Protein AF-A0A849WZE4-F1 (afdb_monomer)

Foldseek 3Di:
DWFFPCPVCVVQVEAADDPVRQLQQWWAFDPQFIAGSVGFGDAPVQDKWKWFAAPVRTIGTGHQDDPPGGGYARCSYVVRDDTLAIFIWGGHRRATAETERLRPRTPSAVNRLLSNLVSCVVSVHDCPRHWYAYNLGHTDDSVPPDPDDPVNSVVPPDPPDDDPLVPLVVDDLVNSLSVLLVLLSPPVNNLVSLLSCFQVDDDVNCVVPLVRCPDLVSLLVNLVSLQVQLVDPDHHDGPPPHCLVSLLSSLLVQQPDPDLVSLLSSLVRLLSPDQDAESCLVCLVSNPCLSDDLVSLLSSLVSLQPHNHDLVSNLVVLVVSLVSCVVDLVLLQDLSNVSSLVSLVSSLVVCVVPPPVSNVSSVVSNVSSLVSNVVSLVVYPDPSSVVSNVVVVVD

Sequence (395 aa):
MAQSFLFDDEEQRVYYLNKKERENSRLSFSKGRVYSADGKPVDTKGYKYSYVIDKNGQFYLFNYLIKGKGKINHSSFLAGGEVAGAGEMIIHDGILKLITNASGHYSPELPFLTQAIELLQKENVDLTTVTAQSHQGIPYKINKLPNWTREELKNLELFNIKVDLTNISQFSTLDQIKIIKSSIENDSLFEDAIKSWFEIGSPAIFRPYPNLLFSNDHLFKFLSSFYKIFSSSNPPKWNLEYDEDLLQLVFLRAFNSNNIDLVSTAVKYMVYLPSNKDSFSKYINDIPIEKLGISGLERVAYFVTVKPIDLSKKNKLFFRLINLIEKNKSFHSDPNSILIFDYANKHLRENYSASDKEATELNIILRRLFKIFKEAATSSENIVFKHRFNQLQEF

Nearest PDB structures (foldseek):
  2xwu-assembly1_B  TM=4.806E-01  e=2.803E-01  Homo sapiens
  3zjy-assembly1_B  TM=4.408E-01  e=7.650E-01  Homo sapiens
  3zjy-assembly3_G  TM=2.167E-01  e=3.918E-01  Homo sapiens
  6ukt-assembly1_A  TM=2.949E-01  e=2.781E+00  Rattus norvegicus
  4v7o-assembly2_B5  TM=2.462E-01  e=3.060E+00  Saccharomyces cerevisiae

Solvent-accessible surface area (backbone atoms only — not comparable to full-atom values): 22162 Å² total; per-residue (Å²): 114,43,58,49,66,66,81,59,44,72,82,60,52,55,37,62,54,51,73,69,59,48,54,60,28,23,54,45,66,52,98,32,27,37,21,37,58,86,70,43,60,32,64,46,86,84,38,79,26,41,32,42,21,37,85,87,69,50,43,32,52,46,60,64,66,53,91,95,62,50,44,42,57,73,46,19,68,56,72,45,46,64,25,49,23,44,12,31,35,26,28,55,77,9,37,53,42,37,41,31,12,51,25,78,66,30,78,55,46,67,70,34,38,52,48,47,50,53,51,40,52,76,50,48,40,54,56,91,75,33,42,35,30,46,56,80,60,54,76,45,59,71,95,66,61,73,93,63,50,81,67,58,60,76,61,70,87,67,83,84,72,86,71,77,58,90,61,44,84,80,48,54,74,73,53,39,47,40,52,44,52,58,24,59,77,30,82,91,38,29,60,57,34,55,50,42,45,43,62,70,32,68,65,85,66,49,83,84,35,66,79,73,61,75,44,75,66,54,44,43,48,49,49,54,43,51,39,61,47,64,72,40,100,77,47,71,71,68,59,67,92,69,47,55,68,58,51,51,52,52,47,50,51,29,45,72,43,92,45,55,67,43,29,43,48,41,45,68,42,56,64,71,53,77,77,72,64,53,83,61,55,82,49,60,80,65,56,56,62,90,70,45,56,62,72,37,51,30,40,50,36,44,36,56,50,79,42,64,52,60,64,69,60,47,48,54,43,52,52,52,51,49,57,51,49,73,73,36,67,76,49,48,74,40,62,62,48,55,52,36,50,53,29,54,50,50,46,42,68,78,38,61,86,49,59,73,65,63,38,47,54,44,51,52,50,50,56,52,49,52,50,51,50,50,58,25,43,76,72,47,87,52,61,68,43,38,54,57,50,54,63,55,72,79,106

Mean predicted aligned error: 17.66 Å

Structure (mmCIF, N/CA/C/O backbone):
data_AF-A0A849WZE4-F1
#
_entry.id   AF-A0A849WZE4-F1
#
loop_
_atom_site.group_PDB
_atom_site.id
_atom_site.type_symbol
_atom_site.label_atom_id
_atom_site.label_alt_id
_atom_site.label_comp_id
_atom_site.label_asym_id
_atom_site.label_entity_id
_atom_site.label_seq_id
_atom_site.pdbx_PDB_ins_code
_atom_site.Cartn_x
_atom_site.Cartn_y
_atom_site.Cartn_z
_atom_site.occupancy
_atom_site.B_iso_or_equiv
_atom_site.auth_seq_id
_atom_site.auth_comp_id
_atom_site.auth_asym_id
_atom_site.auth_atom_id
_atom_site.pdbx_PDB_model_num
ATOM 1 N N . MET A 1 1 ? -25.070 16.639 22.625 1.00 44.69 1 MET A N 1
ATOM 2 C CA . MET A 1 1 ? -26.023 15.531 22.441 1.00 44.69 1 MET A CA 1
ATOM 3 C C . MET A 1 1 ? -25.952 15.094 20.987 1.00 44.69 1 MET A C 1
ATOM 5 O O . MET A 1 1 ? -25.720 15.958 20.150 1.00 44.69 1 MET A O 1
ATOM 9 N N . ALA A 1 2 ? -26.087 13.802 20.692 1.00 44.56 2 ALA A N 1
ATOM 10 C CA . ALA A 1 2 ? -26.125 13.281 19.321 1.00 44.56 2 ALA A CA 1
ATOM 11 C C . ALA A 1 2 ? -27.580 13.157 18.836 1.00 44.56 2 ALA A C 1
ATOM 13 O O . ALA A 1 2 ? -28.436 12.735 19.615 1.00 44.56 2 ALA A O 1
ATOM 14 N N . GLN A 1 3 ? -27.847 13.491 17.568 1.00 42.22 3 GLN A N 1
ATOM 15 C CA . GLN A 1 3 ? -29.153 13.316 16.913 1.00 42.22 3 GLN A CA 1
ATOM 16 C C . GLN A 1 3 ? -29.169 12.049 16.043 1.00 42.22 3 GLN A C 1
ATOM 18 O O . GLN A 1 3 ? -28.129 11.633 15.531 1.00 42.22 3 GLN A O 1
ATOM 23 N N . SER A 1 4 ? -30.342 11.427 15.911 1.00 44.88 4 SER A N 1
ATOM 24 C CA . SER A 1 4 ? -30.578 10.230 15.093 1.00 44.88 4 SER A CA 1
ATOM 25 C C . SER A 1 4 ? -31.036 10.613 13.678 1.00 44.88 4 SER A C 1
ATOM 27 O O . SER A 1 4 ? -31.824 11.544 13.516 1.00 44.88 4 SER A O 1
ATOM 29 N N . PHE A 1 5 ? -30.587 9.882 12.651 1.00 50.59 5 PHE A N 1
ATOM 30 C CA . PHE A 1 5 ? -31.145 9.975 11.296 1.00 50.59 5 PHE A CA 1
ATOM 31 C C . PHE A 1 5 ? -32.431 9.131 11.193 1.00 50.59 5 PHE A C 1
ATOM 33 O O . PHE A 1 5 ? -32.381 7.946 10.883 1.00 50.59 5 PHE A O 1
ATOM 40 N N . LEU A 1 6 ? -33.585 9.749 11.464 1.00 44.75 6 LEU A N 1
ATOM 41 C CA . LEU A 1 6 ? -34.902 9.088 11.568 1.00 44.75 6 LEU A CA 1
ATOM 42 C C . LEU A 1 6 ? -35.397 8.382 10.288 1.00 44.75 6 LEU A C 1
ATOM 44 O O . LEU A 1 6 ? -36.273 7.527 10.375 1.00 44.75 6 LEU A O 1
ATOM 48 N N . PHE A 1 7 ? -34.863 8.723 9.110 1.00 42.00 7 PHE A N 1
ATOM 49 C CA . PHE A 1 7 ? -35.360 8.216 7.822 1.00 42.00 7 PHE A CA 1
ATOM 50 C C . PHE A 1 7 ? -35.157 6.698 7.618 1.00 42.00 7 PHE A C 1
ATOM 52 O O . PHE A 1 7 ? -35.963 6.084 6.929 1.00 42.00 7 PHE A O 1
ATOM 59 N N . ASP A 1 8 ? -34.155 6.077 8.255 1.00 46.12 8 ASP A N 1
ATOM 60 C CA . ASP A 1 8 ? -33.893 4.625 8.151 1.00 46.12 8 ASP A CA 1
ATOM 61 C C . ASP A 1 8 ? -34.703 3.777 9.159 1.00 46.12 8 ASP A C 1
ATOM 63 O O . ASP A 1 8 ? -34.858 2.565 8.978 1.00 46.12 8 ASP A O 1
ATOM 67 N N . ASP A 1 9 ? -35.230 4.381 10.233 1.00 50.25 9 ASP A N 1
ATOM 68 C CA . ASP A 1 9 ? -35.930 3.651 11.304 1.00 50.25 9 ASP A CA 1
ATOM 69 C C . ASP A 1 9 ? -37.290 3.088 10.832 1.00 50.25 9 ASP A C 1
ATOM 71 O O . ASP A 1 9 ? -37.702 2.005 11.269 1.00 50.25 9 ASP A O 1
ATOM 75 N N . GLU A 1 10 ? -37.972 3.787 9.911 1.00 50.22 10 GLU A N 1
ATOM 76 C CA . GLU A 1 10 ? -39.248 3.342 9.328 1.00 50.22 10 GLU A CA 1
ATOM 77 C C . GLU A 1 10 ? -39.075 2.109 8.422 1.00 50.22 10 GLU A C 1
ATOM 79 O O . GLU A 1 10 ? -39.862 1.162 8.521 1.00 50.22 10 GLU A O 1
ATOM 84 N N . GLU A 1 11 ? -38.015 2.049 7.603 1.00 51.94 11 GLU A N 1
ATOM 85 C CA . GLU A 1 11 ? -37.713 0.876 6.763 1.00 51.94 11 GLU A CA 1
ATOM 86 C C . GLU A 1 11 ? -37.310 -0.354 7.597 1.00 51.94 11 GLU A C 1
ATOM 88 O O . GLU A 1 11 ? -37.617 -1.494 7.232 1.00 51.94 11 GLU A O 1
ATOM 93 N N . GLN A 1 12 ? -36.659 -0.149 8.749 1.00 53.22 12 GLN A N 1
ATOM 94 C CA . GLN A 1 12 ? -36.137 -1.235 9.587 1.00 53.22 12 GLN A CA 1
ATOM 95 C C . GLN A 1 12 ? -37.134 -1.801 10.616 1.00 53.22 12 GLN A C 1
ATOM 97 O O . GLN A 1 12 ? -36.800 -2.776 11.300 1.00 53.22 12 GLN A O 1
ATOM 102 N N . ARG A 1 13 ? -38.357 -1.249 10.715 1.00 61.28 13 ARG A N 1
ATOM 103 C CA . ARG A 1 13 ? -39.383 -1.628 11.715 1.00 61.28 13 ARG A CA 1
ATOM 104 C C . ARG A 1 13 ? -38.829 -1.628 13.146 1.00 61.28 13 ARG A C 1
ATOM 106 O O . ARG A 1 13 ? -38.938 -2.624 13.871 1.00 61.28 13 ARG A O 1
ATOM 113 N N . VAL A 1 14 ? -38.201 -0.522 13.532 1.00 62.88 14 VAL A N 1
ATOM 114 C CA . VAL A 1 14 ? -37.591 -0.342 14.856 1.00 62.88 14 VAL A CA 1
ATOM 115 C C . VAL A 1 14 ? -38.660 -0.349 15.955 1.00 62.88 14 VAL A C 1
ATOM 117 O O . VAL A 1 14 ? -39.659 0.364 15.877 1.00 62.88 14 VAL A O 1
ATOM 120 N N . TYR A 1 15 ? -38.462 -1.164 16.996 1.00 69.25 15 TYR A N 1
ATOM 121 C CA . TYR A 1 15 ? -39.370 -1.213 18.146 1.00 69.25 15 TYR A CA 1
ATOM 122 C C . TYR A 1 15 ? -38.929 -0.229 19.230 1.00 69.25 15 TYR A C 1
ATOM 124 O O . TYR A 1 15 ? -37.899 -0.422 19.874 1.00 69.25 15 TYR A O 1
ATOM 132 N N . TYR A 1 16 ? -39.740 0.798 19.480 1.00 74.44 16 TYR A N 1
ATOM 133 C CA . TYR A 1 16 ? -39.485 1.761 20.549 1.00 74.44 16 TYR A CA 1
ATOM 134 C C . TYR A 1 16 ? -39.914 1.222 21.918 1.00 74.44 16 TYR A C 1
ATOM 136 O O . TYR A 1 16 ? -41.061 0.814 22.115 1.00 74.44 16 TYR A O 1
ATOM 144 N N . LEU A 1 17 ? -38.998 1.252 22.889 1.00 73.75 17 LEU A N 1
ATOM 145 C CA . LEU A 1 17 ? -39.259 0.740 24.235 1.00 73.75 17 LEU A CA 1
ATOM 146 C C . LEU A 1 17 ? -40.234 1.650 24.992 1.00 73.75 17 LEU A C 1
ATOM 148 O O . LEU A 1 17 ? -40.109 2.880 24.996 1.00 73.75 17 LEU A O 1
ATOM 152 N N . ASN A 1 18 ? -41.169 1.043 25.726 1.00 78.94 18 ASN A N 1
ATOM 153 C CA . ASN A 1 18 ? -41.986 1.788 26.682 1.00 78.94 18 ASN A CA 1
ATOM 154 C C . ASN A 1 18 ? -41.186 2.133 27.955 1.00 78.94 18 ASN A C 1
ATOM 156 O O . ASN A 1 18 ? -40.095 1.614 28.196 1.00 78.94 18 ASN A O 1
ATOM 160 N N . LYS A 1 19 ? -41.737 3.001 28.815 1.00 80.12 19 LYS A N 1
ATOM 161 C CA . LYS A 1 19 ? -41.061 3.442 30.049 1.00 80.12 19 LYS A CA 1
ATOM 162 C C . LYS A 1 19 ? -40.608 2.270 30.930 1.00 80.12 19 LYS A C 1
ATOM 164 O O . LYS A 1 19 ? -39.487 2.288 31.413 1.00 80.12 19 LYS A O 1
ATOM 169 N N . LYS A 1 20 ? -41.446 1.249 31.117 1.00 81.38 20 LYS A N 1
ATOM 170 C CA . LYS A 1 20 ? -41.118 0.089 31.959 1.00 81.38 20 LYS A CA 1
ATOM 171 C C . LYS A 1 20 ? -39.995 -0.752 31.350 1.00 81.38 20 LYS A C 1
ATOM 173 O O . LYS A 1 20 ? -39.111 -1.200 32.067 1.00 81.38 20 LYS A O 1
ATOM 178 N N . GLU A 1 21 ? -40.018 -0.944 30.034 1.00 81.94 21 GLU A N 1
ATOM 179 C CA . GLU A 1 21 ? -38.955 -1.648 29.308 1.00 81.94 21 GLU A CA 1
ATOM 180 C C . GLU A 1 21 ? -37.621 -0.904 29.419 1.00 81.94 21 GLU A C 1
ATOM 182 O O . GLU A 1 21 ? -36.599 -1.536 29.665 1.00 81.94 21 GLU A O 1
ATOM 187 N N . ARG A 1 22 ? -37.636 0.433 29.342 1.00 84.00 22 ARG A N 1
ATOM 188 C CA . ARG A 1 22 ? -36.439 1.252 29.568 1.00 84.00 22 ARG A CA 1
ATOM 189 C C . ARG A 1 22 ? -35.873 1.110 30.975 1.00 84.00 22 ARG A C 1
ATOM 191 O O . ARG A 1 22 ? -34.674 0.899 31.126 1.00 84.00 22 ARG A O 1
ATOM 198 N N . GLU A 1 23 ? -36.725 1.203 31.993 1.00 85.19 23 GLU A N 1
ATOM 199 C CA . GLU A 1 23 ? -36.290 1.055 33.388 1.00 85.19 23 GLU A CA 1
ATOM 200 C C . GLU A 1 23 ? -35.665 -0.323 33.644 1.00 85.19 23 GLU A C 1
ATOM 202 O O . GLU A 1 23 ? -34.673 -0.425 34.357 1.00 85.19 23 GLU A O 1
ATOM 207 N N . ASN A 1 24 ? -36.172 -1.381 33.003 1.00 86.44 24 ASN A N 1
ATOM 208 C CA . ASN A 1 24 ? -35.594 -2.724 33.123 1.00 86.44 24 ASN A CA 1
ATOM 209 C C . ASN A 1 24 ? -34.197 -2.848 32.487 1.00 86.44 24 ASN A C 1
ATOM 211 O O . ASN A 1 24 ? -33.416 -3.705 32.896 1.00 86.44 24 ASN A O 1
ATOM 215 N N . SER A 1 25 ? -33.879 -2.010 31.499 1.00 88.44 25 SER A N 1
ATOM 216 C CA . SER A 1 25 ? -32.561 -1.943 30.850 1.00 88.44 25 SER A CA 1
ATOM 217 C C . SER A 1 25 ? -31.578 -1.014 31.565 1.00 88.44 25 SER A C 1
ATOM 219 O O . SER A 1 25 ? -30.435 -0.881 31.124 1.00 88.44 25 SER A O 1
ATOM 221 N N . ARG A 1 26 ? -32.003 -0.341 32.640 1.00 92.69 26 ARG A N 1
ATOM 222 C CA . ARG A 1 26 ? -31.194 0.638 33.365 1.00 92.69 26 ARG A CA 1
ATOM 223 C C . ARG A 1 26 ? -30.000 -0.028 34.048 1.00 92.69 26 ARG A C 1
ATOM 225 O O . ARG A 1 26 ? -30.136 -1.075 34.682 1.00 92.69 26 ARG A O 1
ATOM 232 N N . LEU A 1 27 ? -28.843 0.620 33.948 1.00 95.56 27 LEU A N 1
ATOM 233 C CA . LEU A 1 27 ? -27.645 0.245 34.689 1.00 95.56 27 LEU A CA 1
ATOM 234 C C . LEU A 1 27 ? -27.513 1.054 35.982 1.00 95.56 27 LEU A C 1
ATOM 236 O O . LEU A 1 27 ? -27.864 2.231 36.043 1.00 95.56 27 LEU A O 1
ATOM 240 N N . SER A 1 28 ? -26.967 0.426 37.014 1.00 95.62 28 SER A N 1
ATOM 241 C CA . SER A 1 28 ? -26.520 1.093 38.236 1.00 95.62 28 SER A CA 1
ATOM 242 C C . SER A 1 28 ? -25.058 0.757 38.511 1.00 95.62 28 SER A C 1
ATOM 244 O O . SER A 1 28 ? -24.549 -0.270 38.057 1.00 95.62 28 SER A O 1
ATOM 246 N N . PHE A 1 29 ? -24.372 1.639 39.232 1.00 95.38 29 PHE A N 1
ATOM 247 C CA . PHE A 1 29 ? -22.937 1.538 39.471 1.00 95.38 29 PHE A CA 1
ATOM 248 C C . PHE A 1 29 ? -22.660 1.527 40.972 1.00 95.38 29 PHE A C 1
ATOM 250 O O . PHE A 1 29 ? -23.226 2.313 41.730 1.00 95.38 29 PHE A O 1
ATOM 257 N N . SER A 1 30 ? -21.829 0.591 41.430 1.00 91.31 30 SER A N 1
ATOM 258 C CA . SER A 1 30 ? -21.456 0.498 42.843 1.00 91.31 30 SER A CA 1
ATOM 259 C C . SER A 1 30 ? -20.148 -0.263 43.020 1.00 91.31 30 SER A C 1
ATOM 261 O O . SER A 1 30 ? -19.940 -1.302 42.395 1.00 91.31 30 SER A O 1
ATOM 263 N N . LYS A 1 31 ? -19.267 0.220 43.905 1.00 88.88 31 LYS A N 1
ATOM 264 C CA . LYS A 1 31 ? -17.993 -0.444 44.248 1.00 88.88 31 LYS A CA 1
ATOM 265 C C . LYS A 1 31 ? -17.162 -0.838 43.009 1.00 88.88 31 LYS A C 1
ATOM 267 O O . LYS A 1 31 ? -16.675 -1.963 42.932 1.00 88.88 31 LYS A O 1
ATOM 272 N N . GLY A 1 32 ? -17.059 0.044 42.012 1.00 90.44 32 GLY A N 1
ATOM 273 C CA . GLY A 1 32 ? -16.304 -0.241 40.787 1.00 90.44 32 GLY A CA 1
ATOM 274 C C . GLY A 1 32 ? -17.021 -1.098 39.741 1.00 90.44 32 GLY A C 1
ATOM 275 O O . GLY A 1 32 ? -16.439 -1.352 38.691 1.00 90.44 32 GLY A O 1
ATOM 276 N N . ARG A 1 33 ? -18.256 -1.552 39.995 1.00 94.94 33 ARG A N 1
ATOM 277 C CA . ARG A 1 33 ? -18.963 -2.551 39.176 1.00 94.94 33 ARG A CA 1
ATOM 278 C C . ARG A 1 33 ? -20.290 -2.050 38.614 1.00 94.94 33 ARG A C 1
ATOM 280 O O . ARG A 1 33 ? -20.914 -1.146 39.167 1.00 94.94 33 ARG A O 1
ATOM 287 N N . VAL A 1 34 ? -20.719 -2.699 37.534 1.00 96.38 34 VAL A N 1
ATOM 288 C CA . VAL A 1 34 ? -21.956 -2.450 36.787 1.00 96.38 34 VAL A CA 1
ATOM 289 C C . VAL A 1 34 ? -23.025 -3.482 37.158 1.00 96.38 34 VAL A C 1
ATOM 291 O O . VAL A 1 34 ? -22.791 -4.690 37.062 1.00 96.38 34 VAL A O 1
ATOM 294 N N . TYR A 1 35 ? -24.213 -3.010 37.527 1.00 96.25 35 TYR A N 1
ATOM 295 C CA . TYR A 1 35 ? -25.359 -3.831 37.917 1.00 96.25 35 TYR A CA 1
ATOM 296 C C . TYR A 1 35 ? -26.584 -3.523 37.054 1.00 96.25 35 TYR A C 1
ATOM 298 O O . TYR A 1 35 ? -26.799 -2.379 36.651 1.00 96.25 35 TYR A O 1
ATOM 306 N N . SER A 1 36 ? -27.400 -4.538 36.782 1.00 93.62 36 SER A N 1
ATOM 307 C CA . SER A 1 36 ? -28.705 -4.393 36.133 1.00 93.62 36 SER A CA 1
ATOM 308 C C . SER A 1 36 ? -29.746 -3.796 37.085 1.00 93.62 36 SER A C 1
ATOM 310 O O . SER A 1 36 ? -29.523 -3.683 38.292 1.00 93.62 36 SER A O 1
ATOM 312 N N . ALA A 1 37 ? -30.915 -3.441 36.549 1.00 90.69 37 ALA A N 1
ATOM 313 C CA . ALA A 1 37 ? -32.030 -2.885 37.316 1.00 90.69 37 ALA A CA 1
ATOM 314 C C . ALA A 1 37 ? -32.529 -3.796 38.461 1.00 90.69 37 ALA A C 1
ATOM 316 O O . ALA A 1 37 ? -33.084 -3.301 39.438 1.00 90.69 37 ALA A O 1
ATOM 317 N N . ASP A 1 38 ? -32.314 -5.114 38.371 1.00 90.75 38 ASP A N 1
ATOM 318 C CA . ASP A 1 38 ? -32.634 -6.089 39.426 1.00 90.75 38 ASP A CA 1
ATOM 319 C C . ASP A 1 38 ? -31.498 -6.290 40.451 1.00 90.75 38 ASP A C 1
ATOM 321 O O . ASP A 1 38 ? -31.584 -7.175 41.302 1.00 90.75 38 ASP A O 1
ATOM 325 N N . GLY A 1 39 ? -30.434 -5.483 40.382 1.00 92.62 39 GLY A N 1
ATOM 326 C CA . GLY A 1 39 ? -29.325 -5.485 41.337 1.00 92.62 39 GLY A CA 1
ATOM 327 C C . GLY A 1 39 ? -28.298 -6.600 41.132 1.00 92.62 39 GLY A C 1
ATOM 328 O O . GLY A 1 39 ? -27.437 -6.796 41.990 1.00 92.62 39 GLY A O 1
ATOM 329 N N . LYS A 1 40 ? -28.359 -7.341 40.020 1.00 94.44 40 LYS A N 1
ATOM 330 C CA . LYS A 1 40 ? -27.372 -8.381 39.700 1.00 94.44 40 LYS A CA 1
ATOM 331 C C . LYS A 1 40 ? -26.172 -7.810 38.939 1.00 94.44 40 LYS A C 1
ATOM 333 O O . LYS A 1 40 ? -26.345 -6.870 38.163 1.00 94.44 40 LYS A O 1
ATOM 338 N N . PRO A 1 41 ? -24.961 -8.367 39.120 1.00 95.44 41 PRO A N 1
ATOM 339 C CA . PRO A 1 41 ? -23.826 -8.038 38.266 1.00 95.44 41 PRO A CA 1
ATOM 340 C C . PRO A 1 41 ? -24.160 -8.319 36.801 1.00 95.44 41 PRO A C 1
ATOM 342 O O . PRO A 1 41 ? -24.698 -9.378 36.468 1.00 95.44 41 PRO A O 1
ATOM 345 N N . VAL A 1 42 ? -23.852 -7.369 35.922 1.00 95.00 42 VAL A N 1
ATOM 346 C CA . VAL A 1 42 ? -24.129 -7.530 34.491 1.00 95.00 42 VAL A CA 1
ATOM 347 C C . VAL A 1 42 ? -23.127 -8.490 33.864 1.00 95.00 42 VAL A C 1
ATOM 349 O O . VAL A 1 42 ? -21.920 -8.340 34.042 1.00 95.00 42 VAL A O 1
ATOM 352 N N . ASP A 1 43 ? -23.621 -9.426 33.059 1.00 91.50 43 ASP A N 1
ATOM 353 C CA . ASP A 1 43 ? -22.786 -10.289 32.232 1.00 91.50 43 ASP A CA 1
ATOM 354 C C . ASP A 1 43 ? -23.321 -10.340 30.796 1.00 91.50 43 ASP A C 1
ATOM 356 O O . ASP A 1 43 ? -24.447 -10.764 30.528 1.00 91.50 43 ASP A O 1
ATOM 360 N N . THR A 1 44 ? -22.488 -9.883 29.866 1.00 87.12 44 THR A N 1
ATOM 361 C CA . THR A 1 44 ? -22.772 -9.839 28.423 1.00 87.12 44 THR A CA 1
ATOM 362 C C . THR A 1 44 ? -22.361 -11.121 27.691 1.00 87.12 44 THR A C 1
ATOM 364 O O . THR A 1 44 ? -22.581 -11.249 26.486 1.00 87.12 44 THR A O 1
ATOM 367 N N . LYS A 1 45 ? -21.788 -12.097 28.407 1.00 80.50 45 LYS A N 1
ATOM 368 C CA . LYS A 1 45 ? -21.298 -13.390 27.907 1.00 80.50 45 LYS A CA 1
ATOM 369 C C . LYS A 1 45 ? -20.267 -13.251 26.784 1.00 80.50 45 LYS A C 1
ATOM 371 O O . LYS A 1 45 ? -20.253 -14.051 25.854 1.00 80.50 45 LYS A O 1
ATOM 376 N N . GLY A 1 46 ? -19.450 -12.199 26.845 1.00 72.69 46 GLY A N 1
ATOM 377 C CA . GLY A 1 46 ? -18.445 -11.871 25.832 1.00 72.69 46 GLY A CA 1
ATOM 378 C C . GLY A 1 46 ? -18.993 -11.236 24.552 1.00 72.69 46 GLY A C 1
ATOM 379 O O . GLY A 1 46 ? -18.210 -10.890 23.670 1.00 72.69 46 GLY A O 1
ATOM 380 N N . TYR A 1 47 ? -20.310 -11.049 24.433 1.00 77.12 47 TYR A N 1
ATOM 381 C CA . TYR A 1 47 ? -20.910 -10.379 23.283 1.00 77.12 47 TYR A CA 1
ATOM 382 C C . TYR A 1 47 ? -20.982 -8.872 23.503 1.00 77.12 47 TYR A C 1
ATOM 384 O O . TYR A 1 47 ? -21.136 -8.388 24.622 1.00 77.12 47 TYR A O 1
ATOM 392 N N . LYS A 1 48 ? -20.938 -8.117 22.408 1.00 80.06 48 LYS A N 1
ATOM 393 C CA . LYS A 1 48 ? -21.150 -6.674 22.446 1.00 80.06 48 LYS A CA 1
ATOM 394 C C . LYS A 1 48 ? -22.628 -6.362 22.633 1.00 80.06 48 LYS A C 1
ATOM 396 O O . LYS A 1 48 ? -23.457 -6.751 21.812 1.00 80.06 48 LYS A O 1
ATOM 401 N N . TYR A 1 49 ? -22.940 -5.679 23.726 1.00 88.25 49 TYR A N 1
ATOM 402 C CA . TYR A 1 49 ? -24.277 -5.167 23.999 1.00 88.25 49 TYR A CA 1
ATOM 403 C C . TYR A 1 49 ? -24.277 -3.672 23.719 1.00 88.25 49 TYR A C 1
ATOM 405 O O . TYR A 1 49 ? -23.317 -2.972 24.044 1.00 88.25 49 TYR A O 1
ATOM 413 N N . SER A 1 50 ? -25.344 -3.182 23.110 1.00 87.62 50 SER A N 1
ATOM 414 C CA . SER A 1 50 ? -25.505 -1.766 22.831 1.00 87.62 50 SER A CA 1
ATOM 415 C C . SER A 1 50 ? -25.840 -1.024 24.119 1.00 87.62 50 SER A C 1
ATOM 417 O O . SER A 1 50 ? -26.625 -1.508 24.939 1.00 87.62 50 SER A O 1
ATOM 419 N N . TYR A 1 51 ? -25.262 0.163 24.286 1.00 90.62 51 TYR A N 1
ATOM 420 C CA . TYR A 1 51 ? -25.631 1.075 25.357 1.00 90.62 51 TYR A CA 1
ATOM 421 C C . TYR A 1 51 ? -26.071 2.428 24.814 1.00 90.62 51 TYR A C 1
ATOM 423 O O . TYR A 1 51 ? -25.627 2.875 23.752 1.00 90.62 51 TYR A O 1
ATOM 431 N N . VAL A 1 52 ? -26.925 3.091 25.586 1.00 89.31 52 VAL A N 1
ATOM 432 C CA . VAL A 1 52 ? -27.334 4.482 25.382 1.00 89.31 52 VAL A CA 1
ATOM 433 C C . VAL A 1 52 ? -27.245 5.218 26.714 1.00 89.31 52 VAL A C 1
ATOM 435 O O . VAL A 1 52 ? -27.538 4.647 27.765 1.00 89.31 52 VAL A O 1
ATOM 438 N N . ILE A 1 53 ? -26.840 6.483 26.657 1.00 87.88 53 ILE A N 1
ATOM 439 C CA . ILE A 1 53 ? -26.793 7.406 27.787 1.00 87.88 53 ILE A CA 1
ATOM 440 C C . ILE A 1 53 ? -27.821 8.506 27.539 1.00 87.88 53 ILE A C 1
ATOM 442 O O . ILE A 1 53 ? -27.760 9.197 26.517 1.00 87.88 53 ILE A O 1
ATOM 446 N N . ASP A 1 54 ? -28.765 8.686 28.458 1.00 84.56 54 ASP A N 1
ATOM 447 C CA . ASP A 1 54 ? -29.722 9.789 28.356 1.00 84.56 54 ASP A CA 1
ATOM 448 C C . ASP A 1 54 ? -29.122 11.141 28.785 1.00 84.56 54 ASP A C 1
ATOM 450 O O . ASP A 1 54 ? -27.988 11.241 29.255 1.00 84.56 54 ASP A O 1
ATOM 454 N N . LYS A 1 55 ? -29.906 12.214 28.636 1.00 82.00 55 LYS A N 1
ATOM 455 C CA . LYS A 1 55 ? -29.503 13.584 28.994 1.00 82.00 55 LYS A CA 1
ATOM 456 C C . LYS A 1 55 ? -29.110 13.781 30.465 1.00 82.00 55 LYS A C 1
ATOM 458 O O . LYS A 1 55 ? -28.463 14.774 30.779 1.00 82.00 55 LYS A O 1
ATOM 463 N N . ASN A 1 56 ? -29.515 12.875 31.355 1.00 82.88 56 ASN A N 1
ATOM 464 C CA . ASN A 1 56 ? -29.192 12.927 32.778 1.00 82.88 56 ASN A CA 1
ATOM 465 C C . ASN A 1 56 ? -27.935 12.102 33.112 1.00 82.88 56 ASN A C 1
ATOM 467 O O . ASN A 1 56 ? -27.565 12.015 34.280 1.00 82.88 56 ASN A O 1
ATOM 471 N N . GLY A 1 57 ? -27.281 11.500 32.111 1.00 84.69 57 GLY A N 1
ATOM 472 C CA . GLY A 1 57 ? -26.116 10.637 32.299 1.00 84.69 57 GLY A CA 1
ATOM 473 C C . GLY A 1 57 ? -26.473 9.193 32.657 1.00 84.69 57 GLY A C 1
ATOM 474 O O . GLY A 1 57 ? -25.585 8.420 33.008 1.00 84.69 57 GLY A O 1
ATOM 475 N N . GLN A 1 58 ? -27.749 8.807 32.577 1.00 91.06 58 GLN A N 1
ATOM 476 C CA . GLN A 1 58 ? -28.165 7.455 32.918 1.00 91.06 58 GLN A CA 1
ATOM 477 C C . GLN A 1 58 ? -27.854 6.485 31.778 1.00 91.06 58 GLN A C 1
ATOM 479 O O . GLN A 1 58 ? -28.292 6.692 30.647 1.00 91.06 58 GLN A O 1
ATOM 484 N N . PHE A 1 59 ? -27.152 5.396 32.100 1.00 93.31 59 PHE A N 1
ATOM 485 C CA . PHE A 1 59 ? -26.849 4.315 31.166 1.00 93.31 59 PHE A CA 1
ATOM 486 C C . PHE A 1 59 ? -27.974 3.286 31.092 1.00 93.31 59 PHE A C 1
ATOM 488 O O . PHE A 1 59 ? -28.546 2.886 32.113 1.00 93.31 59 PHE A O 1
ATOM 495 N N . TYR A 1 60 ? -28.196 2.790 29.882 1.00 91.56 60 TYR A N 1
ATOM 496 C CA . TYR A 1 60 ? -29.087 1.679 29.587 1.00 91.56 60 TYR A CA 1
ATOM 497 C C . TYR A 1 60 ? -28.389 0.693 28.661 1.00 91.56 60 TYR A C 1
ATOM 499 O O . TYR A 1 60 ? -27.670 1.116 27.758 1.00 91.56 60 TYR A O 1
ATOM 507 N N . LEU A 1 61 ? -28.605 -0.604 28.880 1.00 91.00 61 LEU A N 1
ATOM 508 C CA . LEU A 1 61 ? -27.950 -1.687 28.148 1.00 91.00 61 LEU A 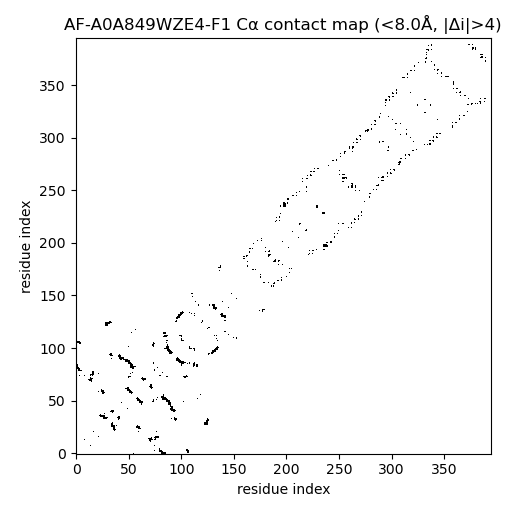CA 1
ATOM 509 C C . LEU A 1 61 ? -28.980 -2.620 27.511 1.00 91.00 61 LEU A C 1
ATOM 511 O O . LEU A 1 61 ? -29.984 -2.979 28.132 1.00 91.00 61 LEU A O 1
ATOM 515 N N . PHE A 1 62 ? -28.717 -3.048 26.280 1.00 84.38 62 PHE A N 1
ATOM 516 C CA . PHE A 1 62 ? -29.581 -3.970 25.552 1.00 84.38 62 PHE A CA 1
ATOM 517 C C . PHE A 1 62 ? -28.795 -4.791 24.527 1.00 84.38 62 PHE A C 1
ATOM 519 O O . PHE A 1 62 ? -27.691 -4.440 24.117 1.00 84.38 62 PHE A O 1
ATOM 526 N N . ASN A 1 63 ? -29.374 -5.914 24.115 1.00 78.06 63 ASN A N 1
ATOM 527 C CA . ASN A 1 63 ? -28.890 -6.689 22.982 1.00 78.06 63 ASN A CA 1
ATOM 528 C C . ASN A 1 63 ? -29.772 -6.425 21.751 1.00 78.06 63 ASN A C 1
ATOM 530 O O . ASN A 1 63 ? -30.898 -5.945 21.860 1.00 78.06 63 ASN A O 1
ATOM 534 N N . TYR A 1 64 ? -29.271 -6.785 20.572 1.00 58.41 64 TYR A N 1
ATOM 535 C CA . TYR A 1 64 ? -29.939 -6.540 19.290 1.00 58.41 64 TYR A CA 1
ATOM 536 C C . TYR A 1 64 ? -31.276 -7.298 19.090 1.00 58.41 64 TYR A C 1
ATOM 538 O O . TYR A 1 64 ? -31.912 -7.141 18.048 1.00 58.41 64 TYR A O 1
ATOM 546 N N . LEU A 1 65 ? -31.718 -8.135 20.043 1.00 51.12 65 LEU A N 1
ATOM 547 C CA . LEU A 1 65 ? -32.872 -9.026 19.881 1.00 51.12 65 LEU A CA 1
ATOM 548 C C . LEU A 1 65 ? -33.717 -9.146 21.160 1.00 51.12 65 LEU A C 1
ATOM 550 O O . LEU A 1 65 ? -33.370 -9.896 22.074 1.00 51.12 65 LEU A O 1
ATOM 554 N N . ILE A 1 66 ? -34.916 -8.555 21.155 1.00 51.97 66 ILE A N 1
ATOM 555 C CA . ILE A 1 66 ? -36.018 -9.043 21.996 1.00 51.97 66 ILE A CA 1
ATOM 556 C C . ILE A 1 66 ? -36.824 -10.046 21.169 1.00 51.97 66 ILE A C 1
ATOM 558 O O . ILE A 1 66 ? -37.431 -9.696 20.153 1.00 51.97 66 ILE A O 1
ATOM 562 N N . LYS A 1 67 ? -36.838 -11.314 21.602 1.00 47.66 67 LYS A N 1
ATOM 563 C CA . LYS A 1 67 ? -37.642 -12.368 20.961 1.00 47.66 67 LYS A CA 1
ATOM 564 C C . LYS A 1 67 ? -39.095 -11.897 20.803 1.00 47.66 67 LYS A C 1
ATOM 566 O O . LYS A 1 67 ? -39.764 -11.616 21.792 1.00 47.66 67 LYS A O 1
ATOM 571 N N . GLY A 1 68 ? -39.567 -11.844 19.556 1.00 48.38 68 GLY A N 1
ATOM 572 C CA . GLY A 1 68 ? -40.966 -11.572 19.212 1.00 48.38 68 GLY A CA 1
ATOM 573 C C . GLY A 1 68 ? -41.369 -10.102 19.037 1.00 48.38 68 GLY A C 1
ATOM 574 O O . GLY A 1 68 ? -42.556 -9.865 18.845 1.00 48.38 68 GLY A O 1
ATOM 575 N N . LYS A 1 69 ? -40.445 -9.123 19.093 1.00 52.75 69 LYS A N 1
ATOM 576 C CA . LYS A 1 69 ? -40.803 -7.684 19.044 1.00 52.75 69 LYS A CA 1
ATOM 577 C C . LYS A 1 69 ? -40.126 -6.833 17.957 1.00 52.75 69 LYS A C 1
ATOM 579 O O . LYS A 1 69 ? -40.452 -5.661 17.852 1.00 52.75 69 LYS A O 1
ATOM 584 N N . GLY A 1 70 ? -39.254 -7.404 17.123 1.00 56.34 70 GLY A N 1
ATOM 585 C CA . GLY A 1 70 ? -38.534 -6.674 16.064 1.00 56.34 70 GLY A CA 1
ATOM 586 C C . GLY A 1 70 ? -37.064 -6.404 16.406 1.00 56.34 70 GLY A C 1
ATOM 587 O O . GLY A 1 70 ? -36.543 -6.958 17.377 1.00 56.34 70 GLY A O 1
ATOM 588 N N . LYS A 1 71 ? -36.380 -5.599 15.580 1.00 55.94 71 LYS A N 1
ATOM 589 C CA . LYS A 1 71 ? -34.985 -5.192 15.815 1.00 55.94 71 LYS A CA 1
ATOM 590 C C . LYS A 1 71 ? -34.943 -4.020 16.795 1.00 55.94 71 LYS A C 1
ATOM 592 O O . LYS A 1 71 ? -35.754 -3.101 16.693 1.00 55.94 71 LYS A O 1
ATOM 597 N N . ILE A 1 72 ? -33.983 -4.062 17.717 1.00 58.69 72 ILE A N 1
ATOM 598 C CA . ILE A 1 72 ? -33.690 -2.963 18.640 1.00 58.69 72 ILE A CA 1
ATOM 599 C C . ILE A 1 72 ? -32.298 -2.435 18.318 1.00 58.69 72 ILE A C 1
ATOM 601 O O . IL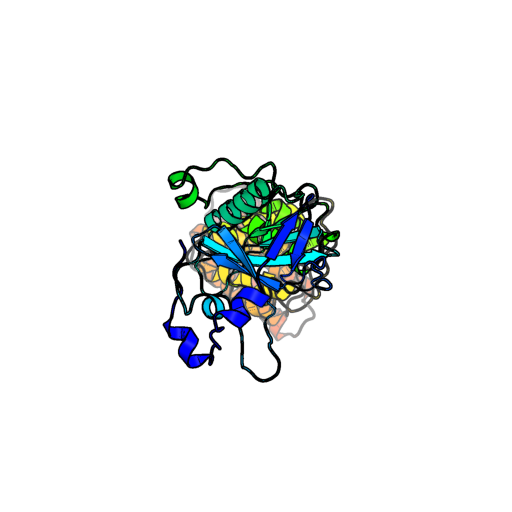E A 1 72 ? -31.333 -3.194 18.238 1.00 58.69 72 ILE A O 1
ATOM 605 N N . ASN A 1 73 ? -32.225 -1.130 18.115 1.00 63.28 73 ASN A N 1
ATOM 606 C CA . ASN A 1 73 ? -31.029 -0.350 17.824 1.00 63.28 73 ASN A CA 1
ATOM 607 C C . ASN A 1 73 ? -30.965 0.857 18.784 1.00 63.28 73 ASN A C 1
ATOM 609 O O . ASN A 1 73 ? -31.835 1.048 19.633 1.00 63.28 73 ASN A O 1
ATOM 613 N N . HIS A 1 74 ? -29.929 1.689 18.676 1.00 58.84 74 HIS A N 1
ATOM 614 C CA . HIS A 1 74 ? -29.729 2.832 19.576 1.00 58.84 74 HIS A CA 1
ATOM 615 C C . HIS A 1 74 ? -30.898 3.835 19.586 1.00 58.84 74 HIS A C 1
ATOM 617 O O . HIS A 1 74 ? -31.187 4.403 20.640 1.00 58.84 74 HIS A O 1
ATOM 623 N N . SER A 1 75 ? -31.620 4.014 18.473 1.00 57.28 75 SER A N 1
ATOM 624 C CA . SER A 1 75 ? -32.783 4.917 18.383 1.00 57.28 75 SER A CA 1
ATOM 625 C C . SER A 1 75 ? -34.036 4.370 19.082 1.00 57.28 75 SER A C 1
ATOM 627 O O . SER A 1 75 ? -34.879 5.154 19.532 1.00 57.28 75 SER A O 1
ATOM 629 N N . SER A 1 76 ? -34.119 3.048 19.296 1.00 60.91 76 SER A N 1
ATOM 630 C CA . SER A 1 76 ? -35.222 2.369 20.002 1.00 60.91 76 SER A CA 1
ATOM 631 C C . SER A 1 76 ? -35.453 2.888 21.426 1.00 60.91 76 SER A C 1
ATOM 633 O O . SER A 1 76 ? -36.560 2.796 21.964 1.00 60.91 76 SER A O 1
ATOM 635 N N . PHE A 1 77 ? -34.410 3.422 22.066 1.00 62.44 77 PHE A N 1
ATOM 636 C CA . PHE A 1 77 ? -34.455 3.770 23.480 1.00 62.44 77 PHE A CA 1
ATOM 637 C C . PHE A 1 77 ? -35.113 5.132 23.729 1.00 62.44 77 PHE A C 1
ATOM 639 O O . PHE A 1 77 ? -36.035 5.239 24.537 1.00 62.44 77 PHE A O 1
ATOM 646 N N . LEU A 1 78 ? -34.706 6.174 23.002 1.00 59.94 78 LEU A N 1
ATOM 647 C CA . LEU A 1 78 ? -35.235 7.532 23.184 1.00 59.94 78 LEU A CA 1
ATOM 648 C C . LEU A 1 78 ? -36.250 7.952 22.116 1.00 59.94 78 LEU A C 1
ATOM 650 O O . LEU A 1 78 ? -36.526 9.141 21.995 1.00 59.94 78 LEU A O 1
ATOM 654 N N . ALA A 1 79 ? -36.811 7.003 21.357 1.00 57.72 79 ALA A N 1
ATOM 655 C CA . ALA A 1 79 ? -37.704 7.297 20.232 1.00 57.72 79 ALA A CA 1
ATOM 656 C C . ALA A 1 79 ? -37.062 8.252 19.205 1.00 57.72 79 ALA A C 1
ATOM 658 O O . ALA A 1 79 ? -37.670 9.232 18.788 1.00 57.72 79 ALA A O 1
ATOM 659 N N . GLY A 1 80 ? -35.782 8.013 18.889 1.00 55.50 80 GLY A N 1
ATOM 660 C CA . GLY A 1 80 ? -34.970 8.896 18.040 1.00 55.50 80 GLY A CA 1
ATOM 661 C C . GLY A 1 80 ? -34.525 10.210 18.700 1.00 55.50 80 GLY A C 1
ATOM 662 O O . GLY A 1 80 ? -33.888 11.042 18.056 1.00 55.50 80 GLY A O 1
ATOM 663 N N . GLY A 1 81 ? -34.824 10.403 19.987 1.00 60.19 81 GLY A N 1
ATOM 664 C CA . GLY A 1 81 ? -34.406 11.568 20.758 1.00 60.19 81 GLY A CA 1
ATOM 665 C C . GLY A 1 81 ? -32.892 11.680 20.957 1.00 60.19 81 GLY A C 1
ATOM 666 O O . GLY A 1 81 ? -32.120 10.741 20.749 1.00 60.19 81 GLY A O 1
ATOM 667 N N . GLU A 1 82 ? -32.475 12.864 21.393 1.00 65.44 82 GLU A N 1
ATOM 668 C CA . GLU A 1 82 ? -31.081 13.198 21.661 1.00 65.44 82 GLU A CA 1
ATOM 669 C C . GLU A 1 82 ? -30.471 12.356 22.795 1.00 65.44 82 GLU A C 1
ATOM 671 O O . GLU A 1 82 ? -31.022 12.287 23.897 1.00 65.44 82 GLU A O 1
ATOM 676 N N . VAL A 1 83 ? -29.286 11.782 22.554 1.00 76.75 83 VAL A N 1
ATOM 677 C CA . VAL A 1 83 ? -28.514 11.007 23.547 1.00 76.75 83 VAL A CA 1
ATOM 678 C C . VAL A 1 83 ? -27.256 11.760 23.988 1.00 76.75 83 VAL A C 1
ATOM 680 O O . VAL A 1 83 ? -26.662 12.522 23.218 1.00 76.75 83 VAL A O 1
ATOM 683 N N . ALA A 1 84 ? -26.827 11.539 25.231 1.00 77.69 84 ALA A N 1
ATOM 684 C CA . ALA A 1 84 ? -25.543 12.022 25.744 1.00 77.69 84 ALA A CA 1
ATOM 685 C C . ALA A 1 84 ? -24.366 11.154 25.267 1.00 77.69 84 ALA A C 1
ATOM 687 O O . ALA A 1 84 ? -23.229 11.610 25.239 1.00 77.69 84 ALA A O 1
ATOM 688 N N . GLY A 1 85 ? -24.642 9.920 24.853 1.00 82.88 85 GLY A N 1
ATOM 689 C CA . GLY A 1 85 ? -23.677 9.010 24.254 1.00 82.88 85 GLY A CA 1
ATOM 690 C C . GLY A 1 85 ? -24.344 7.694 23.878 1.00 82.88 85 GLY A C 1
ATOM 691 O O . GLY A 1 85 ? -25.387 7.336 24.426 1.00 82.88 85 GLY A O 1
ATOM 692 N N . ALA A 1 86 ? -23.756 6.980 22.929 1.00 84.69 86 ALA A N 1
ATOM 693 C CA . ALA A 1 86 ? -24.233 5.682 22.479 1.00 84.69 86 ALA A CA 1
ATOM 694 C C . ALA A 1 86 ? -23.050 4.854 21.975 1.00 84.69 86 ALA A C 1
ATOM 696 O O . ALA A 1 86 ? -22.046 5.408 21.523 1.00 84.69 86 ALA A O 1
ATOM 697 N N . GLY A 1 87 ? -23.171 3.532 22.041 1.00 88.81 87 GLY A N 1
ATOM 698 C CA . GLY A 1 87 ? -22.112 2.647 21.578 1.00 88.81 87 GLY A CA 1
ATOM 699 C C . GLY A 1 87 ? -22.317 1.198 21.981 1.00 88.81 87 GLY A C 1
ATOM 700 O O . GLY A 1 87 ? -23.455 0.742 22.109 1.00 88.81 87 GLY A O 1
ATOM 701 N N . GLU A 1 88 ? -21.216 0.479 22.191 1.00 89.69 88 GLU A N 1
ATOM 702 C CA . GLU A 1 88 ? -21.222 -0.930 22.600 1.00 89.69 88 GLU A CA 1
ATOM 703 C C . GLU A 1 88 ? -20.320 -1.165 23.813 1.00 89.69 88 GLU A C 1
ATOM 705 O O . GLU A 1 88 ? -19.259 -0.547 23.922 1.00 89.69 88 GLU A O 1
ATOM 710 N N . MET A 1 89 ? -20.711 -2.089 24.693 1.00 92.06 89 MET A N 1
ATOM 711 C CA . MET A 1 89 ? -19.938 -2.508 25.863 1.00 92.06 89 MET A CA 1
ATOM 712 C C . MET A 1 89 ? -19.857 -4.034 25.983 1.00 92.06 89 MET A C 1
ATOM 714 O O . MET A 1 89 ? -20.778 -4.753 25.591 1.00 92.06 89 MET A O 1
ATOM 718 N N . ILE A 1 90 ? -18.755 -4.515 26.565 1.00 87.31 90 ILE A N 1
ATOM 719 C CA . ILE A 1 90 ? -18.601 -5.895 27.052 1.00 87.31 90 ILE A CA 1
ATOM 720 C C . ILE A 1 90 ? -18.356 -5.824 28.553 1.00 87.31 90 ILE A C 1
ATOM 722 O O . ILE A 1 90 ? -17.441 -5.135 29.005 1.00 87.31 90 ILE A O 1
ATOM 726 N N . ILE A 1 91 ? -19.172 -6.544 29.314 1.00 91.62 91 ILE A N 1
ATOM 727 C CA . ILE A 1 91 ? -19.128 -6.606 30.777 1.00 91.62 91 ILE A CA 1
ATOM 728 C C . ILE A 1 91 ? -19.133 -8.077 31.195 1.00 91.62 91 ILE A C 1
ATOM 730 O O . ILE A 1 91 ? -19.949 -8.846 30.679 1.00 91.62 91 ILE A O 1
ATOM 734 N N . HIS A 1 92 ? -18.242 -8.454 32.113 1.00 89.81 92 HIS A N 1
ATOM 735 C CA . HIS A 1 92 ? -18.159 -9.791 32.711 1.00 89.81 92 HIS A CA 1
ATOM 736 C C . HIS A 1 92 ? -18.289 -9.677 34.228 1.00 89.81 92 HIS A C 1
ATOM 738 O O . HIS A 1 92 ? -17.463 -9.008 34.847 1.00 89.81 92 HIS A O 1
ATOM 744 N N . ASP A 1 93 ? -19.297 -10.320 34.821 1.00 91.50 93 ASP A N 1
ATOM 745 C CA . ASP A 1 93 ? -19.560 -10.277 36.271 1.00 91.50 93 ASP A CA 1
ATOM 746 C C . ASP A 1 93 ? -19.493 -8.851 36.875 1.00 91.50 93 ASP A C 1
ATOM 748 O O . ASP A 1 93 ? -18.795 -8.552 37.851 1.00 91.50 93 ASP A O 1
ATOM 752 N N . GLY A 1 94 ? -20.163 -7.910 36.206 1.00 93.06 94 GLY A N 1
ATOM 753 C CA . GLY A 1 94 ? -20.193 -6.490 36.556 1.00 93.06 94 GLY A CA 1
ATOM 754 C C . GLY A 1 94 ? -18.890 -5.726 36.298 1.00 93.06 94 GLY A C 1
ATOM 755 O O . GLY A 1 94 ? -18.844 -4.522 36.531 1.00 93.06 94 GLY A O 1
ATOM 756 N N . ILE A 1 95 ? -17.835 -6.375 35.804 1.00 91.38 95 ILE A N 1
ATOM 757 C CA . ILE A 1 95 ? -16.566 -5.733 35.451 1.00 91.38 95 ILE A CA 1
ATOM 758 C C . ILE A 1 95 ? -16.619 -5.314 33.986 1.00 91.38 95 ILE A C 1
ATOM 760 O O . ILE A 1 95 ? -16.724 -6.157 33.091 1.00 91.38 95 ILE A O 1
ATOM 764 N N . LEU A 1 96 ? -16.517 -4.010 33.733 1.00 92.69 96 LEU A N 1
ATOM 765 C CA . LEU A 1 96 ? -16.408 -3.482 32.379 1.00 92.69 96 LEU A CA 1
ATOM 766 C C . LEU A 1 96 ? -15.099 -3.970 31.735 1.00 92.69 96 LEU A C 1
ATOM 768 O O . LEU A 1 96 ? -14.054 -3.998 32.381 1.00 92.69 96 LEU A O 1
ATOM 772 N N . LYS A 1 97 ? -15.152 -4.387 30.468 1.00 84.88 97 LYS A N 1
ATOM 773 C CA . LYS A 1 97 ? -13.988 -4.875 29.705 1.00 84.88 97 LYS A CA 1
ATOM 774 C C . LYS A 1 97 ? -13.741 -4.074 28.436 1.00 84.88 97 LYS A C 1
ATOM 776 O O . LYS A 1 97 ? -12.595 -3.753 28.132 1.00 84.88 97 LYS A O 1
ATOM 781 N N . LEU A 1 98 ? -14.809 -3.724 27.727 1.00 84.12 98 LEU A N 1
ATOM 782 C CA . LEU A 1 98 ? -14.761 -2.929 26.504 1.00 84.12 98 LEU A CA 1
ATOM 783 C C . LEU A 1 98 ? -15.833 -1.848 26.560 1.00 84.12 98 LEU A C 1
ATOM 785 O O . LEU A 1 98 ? -16.963 -2.142 26.947 1.00 84.12 98 LEU A O 1
ATOM 789 N N . ILE A 1 99 ? -15.493 -0.646 26.107 1.00 89.25 99 ILE A N 1
ATOM 790 C CA . ILE A 1 99 ? -16.455 0.396 25.749 1.00 89.25 99 ILE A CA 1
ATOM 791 C C . ILE A 1 99 ? -16.079 1.010 24.401 1.00 89.25 99 ILE A C 1
ATOM 793 O O . ILE A 1 99 ? -14.904 1.244 24.117 1.00 89.25 99 ILE A O 1
ATOM 797 N N . THR A 1 100 ? -17.076 1.250 23.555 1.00 82.81 100 THR A N 1
ATOM 798 C CA . THR A 1 100 ? -16.891 1.827 22.220 1.00 82.81 100 THR A CA 1
ATOM 799 C C . THR A 1 100 ? -17.930 2.899 21.930 1.00 82.81 100 THR A C 1
ATOM 801 O O . THR A 1 100 ? -18.970 2.901 22.574 1.00 82.81 100 THR A O 1
ATOM 804 N N . ASN A 1 101 ? -17.709 3.750 20.926 1.00 79.62 101 ASN A N 1
ATOM 805 C CA . ASN A 1 101 ? -18.753 4.616 20.356 1.00 79.62 101 ASN A CA 1
ATOM 806 C C . ASN A 1 101 ? -19.350 4.057 19.052 1.00 79.62 101 ASN A C 1
ATOM 808 O O . ASN A 1 101 ? -19.768 4.819 18.186 1.00 79.62 101 ASN A O 1
ATOM 812 N N . ALA A 1 102 ? -19.377 2.732 18.872 1.00 75.81 102 ALA A N 1
ATOM 813 C CA . ALA A 1 102 ? -20.039 2.107 17.728 1.00 75.81 102 ALA A CA 1
ATOM 814 C C . ALA A 1 102 ? -21.574 2.185 17.882 1.00 75.81 102 ALA A C 1
ATOM 816 O O . ALA A 1 102 ? -22.221 1.257 18.359 1.00 75.81 102 ALA A O 1
ATOM 817 N N . SER A 1 103 ? -22.157 3.332 17.532 1.00 69.31 103 SER A N 1
ATOM 818 C CA . SER A 1 103 ? -23.563 3.680 17.795 1.00 69.31 103 SER A CA 1
ATOM 819 C C . SER A 1 103 ? -24.505 3.573 16.593 1.00 69.31 103 SER A C 1
ATOM 821 O O . SER A 1 103 ? -25.645 4.035 16.662 1.00 69.31 103 SER A O 1
ATOM 823 N N . GLY A 1 104 ? -24.037 3.017 15.472 1.00 66.50 104 GLY A N 1
ATOM 824 C CA . GLY A 1 104 ? -24.820 2.959 14.236 1.00 66.50 104 GLY A CA 1
ATOM 825 C C . GLY A 1 104 ? -25.233 4.357 13.753 1.00 66.50 104 GLY A C 1
ATOM 826 O O . GLY A 1 104 ? -24.377 5.156 13.390 1.00 66.50 104 GLY A O 1
ATOM 827 N N . HIS A 1 105 ? -26.541 4.645 13.766 1.00 59.03 105 HIS A N 1
ATOM 828 C CA . HIS A 1 105 ? -27.162 5.860 13.209 1.00 59.03 105 HIS A CA 1
ATOM 829 C C . HIS A 1 105 ? -26.962 7.150 14.031 1.00 59.03 105 HIS A C 1
ATOM 831 O O . HIS A 1 105 ? -27.363 8.220 13.578 1.00 59.03 105 HIS A O 1
ATOM 837 N N . TYR A 1 106 ? -26.370 7.089 15.226 1.00 58.41 106 TYR A N 1
ATOM 838 C CA . TYR A 1 106 ? -25.894 8.294 15.918 1.00 58.41 106 TYR A CA 1
ATOM 839 C C . TYR A 1 106 ? -24.456 8.571 15.486 1.00 58.41 106 TYR A C 1
ATOM 841 O O . TYR A 1 106 ? -23.651 7.643 15.557 1.00 58.41 106 TYR A O 1
ATOM 849 N N . SER A 1 107 ? -24.142 9.814 15.075 1.00 54.72 107 SER A N 1
ATOM 850 C CA . SER A 1 107 ? -22.792 10.227 14.634 1.00 54.72 107 SER A CA 1
ATOM 851 C C . SER A 1 107 ? -21.735 9.744 15.642 1.00 54.72 107 SER A C 1
ATOM 853 O O . SER A 1 107 ? -21.691 10.264 16.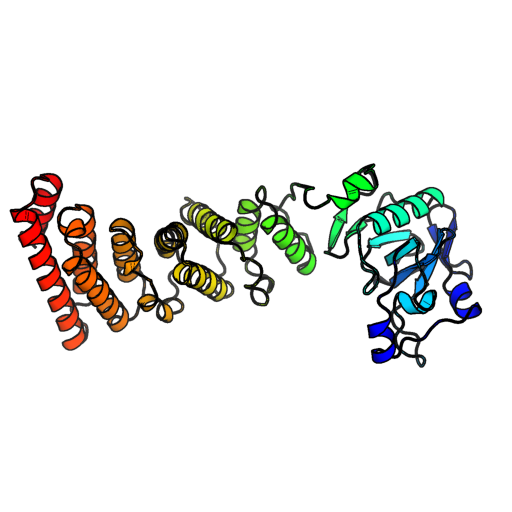764 1.00 54.72 107 SER A O 1
ATOM 855 N N . PRO A 1 108 ? -20.927 8.718 15.308 1.00 58.50 108 PRO A N 1
ATOM 856 C CA . PRO A 1 108 ? -20.086 8.010 16.267 1.00 58.50 108 PRO A CA 1
ATOM 857 C C . PRO A 1 108 ? -18.771 8.764 16.502 1.00 58.50 108 PRO A C 1
ATOM 859 O O . PRO A 1 108 ? -17.668 8.264 16.264 1.00 58.50 108 PRO A O 1
ATOM 862 N N . GLU A 1 109 ? -18.876 10.009 16.951 1.00 61.38 109 GLU A N 1
ATOM 863 C CA . GLU A 1 109 ? -17.729 10.879 17.175 1.00 61.38 109 GLU A CA 1
ATOM 864 C C . GLU A 1 109 ? -17.053 10.544 18.512 1.00 61.38 109 GLU A C 1
ATOM 866 O O . GLU A 1 109 ? -17.694 10.138 19.488 1.00 61.38 109 GLU A O 1
ATOM 871 N N . LEU A 1 110 ? -15.729 10.700 18.566 1.00 64.94 110 LEU A N 1
ATOM 872 C CA . LEU A 1 110 ? -14.930 10.458 19.773 1.00 64.94 110 LEU A CA 1
ATOM 873 C C . LEU A 1 110 ? -15.389 11.239 21.022 1.00 64.94 110 LEU A C 1
ATOM 875 O O . LEU A 1 110 ? -15.342 10.646 22.100 1.00 64.94 110 LEU A O 1
ATOM 879 N N . PRO A 1 111 ? -15.898 12.488 20.933 1.00 67.19 111 PRO A N 1
ATOM 880 C CA . PRO A 1 111 ? -16.468 13.201 22.076 1.00 67.19 111 PRO A CA 1
ATOM 881 C C . PRO A 1 111 ? -17.501 12.398 22.874 1.00 67.19 111 PRO A C 1
ATOM 883 O O . PRO A 1 111 ? -17.519 12.481 24.099 1.00 67.19 111 PRO A O 1
ATOM 886 N N . PHE A 1 112 ? -18.331 11.584 22.215 1.00 74.50 112 PHE A N 1
ATOM 887 C CA . PHE A 1 112 ? -19.339 10.773 22.903 1.00 74.50 112 PHE A CA 1
ATOM 888 C C . PHE A 1 112 ? -18.729 9.578 23.644 1.00 74.50 112 PHE A C 1
ATOM 890 O O . PHE A 1 112 ? -19.250 9.177 24.686 1.00 74.50 112 PHE A O 1
ATOM 897 N N . LEU A 1 113 ? -17.608 9.035 23.149 1.00 81.12 113 LEU A N 1
ATOM 898 C CA . LEU A 1 113 ? -16.838 8.017 23.869 1.00 81.12 113 LEU A CA 1
ATOM 899 C C . LEU A 1 113 ? -16.195 8.616 25.120 1.00 81.12 113 LEU A C 1
ATOM 901 O O . LEU A 1 113 ? -16.306 8.041 26.200 1.00 81.12 113 LEU A O 1
ATOM 905 N N . THR A 1 114 ? -15.566 9.785 24.981 1.00 77.12 114 THR A N 1
ATOM 906 C CA . THR A 1 114 ? -14.952 10.505 26.103 1.00 77.12 114 THR A CA 1
ATOM 907 C C . THR A 1 114 ? -15.993 10.832 27.169 1.00 77.12 114 THR A C 1
ATOM 909 O O . THR A 1 114 ? -15.804 10.477 28.328 1.00 77.12 114 THR A O 1
ATOM 912 N N . GLN A 1 115 ? -17.141 11.389 26.774 1.00 79.81 115 GLN A N 1
ATOM 913 C CA . GLN A 1 115 ? -18.237 11.701 27.691 1.00 79.81 115 GLN A CA 1
ATOM 914 C C . GLN A 1 115 ? -18.769 10.454 28.419 1.00 79.81 115 GLN A C 1
ATOM 916 O O . GLN A 1 115 ? -19.051 10.507 29.616 1.00 79.81 115 GLN A O 1
ATOM 921 N N . ALA A 1 116 ? -18.893 9.316 27.727 1.00 86.75 116 ALA A N 1
ATOM 922 C CA . ALA A 1 116 ? -19.298 8.063 28.360 1.00 86.75 116 ALA A CA 1
ATOM 923 C C . ALA A 1 116 ? -18.289 7.612 29.428 1.00 86.75 116 ALA A C 1
ATOM 925 O O . ALA A 1 116 ? -18.677 7.199 30.520 1.00 86.75 116 ALA A O 1
ATOM 926 N N . ILE A 1 117 ? -16.995 7.726 29.133 1.00 86.06 117 ILE A N 1
ATOM 927 C CA . ILE A 1 117 ? -15.919 7.352 30.053 1.00 86.06 117 ILE A CA 1
ATOM 928 C C . ILE A 1 117 ? -15.883 8.282 31.272 1.00 86.06 117 ILE A C 1
ATOM 930 O O . ILE A 1 117 ? -15.779 7.791 32.393 1.00 86.06 117 ILE A O 1
ATOM 934 N N . GLU A 1 118 ? -16.046 9.593 31.086 1.00 81.38 118 GLU A N 1
ATOM 935 C CA . GLU A 1 118 ? -16.127 10.572 32.182 1.00 81.38 118 GLU A CA 1
ATOM 936 C C . GLU A 1 118 ? -17.303 10.289 33.125 1.00 81.38 118 GLU A C 1
ATOM 938 O O . GLU A 1 118 ? -17.164 10.361 34.348 1.00 81.38 118 GLU A O 1
ATOM 943 N N . LEU A 1 119 ? -18.464 9.922 32.576 1.00 85.62 119 LEU A N 1
ATOM 944 C CA . LEU A 1 119 ? -19.619 9.541 33.387 1.00 85.62 119 LEU A CA 1
ATOM 945 C C . LEU A 1 119 ? -19.345 8.259 34.184 1.00 85.62 119 LEU A C 1
ATOM 947 O O . LEU A 1 119 ? -19.647 8.213 35.371 1.00 85.62 119 LEU A O 1
ATOM 951 N N . LEU A 1 120 ? -18.705 7.252 33.583 1.00 90.25 120 LEU A N 1
ATOM 952 C CA . LEU A 1 120 ? -18.306 6.033 34.299 1.00 90.25 120 LEU A CA 1
ATOM 953 C C . LEU A 1 120 ? -17.278 6.318 35.406 1.00 90.25 120 LEU A C 1
ATOM 955 O O . LEU A 1 120 ? -17.360 5.729 36.483 1.00 90.25 120 LEU A O 1
ATOM 959 N N . GLN A 1 121 ? -16.340 7.243 35.175 1.00 84.81 121 GLN A N 1
ATOM 960 C CA . GLN A 1 121 ? -15.395 7.703 36.198 1.00 84.81 121 GLN A CA 1
ATOM 961 C C . GLN A 1 121 ? -16.116 8.399 37.353 1.00 84.81 121 GLN A C 1
ATOM 963 O O . GLN A 1 121 ? -15.835 8.109 38.514 1.00 84.81 121 GLN A O 1
ATOM 968 N N . LYS A 1 122 ? -17.075 9.280 37.047 1.00 85.12 122 LYS A N 1
ATOM 969 C CA . LYS A 1 122 ? -17.897 9.972 38.049 1.00 85.12 122 LYS A CA 1
ATOM 970 C C . LYS A 1 122 ? -18.712 8.995 38.900 1.00 85.12 122 LYS A C 1
ATOM 972 O O . LYS A 1 122 ? -18.867 9.205 40.100 1.00 85.12 122 LYS A O 1
ATOM 977 N N . GLU A 1 123 ? -19.174 7.909 38.291 1.00 90.12 123 GLU A N 1
ATOM 978 C CA . GLU A 1 123 ? -19.873 6.803 38.953 1.00 90.12 123 GLU A CA 1
ATOM 979 C C . GLU A 1 123 ? -18.921 5.809 39.660 1.00 90.12 123 GLU A C 1
ATOM 981 O O . GLU A 1 123 ? -19.353 4.777 40.174 1.00 90.12 123 GLU A O 1
ATOM 986 N N . ASN A 1 124 ? -17.620 6.122 39.737 1.00 88.81 124 ASN A N 1
ATOM 987 C CA . ASN A 1 124 ? -16.572 5.314 40.370 1.00 88.81 124 ASN A CA 1
ATOM 988 C C . ASN A 1 124 ? -16.475 3.879 39.827 1.00 88.81 124 ASN A C 1
ATOM 990 O O . ASN A 1 124 ? -16.206 2.948 40.589 1.00 88.81 124 ASN A O 1
ATOM 994 N N . VAL A 1 125 ? -16.708 3.680 38.528 1.00 90.62 125 VAL A N 1
ATOM 995 C CA . VAL A 1 125 ? -16.475 2.392 37.857 1.00 90.62 125 VAL A CA 1
ATOM 996 C C . VAL A 1 125 ? -14.971 2.132 37.756 1.00 90.62 125 VAL A C 1
ATOM 998 O O . VAL A 1 125 ? -14.194 3.043 37.471 1.00 90.62 125 VAL A O 1
ATOM 1001 N N . ASP A 1 126 ? -14.543 0.886 37.973 1.00 85.88 126 ASP A N 1
ATOM 1002 C CA . ASP A 1 126 ? -13.141 0.509 37.795 1.00 85.88 126 ASP A CA 1
ATOM 1003 C C . ASP A 1 126 ? -12.806 0.423 36.300 1.00 85.88 126 ASP A C 1
ATOM 1005 O O . ASP A 1 126 ? -13.277 -0.460 35.580 1.00 85.88 126 ASP A O 1
ATOM 1009 N N . LEU A 1 127 ? -11.982 1.363 35.836 1.00 84.31 127 LEU A N 1
ATOM 1010 C CA . LEU A 1 127 ? -11.550 1.466 34.444 1.00 84.31 127 LEU A CA 1
ATOM 1011 C C . LEU A 1 127 ? -10.108 0.991 34.212 1.00 84.31 127 LEU A C 1
ATOM 1013 O O . LEU A 1 127 ? -9.594 1.120 33.102 1.00 84.31 127 LEU A O 1
ATOM 1017 N N . THR A 1 128 ? -9.441 0.434 35.227 1.00 75.88 128 THR A N 1
ATOM 1018 C CA . THR A 1 128 ? -8.010 0.073 35.167 1.00 75.88 128 THR A CA 1
ATOM 1019 C C . THR A 1 128 ? -7.679 -0.942 34.075 1.00 75.88 128 THR A C 1
ATOM 1021 O O . THR A 1 128 ? -6.611 -0.875 33.468 1.00 75.88 128 THR A O 1
ATOM 1024 N N . THR A 1 129 ? -8.602 -1.867 33.804 1.00 73.62 129 THR A N 1
ATOM 1025 C CA . THR A 1 129 ? -8.441 -2.952 32.820 1.00 73.62 129 THR A CA 1
ATOM 1026 C C . THR A 1 129 ? -9.359 -2.806 31.606 1.00 73.62 129 THR A C 1
ATOM 1028 O O . THR A 1 129 ? -9.468 -3.726 30.796 1.00 73.62 129 THR A O 1
ATOM 1031 N N . VAL A 1 130 ? -10.030 -1.659 31.470 1.00 78.62 130 VAL A N 1
ATOM 1032 C CA . VAL A 1 130 ? -11.003 -1.422 30.401 1.00 78.62 130 VAL A CA 1
ATOM 1033 C C . VAL A 1 130 ? -10.295 -0.962 29.132 1.00 78.62 130 VAL A C 1
ATOM 1035 O O . VAL A 1 130 ? -9.481 -0.039 29.145 1.00 78.62 130 VAL A O 1
ATOM 1038 N N . THR A 1 131 ? -10.656 -1.578 28.009 1.00 76.62 131 THR A N 1
ATOM 1039 C CA . THR A 1 131 ? -10.277 -1.101 26.677 1.00 76.62 131 THR A CA 1
ATOM 1040 C C . THR A 1 131 ? -11.338 -0.127 26.169 1.00 76.62 131 THR A C 1
ATOM 1042 O O . THR A 1 131 ? -12.515 -0.477 26.096 1.00 76.62 131 THR A O 1
ATOM 1045 N N . ALA A 1 132 ? -10.934 1.088 25.800 1.00 73.62 132 ALA A N 1
ATOM 1046 C CA . ALA A 1 132 ? -11.776 2.012 25.042 1.00 73.62 132 ALA A CA 1
ATOM 1047 C C . ALA A 1 132 ? -11.452 1.877 23.549 1.00 73.62 132 ALA A C 1
ATOM 1049 O O . ALA A 1 132 ? -10.281 1.759 23.197 1.00 73.62 132 ALA A O 1
ATOM 1050 N N . GLN A 1 133 ? -12.454 1.885 22.670 1.00 69.75 133 GLN A N 1
ATOM 1051 C CA . GLN A 1 133 ? -12.255 1.689 21.230 1.00 69.75 133 GLN A CA 1
ATOM 1052 C C . GLN A 1 133 ? -13.141 2.638 20.406 1.00 69.75 133 GLN A C 1
ATOM 1054 O O . GLN A 1 133 ? -14.328 2.765 20.692 1.00 69.75 133 GLN A O 1
ATOM 1059 N N . SER A 1 134 ? -12.612 3.284 19.362 1.00 68.69 134 SER A N 1
ATOM 1060 C CA . SER A 1 134 ? -13.465 4.045 18.430 1.00 68.69 134 SER A CA 1
ATOM 1061 C C . SER A 1 134 ? -14.381 3.121 17.619 1.00 68.69 134 SER A C 1
ATOM 1063 O O . SER A 1 134 ? -14.148 1.915 17.520 1.00 68.69 134 SER A O 1
ATOM 1065 N N . HIS A 1 135 ? -15.378 3.688 16.942 1.00 63.66 135 HIS A N 1
ATOM 1066 C CA . HIS A 1 135 ? -16.239 2.980 15.995 1.00 63.66 135 HIS A CA 1
ATOM 1067 C C . HIS A 1 135 ? -15.443 2.369 14.829 1.00 63.66 135 HIS A C 1
ATOM 1069 O O . HIS A 1 135 ? -15.833 1.341 14.282 1.00 63.66 135 HIS A O 1
ATOM 1075 N N . GLN A 1 136 ? -14.288 2.955 14.496 1.00 54.12 136 GLN A N 1
ATOM 1076 C CA . GLN A 1 136 ? -13.334 2.434 13.507 1.00 54.12 136 GLN A CA 1
ATOM 1077 C C . GLN A 1 136 ? -12.474 1.293 14.063 1.00 54.12 136 GLN A C 1
ATOM 1079 O O . GLN A 1 136 ? -11.772 0.601 13.328 1.00 54.12 136 GLN A O 1
ATOM 1084 N N . GLY A 1 137 ? -12.554 1.054 15.369 1.00 50.97 137 GLY A N 1
ATOM 1085 C CA . GLY A 1 137 ? -11.872 -0.029 16.041 1.00 50.97 137 GLY A CA 1
ATOM 1086 C C . GLY A 1 137 ? -10.485 0.320 16.585 1.00 50.97 137 GLY A C 1
ATOM 1087 O O . GLY A 1 137 ? -9.746 -0.595 16.939 1.00 50.97 137 GLY A O 1
ATOM 1088 N N . ILE A 1 138 ? -10.140 1.605 16.677 1.00 51.97 138 ILE A N 1
ATOM 1089 C CA . ILE A 1 138 ? -8.849 2.076 17.196 1.00 51.97 138 ILE A CA 1
ATOM 1090 C C . ILE A 1 138 ? -8.889 2.047 18.733 1.00 51.97 138 ILE A C 1
ATOM 1092 O O . ILE A 1 138 ? -9.794 2.659 19.302 1.00 51.97 138 ILE A O 1
ATOM 1096 N N . PRO A 1 139 ? -7.967 1.346 19.421 1.00 53.34 139 PRO A N 1
ATOM 1097 C CA . PRO A 1 139 ? -7.941 1.294 20.880 1.00 53.34 139 PRO A CA 1
ATOM 1098 C C . PRO A 1 139 ? -7.331 2.563 21.504 1.00 53.34 139 PRO A C 1
ATOM 1100 O O . PRO A 1 139 ? -6.353 3.111 20.999 1.00 53.34 139 PRO A O 1
ATOM 1103 N N . TYR A 1 140 ? -7.850 2.977 22.661 1.00 56.06 140 TYR A N 1
ATOM 1104 C CA . TYR A 1 140 ? -7.358 4.096 23.469 1.00 56.06 140 TYR A CA 1
ATOM 1105 C C . TYR A 1 140 ? -7.060 3.646 24.899 1.00 56.06 140 TYR A C 1
ATOM 1107 O O . TYR A 1 140 ? -7.810 2.873 25.501 1.00 56.06 140 TYR A O 1
ATOM 1115 N N . LYS A 1 141 ? -5.980 4.184 25.478 1.00 56.41 141 LYS A N 1
ATOM 1116 C CA . LYS A 1 141 ? -5.726 4.067 26.918 1.00 56.41 141 LYS A CA 1
ATOM 1117 C C . LYS A 1 141 ? -6.554 5.116 27.656 1.00 56.41 141 LYS A C 1
ATOM 1119 O O . LYS A 1 141 ? -6.364 6.307 27.428 1.00 56.41 141 LYS A O 1
ATOM 1124 N N . ILE A 1 142 ? -7.414 4.677 28.573 1.00 61.97 142 ILE A N 1
ATOM 1125 C CA . ILE A 1 142 ? -8.342 5.545 29.321 1.00 61.97 142 ILE A CA 1
ATOM 1126 C C . ILE A 1 142 ? -7.614 6.652 30.101 1.00 61.97 142 ILE A C 1
ATOM 1128 O O . ILE A 1 142 ? -8.087 7.779 30.159 1.00 61.97 142 ILE A O 1
ATOM 1132 N N . ASN A 1 143 ? -6.423 6.371 30.635 1.00 54.31 143 ASN A N 1
ATOM 1133 C CA . ASN A 1 143 ? -5.599 7.346 31.363 1.00 54.31 143 ASN A CA 1
ATOM 1134 C C . ASN A 1 143 ? -4.807 8.320 30.469 1.00 54.31 143 ASN A C 1
ATOM 1136 O O . ASN A 1 143 ? -4.095 9.178 30.983 1.00 54.31 143 ASN A O 1
ATOM 1140 N N . LYS A 1 144 ? -4.885 8.165 29.145 1.00 46.06 144 LYS A N 1
ATOM 1141 C CA . LYS A 1 144 ? -4.282 9.059 28.149 1.00 46.06 144 LYS A CA 1
ATOM 1142 C C . LYS A 1 144 ? -5.325 9.634 27.191 1.00 46.06 144 LYS A C 1
ATOM 1144 O O . LYS A 1 144 ? -4.943 10.130 26.134 1.00 46.06 144 LYS A O 1
ATOM 1149 N N . LEU A 1 145 ? -6.616 9.559 27.530 1.00 49.72 145 LEU A N 1
ATOM 1150 C CA . LEU A 1 145 ? -7.627 10.337 26.820 1.00 49.72 145 LEU A CA 1
ATOM 1151 C C . LEU A 1 145 ? -7.244 11.805 26.996 1.00 49.72 145 LEU A C 1
ATOM 1153 O O . LEU A 1 145 ? -7.120 12.250 28.138 1.00 49.72 145 LEU A O 1
ATOM 1157 N N . PRO A 1 146 ? -6.932 12.537 25.923 1.00 39.88 146 PRO A N 1
ATOM 1158 C CA . PRO A 1 146 ? -6.432 13.883 26.117 1.00 39.88 146 PRO A CA 1
ATOM 1159 C C . PRO A 1 146 ? -7.561 14.776 26.627 1.00 39.88 146 PRO A C 1
ATOM 1161 O O . PRO A 1 146 ? -8.721 14.590 26.256 1.00 39.88 146 PRO A O 1
ATOM 1164 N N . ASN A 1 147 ? -7.211 15.766 27.450 1.00 42.84 147 ASN A N 1
ATOM 1165 C CA . ASN A 1 147 ? -8.117 16.837 27.865 1.00 42.84 147 ASN A CA 1
ATOM 1166 C C . ASN A 1 147 ? -8.363 17.786 26.683 1.00 42.84 147 ASN A C 1
ATOM 1168 O O . ASN A 1 147 ? -7.942 18.939 26.703 1.00 42.84 147 ASN A O 1
ATOM 1172 N N . TRP A 1 148 ? -8.971 17.272 25.620 1.00 42.25 148 TRP A N 1
ATOM 1173 C CA . TRP A 1 148 ? -9.261 18.032 24.420 1.00 42.25 148 TRP A CA 1
ATOM 1174 C C . TRP A 1 148 ? -10.412 18.998 24.685 1.00 42.25 148 TRP A C 1
ATOM 1176 O O . TRP A 1 148 ? -11.494 18.613 25.133 1.00 42.25 148 TRP A O 1
ATOM 1186 N N . THR A 1 149 ? -10.204 20.265 24.359 1.00 42.50 149 THR A N 1
ATOM 1187 C CA . THR A 1 149 ? -11.290 21.233 24.238 1.00 42.50 149 THR A CA 1
ATOM 1188 C C . THR A 1 149 ? -12.251 20.795 23.125 1.00 42.50 149 THR A C 1
ATOM 1190 O O . THR A 1 149 ? -11.868 20.120 22.167 1.00 42.50 149 THR A O 1
ATOM 1193 N N . ARG A 1 150 ? -13.527 21.201 23.203 1.00 39.78 150 ARG A N 1
ATOM 1194 C CA . ARG A 1 150 ? -14.526 20.900 22.151 1.00 39.78 150 ARG A CA 1
ATOM 1195 C C . ARG A 1 150 ? -14.101 21.362 20.752 1.00 39.78 150 ARG A C 1
ATOM 1197 O O . ARG A 1 150 ? -14.614 20.846 19.764 1.00 39.78 150 ARG A O 1
ATOM 1204 N N . GLU A 1 151 ? -13.195 22.328 20.679 1.00 38.50 151 GLU A N 1
ATOM 1205 C CA . GLU A 1 151 ? -12.646 22.876 19.443 1.00 38.50 151 GLU A CA 1
ATOM 1206 C C . GLU A 1 151 ? -11.491 22.019 18.898 1.00 38.50 151 GLU A C 1
ATOM 1208 O O . GLU A 1 151 ? -11.476 21.707 17.712 1.00 38.50 151 GLU A O 1
ATOM 1213 N N . GLU A 1 152 ? -10.606 21.510 19.762 1.00 38.66 152 GLU A N 1
ATOM 1214 C CA . GLU A 1 152 ? -9.571 20.528 19.390 1.00 38.66 152 GLU A CA 1
ATOM 1215 C C . GLU A 1 152 ? -10.175 19.194 18.925 1.00 38.66 152 GLU A C 1
ATOM 1217 O O . GLU A 1 152 ? -9.641 18.549 18.024 1.00 38.66 152 GLU A O 1
ATOM 1222 N N . LEU A 1 153 ? -11.334 18.817 19.475 1.00 42.00 153 LEU A N 1
ATOM 1223 C CA . LEU A 1 153 ? -12.086 17.623 19.077 1.00 42.00 153 LEU A CA 1
ATOM 1224 C C . LEU A 1 153 ? -12.649 17.695 17.647 1.00 42.00 153 LEU A C 1
ATOM 1226 O O . LEU A 1 153 ? -12.779 16.659 16.997 1.00 42.00 153 LEU A O 1
ATOM 1230 N N . LYS A 1 154 ? -12.959 18.896 17.137 1.00 37.22 154 LYS A N 1
ATOM 1231 C CA . LYS A 1 154 ? -13.416 19.089 15.747 1.00 37.22 154 LYS A CA 1
ATOM 1232 C C . LYS A 1 154 ? -12.301 18.893 14.716 1.00 37.22 154 LYS A C 1
ATOM 1234 O O . LYS A 1 154 ? -12.605 18.682 13.548 1.00 37.22 154 LYS A O 1
ATOM 1239 N N . ASN A 1 155 ? -11.039 18.919 15.149 1.00 34.78 155 ASN A N 1
ATOM 1240 C CA . ASN A 1 155 ? -9.853 18.883 14.289 1.00 34.78 155 ASN A CA 1
ATOM 1241 C C . ASN A 1 155 ? -9.090 17.537 14.363 1.00 34.78 155 ASN A C 1
ATOM 1243 O O . ASN A 1 155 ? -7.906 17.473 14.036 1.00 34.78 155 ASN A O 1
ATOM 1247 N N . LEU A 1 156 ? -9.738 16.453 14.816 1.00 34.59 156 LEU A N 1
ATOM 1248 C CA . LEU A 1 156 ? -9.121 15.157 15.159 1.00 34.59 156 LEU A CA 1
ATOM 1249 C C . LEU A 1 156 ? -8.692 14.254 13.976 1.00 34.59 156 LEU A C 1
ATOM 1251 O O . LEU A 1 156 ? -8.767 13.031 14.067 1.00 34.59 156 LEU A O 1
ATOM 1255 N N . GLU A 1 157 ? -8.140 14.819 12.906 1.00 36.09 157 GLU A N 1
ATOM 1256 C CA . GLU A 1 157 ? -7.448 14.047 11.856 1.00 36.09 157 GLU A CA 1
ATOM 1257 C C . GLU A 1 157 ? -5.961 13.763 12.185 1.00 36.09 157 GLU A C 1
ATOM 1259 O O . GLU A 1 157 ? -5.254 13.152 11.392 1.00 36.09 157 GLU A O 1
ATOM 1264 N N . LEU A 1 158 ? -5.449 14.177 13.357 1.00 34.31 158 LEU A N 1
ATOM 1265 C CA . LEU A 1 158 ? -3.998 14.368 13.566 1.00 34.31 158 LEU A CA 1
ATOM 1266 C C . LEU A 1 158 ? -3.313 13.558 14.690 1.00 34.31 158 LEU A C 1
ATOM 1268 O O . LEU A 1 158 ? -2.146 13.821 14.995 1.00 34.31 158 LEU A O 1
ATOM 1272 N N . PHE A 1 159 ? -3.942 12.551 15.309 1.00 32.28 159 PHE A N 1
ATOM 1273 C CA . PHE A 1 159 ? -3.268 11.780 16.375 1.00 32.28 159 PHE A CA 1
ATOM 1274 C C . PHE A 1 159 ? -2.410 10.626 15.849 1.00 32.28 159 PHE A C 1
ATOM 1276 O O . PHE A 1 159 ? -2.789 9.459 15.817 1.00 32.28 159 PHE A O 1
ATOM 1283 N N . ASN A 1 160 ? -1.190 11.016 15.498 1.00 35.66 160 ASN A N 1
ATOM 1284 C CA . ASN A 1 160 ? -0.049 10.223 15.073 1.00 35.66 160 ASN A CA 1
ATOM 1285 C C . ASN A 1 160 ? 0.468 9.255 16.180 1.00 35.66 160 ASN A C 1
ATOM 1287 O O . ASN A 1 160 ? 1.561 9.430 16.721 1.00 35.66 160 ASN A O 1
ATOM 1291 N N . ILE A 1 161 ? -0.327 8.253 16.585 1.00 35.38 161 ILE A N 1
ATOM 1292 C CA . ILE A 1 161 ? 0.082 7.206 17.544 1.00 35.38 161 ILE A CA 1
ATOM 1293 C C . ILE A 1 161 ? 0.984 6.202 16.821 1.00 35.38 161 ILE A C 1
ATOM 1295 O O . ILE A 1 161 ? 0.499 5.472 15.965 1.00 35.38 161 ILE A O 1
ATOM 1299 N N . LYS A 1 162 ? 2.268 6.107 17.200 1.00 35.06 162 LYS A N 1
ATOM 1300 C CA . LYS A 1 162 ? 3.152 5.029 16.725 1.00 35.06 162 LYS A CA 1
ATOM 1301 C C . LYS A 1 162 ? 2.663 3.676 17.243 1.00 35.06 162 LYS A C 1
ATOM 1303 O O . LYS A 1 162 ? 2.835 3.369 18.423 1.00 35.06 162 LYS A O 1
ATOM 1308 N N . VAL A 1 163 ? 2.052 2.885 16.368 1.00 41.69 163 VAL A N 1
ATOM 1309 C CA . VAL A 1 163 ? 1.713 1.489 16.650 1.00 41.69 163 VAL A CA 1
ATOM 1310 C C . VAL A 1 163 ? 2.973 0.647 16.460 1.00 41.69 163 VAL A C 1
ATOM 1312 O O . VAL A 1 163 ? 3.641 0.763 15.437 1.00 41.69 163 VAL A O 1
ATOM 1315 N N . ASP A 1 164 ? 3.323 -0.177 17.449 1.00 43.62 164 ASP A N 1
ATOM 1316 C CA . ASP A 1 164 ? 4.379 -1.178 17.288 1.00 43.62 164 ASP A CA 1
ATOM 1317 C C . ASP A 1 164 ? 3.845 -2.328 16.424 1.00 43.62 164 ASP A C 1
ATOM 1319 O O . ASP A 1 164 ? 3.101 -3.196 16.888 1.00 43.62 164 ASP A O 1
ATOM 1323 N N . LEU A 1 165 ? 4.193 -2.286 15.139 1.00 49.31 165 LEU A N 1
ATOM 1324 C CA . LEU A 1 165 ? 3.727 -3.230 14.126 1.00 49.31 165 LEU A CA 1
ATOM 1325 C C . LEU A 1 165 ? 4.513 -4.553 14.136 1.00 49.31 165 LEU A C 1
ATOM 1327 O O . LEU A 1 165 ? 4.106 -5.509 13.479 1.00 49.31 165 LEU A O 1
ATOM 1331 N N . THR A 1 166 ? 5.590 -4.656 14.924 1.00 47.72 166 THR A N 1
ATOM 1332 C CA . THR A 1 166 ? 6.442 -5.861 14.981 1.00 47.72 166 THR A CA 1
ATOM 1333 C C . THR A 1 166 ? 5.787 -7.038 15.711 1.00 47.72 166 THR A C 1
ATOM 1335 O O . THR A 1 166 ? 6.111 -8.190 15.443 1.00 47.72 166 THR A O 1
ATOM 1338 N N . ASN A 1 167 ? 4.808 -6.769 16.581 1.00 50.50 167 ASN A N 1
ATOM 1339 C CA . ASN A 1 167 ? 4.079 -7.785 17.351 1.00 50.50 167 ASN A CA 1
ATOM 1340 C C . ASN A 1 167 ? 2.623 -7.944 16.902 1.00 50.50 167 ASN A C 1
ATOM 1342 O O . ASN A 1 167 ? 1.791 -8.469 17.638 1.00 50.50 167 ASN A O 1
ATOM 1346 N N . ILE A 1 168 ? 2.269 -7.464 15.709 1.00 50.88 168 ILE A N 1
ATOM 1347 C CA . ILE A 1 168 ? 0.870 -7.392 15.278 1.00 50.88 168 ILE A CA 1
ATOM 1348 C C . ILE A 1 168 ? 0.196 -8.777 15.150 1.00 50.88 168 ILE A C 1
ATOM 1350 O O . ILE A 1 168 ? -1.020 -8.892 15.294 1.00 50.88 168 ILE A O 1
ATOM 1354 N N . SER A 1 169 ? 0.979 -9.847 14.980 1.00 51.78 169 SER A N 1
ATOM 1355 C CA . SER A 1 169 ? 0.503 -11.238 14.953 1.00 51.78 169 SER A CA 1
ATOM 1356 C C . SER A 1 169 ? -0.195 -11.683 16.246 1.00 51.78 169 SER A C 1
ATOM 1358 O O . SER A 1 169 ? -0.975 -12.633 16.215 1.00 51.78 169 SER A O 1
ATOM 1360 N N . GLN A 1 170 ? 0.030 -10.986 17.366 1.00 50.81 170 GLN A N 1
ATOM 1361 C CA . GLN A 1 170 ? -0.636 -11.254 18.644 1.00 50.81 170 GLN A CA 1
ATOM 1362 C C . GLN A 1 170 ? -2.113 -10.816 18.674 1.00 50.81 170 GLN A C 1
ATOM 1364 O O . GLN A 1 170 ? -2.853 -11.209 19.575 1.00 50.81 170 GLN A O 1
ATOM 1369 N N . PHE A 1 171 ? -2.546 -9.971 17.732 1.00 48.16 171 PHE A N 1
ATOM 1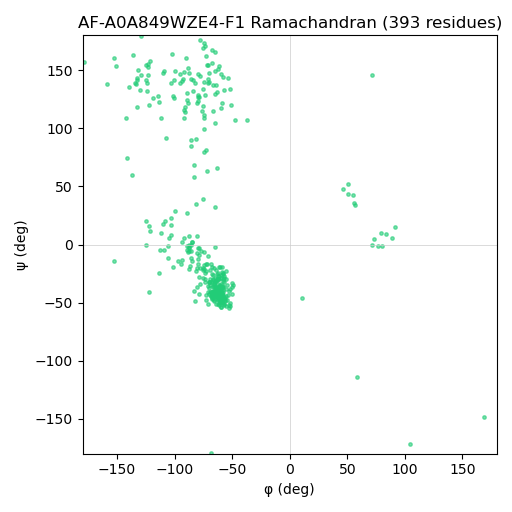370 C CA . PHE A 1 171 ? -3.915 -9.454 17.675 1.00 48.16 171 PHE A CA 1
ATOM 1371 C C . PHE A 1 171 ? -4.829 -10.355 16.840 1.00 48.16 171 PHE A C 1
ATOM 1373 O O . PHE A 1 171 ? -4.369 -11.124 15.997 1.00 48.16 171 PHE A O 1
ATOM 1380 N N . SER A 1 172 ? -6.146 -10.235 17.034 1.00 52.44 172 SER A N 1
ATOM 1381 C CA . SER A 1 172 ? -7.120 -10.924 16.180 1.00 52.44 172 SER A CA 1
ATOM 1382 C C . SER A 1 172 ? -7.002 -10.444 14.730 1.00 52.44 172 SER A C 1
ATOM 1384 O O . SER A 1 172 ? -6.678 -9.283 14.492 1.00 52.44 172 SER A O 1
ATOM 1386 N N . THR A 1 173 ? -7.327 -11.283 13.744 1.00 50.09 173 THR A N 1
ATOM 1387 C CA . THR A 1 173 ? -7.254 -10.908 12.317 1.00 50.09 173 THR A CA 1
ATOM 1388 C C . THR A 1 173 ? -8.002 -9.604 12.003 1.00 50.09 173 THR A C 1
ATOM 1390 O O . THR A 1 173 ? -7.518 -8.785 11.229 1.00 50.09 173 THR A O 1
ATOM 1393 N N . LEU A 1 174 ? -9.156 -9.369 12.640 1.00 50.56 174 LEU A N 1
ATOM 1394 C CA . LEU A 1 174 ? -9.939 -8.136 12.482 1.00 50.56 174 LEU A CA 1
ATOM 1395 C C . LEU A 1 174 ? -9.262 -6.900 13.085 1.00 50.56 174 LEU A C 1
ATOM 1397 O O . LEU A 1 174 ? -9.437 -5.798 12.568 1.00 50.56 174 LEU A O 1
ATOM 1401 N N . ASP A 1 175 ? -8.496 -7.057 14.158 1.00 52.06 175 ASP A N 1
ATOM 1402 C CA . ASP A 1 175 ? -7.754 -5.952 14.766 1.00 52.06 175 ASP A CA 1
ATOM 1403 C C . ASP A 1 175 ? -6.457 -5.675 14.001 1.00 52.06 175 ASP A C 1
ATOM 1405 O O . ASP A 1 175 ? -6.133 -4.512 13.767 1.00 52.06 175 ASP A O 1
ATOM 1409 N N . GLN A 1 176 ? -5.786 -6.718 13.497 1.00 52.97 176 GLN A N 1
ATOM 1410 C CA . GLN A 1 176 ? -4.666 -6.577 12.558 1.00 52.97 176 GLN A CA 1
ATOM 1411 C C . GLN A 1 176 ? -5.088 -5.758 11.327 1.00 52.97 176 GLN A C 1
ATOM 1413 O O . GLN A 1 176 ? -4.399 -4.815 10.943 1.00 52.97 176 GLN A O 1
ATOM 1418 N N . ILE A 1 177 ? -6.274 -6.052 10.772 1.00 51.59 177 ILE A N 1
ATOM 1419 C CA . ILE A 1 177 ? -6.901 -5.305 9.670 1.00 51.59 177 ILE A CA 1
ATOM 1420 C C . ILE A 1 177 ? -6.980 -3.807 9.952 1.00 51.59 177 ILE A C 1
ATOM 1422 O O . ILE A 1 177 ? -6.558 -2.981 9.139 1.00 51.59 177 ILE A O 1
ATOM 1426 N N . LYS A 1 178 ? -7.548 -3.455 11.102 1.00 56.12 178 LYS A N 1
ATOM 1427 C CA . LYS A 1 178 ? -7.805 -2.063 11.477 1.00 56.12 178 LYS A CA 1
ATOM 1428 C C . LYS A 1 178 ? -6.510 -1.311 11.747 1.00 56.12 178 LYS A C 1
ATOM 1430 O O . LYS A 1 178 ? -6.366 -0.172 11.309 1.00 56.12 178 LYS A O 1
ATOM 1435 N N . ILE A 1 179 ? -5.561 -1.968 12.411 1.00 56.28 179 ILE A N 1
ATOM 1436 C CA . ILE A 1 179 ? -4.242 -1.413 12.706 1.00 56.28 179 ILE A CA 1
ATOM 1437 C C . ILE A 1 179 ? -3.498 -1.093 11.406 1.00 56.28 179 ILE A C 1
ATOM 1439 O O . ILE A 1 179 ? -3.084 0.052 11.223 1.00 56.28 179 ILE A O 1
ATOM 1443 N N . ILE A 1 180 ? -3.399 -2.057 10.482 1.00 56.56 180 ILE A N 1
ATOM 1444 C CA . ILE A 1 180 ? -2.717 -1.867 9.192 1.00 56.56 180 ILE A CA 1
ATOM 1445 C C . ILE A 1 180 ? -3.379 -0.738 8.397 1.00 56.56 180 ILE A C 1
ATOM 1447 O O . ILE A 1 180 ? -2.681 0.145 7.905 1.00 56.56 180 ILE A O 1
ATOM 1451 N N . LYS A 1 181 ? -4.717 -0.710 8.327 1.00 58.12 181 LYS A N 1
ATOM 1452 C CA . LYS A 1 181 ? -5.456 0.364 7.649 1.00 58.12 181 LYS A CA 1
ATOM 1453 C C . LYS A 1 181 ? -5.128 1.746 8.230 1.00 58.12 181 LYS A C 1
ATOM 1455 O O . LYS A 1 181 ? -4.726 2.632 7.485 1.00 58.12 181 LYS A O 1
ATOM 1460 N N . SER A 1 182 ? -5.230 1.904 9.550 1.00 58.56 182 SER A N 1
ATOM 1461 C CA . SER A 1 182 ? -4.931 3.182 10.216 1.00 58.56 182 SER A CA 1
ATOM 1462 C C . SER A 1 182 ? -3.466 3.610 10.063 1.00 58.56 182 SER A C 1
ATOM 1464 O O . SER A 1 182 ? -3.158 4.796 10.026 1.00 58.56 182 SER A O 1
ATOM 1466 N N . SER A 1 183 ? -2.553 2.642 9.945 1.00 58.53 183 SER A N 1
ATOM 1467 C CA . SER A 1 183 ? -1.126 2.900 9.747 1.00 58.53 183 SER A CA 1
ATOM 1468 C C . SER A 1 183 ? -0.792 3.266 8.301 1.00 58.53 183 SER A C 1
ATOM 1470 O O . SER A 1 183 ? 0.150 4.012 8.077 1.00 58.53 183 SER A O 1
ATOM 1472 N N . ILE A 1 184 ? -1.567 2.798 7.319 1.00 60.06 184 ILE A N 1
ATOM 1473 C CA . ILE A 1 184 ? -1.457 3.227 5.915 1.00 60.06 184 ILE A CA 1
ATOM 1474 C C . ILE A 1 184 ? -1.962 4.658 5.730 1.00 60.06 184 ILE A C 1
ATOM 1476 O O . ILE A 1 184 ? -1.391 5.411 4.950 1.00 60.06 184 ILE A O 1
ATOM 1480 N N . GLU A 1 185 ? -3.004 5.045 6.462 1.00 60.34 185 GLU A N 1
ATOM 1481 C CA . GLU A 1 185 ? -3.516 6.423 6.488 1.00 60.34 185 GLU A CA 1
ATOM 1482 C C . GLU A 1 185 ? -2.553 7.384 7.217 1.00 60.34 185 GLU A C 1
ATOM 1484 O O . GLU A 1 185 ? -2.704 8.602 7.149 1.00 60.34 185 GLU A O 1
ATOM 1489 N N . ASN A 1 186 ? -1.531 6.841 7.887 1.00 62.38 186 ASN A N 1
ATOM 1490 C CA . ASN A 1 186 ? -0.520 7.583 8.619 1.00 62.38 186 ASN A CA 1
ATOM 1491 C C . ASN A 1 186 ? 0.857 7.484 7.947 1.00 62.38 186 ASN A C 1
ATOM 1493 O O . ASN A 1 186 ? 1.570 6.486 8.052 1.00 62.38 186 ASN A O 1
ATOM 1497 N N . ASP A 1 187 ? 1.291 8.591 7.354 1.00 62.31 187 ASP A N 1
ATOM 1498 C CA . ASP A 1 187 ? 2.569 8.704 6.648 1.00 62.31 187 ASP A CA 1
ATOM 1499 C C . ASP A 1 187 ? 3.797 8.209 7.424 1.00 62.31 187 ASP A C 1
ATOM 1501 O O . ASP A 1 187 ? 4.735 7.687 6.820 1.00 62.31 187 ASP A O 1
ATOM 1505 N N . SER A 1 188 ? 3.812 8.352 8.752 1.00 62.72 188 SER A N 1
ATOM 1506 C CA . SER A 1 188 ? 4.967 7.976 9.576 1.00 62.72 188 SER A CA 1
ATOM 1507 C C . SER A 1 188 ? 5.075 6.475 9.858 1.00 62.72 188 SER A C 1
ATOM 1509 O O . SER A 1 188 ? 6.142 6.010 10.259 1.00 62.72 188 SER A O 1
ATOM 1511 N N . LEU A 1 189 ? 3.989 5.726 9.646 1.00 60.69 189 LEU A N 1
ATOM 1512 C CA . LEU A 1 189 ? 3.885 4.287 9.911 1.00 60.69 189 LEU A CA 1
ATOM 1513 C C . LEU A 1 189 ? 3.735 3.452 8.642 1.00 60.69 189 LEU A C 1
ATOM 1515 O O . LEU A 1 189 ? 3.753 2.223 8.701 1.00 60.69 189 LEU A O 1
ATOM 1519 N N . PHE A 1 190 ? 3.619 4.113 7.495 1.00 68.94 190 PHE A N 1
ATOM 1520 C CA . PHE A 1 190 ? 3.324 3.483 6.223 1.00 68.94 190 PHE A CA 1
ATOM 1521 C C . PHE A 1 190 ? 4.332 2.382 5.851 1.00 68.94 190 PHE A C 1
ATOM 1523 O O . PHE A 1 190 ? 3.933 1.276 5.502 1.00 68.94 190 PHE A O 1
ATOM 1530 N N . GLU A 1 191 ? 5.642 2.632 5.963 1.00 67.88 191 GLU A N 1
ATOM 1531 C CA . GLU A 1 191 ? 6.661 1.638 5.580 1.00 67.88 191 GLU A CA 1
ATOM 1532 C C . GLU A 1 191 ? 6.612 0.381 6.462 1.00 67.88 191 GLU A C 1
ATOM 1534 O O . GLU A 1 191 ? 6.723 -0.736 5.954 1.00 67.88 191 GLU A O 1
ATOM 1539 N N . ASP A 1 192 ? 6.417 0.559 7.767 1.00 67.19 192 ASP A N 1
ATOM 1540 C CA . ASP A 1 192 ? 6.315 -0.547 8.717 1.00 67.19 192 ASP A CA 1
ATOM 1541 C C . ASP A 1 192 ? 5.009 -1.327 8.503 1.00 67.19 192 ASP A C 1
ATOM 1543 O O . ASP A 1 192 ? 5.012 -2.555 8.555 1.00 67.19 192 ASP A O 1
ATOM 1547 N N . ALA A 1 193 ? 3.920 -0.646 8.127 1.00 67.50 193 ALA A N 1
ATOM 1548 C CA . ALA A 1 193 ? 2.660 -1.289 7.754 1.00 67.50 193 ALA A CA 1
ATOM 1549 C C . ALA A 1 193 ? 2.808 -2.166 6.502 1.00 67.50 193 ALA A C 1
ATOM 1551 O O . ALA A 1 193 ? 2.295 -3.286 6.467 1.00 67.50 193 ALA A O 1
ATOM 1552 N N . ILE A 1 194 ? 3.551 -1.691 5.495 1.00 70.88 194 ILE A N 1
ATOM 1553 C CA . ILE A 1 194 ? 3.858 -2.471 4.290 1.00 70.88 194 ILE A CA 1
ATOM 1554 C C . ILE A 1 194 ? 4.758 -3.674 4.617 1.00 70.88 194 ILE A C 1
ATOM 1556 O O . ILE A 1 194 ? 4.523 -4.756 4.084 1.00 70.88 194 ILE A O 1
ATOM 1560 N N . LYS A 1 195 ? 5.754 -3.537 5.504 1.00 68.88 195 LYS A N 1
ATOM 1561 C CA . LYS A 1 195 ? 6.599 -4.671 5.936 1.00 68.88 195 LYS A CA 1
ATOM 1562 C C . LYS A 1 195 ? 5.792 -5.752 6.643 1.00 68.88 195 LYS A C 1
ATOM 1564 O O . LYS A 1 195 ? 5.847 -6.908 6.232 1.00 68.88 195 LYS A O 1
ATOM 1569 N N . SER A 1 196 ? 5.003 -5.368 7.646 1.00 67.06 196 SER A N 1
ATOM 1570 C CA . SER A 1 196 ? 4.147 -6.303 8.377 1.00 67.06 196 SER A CA 1
ATOM 1571 C C . SER A 1 196 ? 3.161 -7.009 7.446 1.00 67.06 196 SER A C 1
ATOM 1573 O O . SER A 1 196 ? 2.928 -8.204 7.601 1.00 67.06 196 SER A O 1
ATOM 1575 N N . TRP A 1 197 ? 2.632 -6.314 6.431 1.00 68.88 197 TRP A N 1
ATOM 1576 C CA . TRP A 1 197 ? 1.787 -6.938 5.409 1.00 68.88 197 TRP A CA 1
ATOM 1577 C C . TRP A 1 197 ? 2.490 -8.100 4.684 1.00 68.88 197 TRP A C 1
ATOM 1579 O O . TRP A 1 197 ? 1.903 -9.175 4.561 1.00 68.88 197 TRP A O 1
ATOM 1589 N N . PHE A 1 198 ? 3.750 -7.932 4.269 1.00 65.31 198 PHE A N 1
ATOM 1590 C CA . PHE A 1 198 ? 4.504 -8.994 3.590 1.00 65.31 198 PHE A CA 1
ATOM 1591 C C . PHE A 1 198 ? 4.896 -10.162 4.502 1.00 65.31 198 PHE A C 1
ATOM 1593 O O . PHE A 1 198 ? 4.967 -11.294 4.027 1.00 65.31 198 PHE A O 1
ATOM 1600 N N . GLU A 1 199 ? 5.146 -9.907 5.786 1.00 61.28 199 GLU A N 1
ATOM 1601 C CA . GLU A 1 199 ? 5.574 -10.931 6.752 1.00 61.28 199 GLU A CA 1
ATOM 1602 C C . GLU A 1 199 ? 4.427 -11.819 7.242 1.00 61.28 199 GLU A C 1
ATOM 1604 O O . GLU A 1 199 ? 4.623 -13.007 7.499 1.00 61.28 199 GLU A O 1
ATOM 1609 N N . ILE A 1 200 ? 3.226 -11.257 7.368 1.00 57.50 200 ILE A N 1
ATOM 1610 C CA . ILE A 1 200 ? 2.050 -11.968 7.887 1.00 57.50 200 ILE A CA 1
ATOM 1611 C C . ILE A 1 200 ? 1.320 -12.708 6.754 1.00 57.50 200 ILE A C 1
ATOM 1613 O O . ILE A 1 200 ? 0.611 -13.683 7.011 1.00 57.50 200 ILE A O 1
ATOM 1617 N N . GLY A 1 201 ? 1.543 -12.281 5.501 1.00 55.47 201 GLY A N 1
ATOM 1618 C CA . GLY A 1 201 ? 0.785 -12.696 4.320 1.00 55.47 201 GLY A CA 1
ATOM 1619 C C . GLY A 1 201 ? -0.618 -12.098 4.347 1.00 55.47 201 GLY A C 1
ATOM 1620 O O . GLY A 1 201 ? -1.179 -11.938 5.427 1.00 55.47 201 GLY A O 1
ATOM 1621 N N . SER A 1 202 ? -1.183 -11.752 3.181 1.00 50.75 202 SER A N 1
ATOM 1622 C CA . SER A 1 202 ? -2.543 -11.200 3.058 1.00 50.75 202 SER A CA 1
ATOM 1623 C C . SER A 1 202 ? -3.519 -11.841 4.051 1.00 50.75 202 SER A C 1
ATOM 1625 O O . SER A 1 202 ? -3.980 -12.966 3.831 1.00 50.75 202 SER A O 1
ATOM 1627 N N . PRO A 1 203 ? -3.958 -11.143 5.110 1.00 45.31 203 PRO A N 1
ATOM 1628 C CA . PRO A 1 203 ? -5.302 -11.389 5.571 1.00 45.31 203 PRO A CA 1
ATOM 1629 C C . PRO A 1 203 ? -6.192 -10.856 4.433 1.00 45.31 203 PRO A C 1
ATOM 1631 O O . PRO A 1 203 ? -5.770 -10.024 3.631 1.00 45.31 203 PRO A O 1
ATOM 1634 N N . ALA A 1 204 ? -7.421 -11.326 4.295 1.00 44.59 204 ALA A N 1
ATOM 1635 C CA . ALA A 1 204 ? -8.343 -10.948 3.219 1.00 44.59 204 ALA A CA 1
ATOM 1636 C C . ALA A 1 204 ? -8.793 -9.453 3.233 1.00 44.59 204 ALA A C 1
ATOM 1638 O O . ALA A 1 204 ? -9.920 -9.138 2.868 1.00 44.59 204 ALA A O 1
ATOM 1639 N N . ILE A 1 205 ? -7.928 -8.534 3.678 1.00 43.38 205 ILE A N 1
ATOM 1640 C CA . ILE A 1 205 ? -8.147 -7.125 4.002 1.00 43.38 205 ILE A CA 1
ATOM 1641 C C . ILE A 1 205 ? -8.203 -6.243 2.768 1.00 43.38 205 ILE A C 1
ATOM 1643 O O . ILE A 1 205 ? -9.041 -5.359 2.711 1.00 43.38 205 ILE A O 1
ATOM 1647 N N . PHE A 1 206 ? -7.315 -6.444 1.792 1.00 46.22 206 PHE A N 1
ATOM 1648 C CA . PHE A 1 206 ? -7.223 -5.549 0.630 1.00 46.22 206 PHE A CA 1
ATOM 1649 C C . PHE A 1 206 ? -7.895 -6.102 -0.621 1.00 46.22 206 PHE A C 1
ATOM 1651 O O . PHE A 1 206 ? -8.272 -5.325 -1.494 1.00 46.22 206 PHE A O 1
ATOM 1658 N N . ARG A 1 207 ? -8.138 -7.418 -0.687 1.00 49.28 207 ARG A N 1
ATOM 1659 C CA . ARG A 1 207 ? -8.927 -8.031 -1.770 1.00 49.28 207 ARG A CA 1
ATOM 1660 C C . ARG A 1 207 ? -10.310 -7.387 -1.973 1.00 49.28 207 ARG A C 1
ATOM 1662 O O . ARG A 1 207 ? -10.672 -7.189 -3.128 1.00 49.28 207 ARG A O 1
ATOM 1669 N N . PRO A 1 208 ? -11.071 -7.014 -0.923 1.00 37.41 208 PRO A N 1
ATOM 1670 C CA . PRO A 1 208 ? -12.356 -6.339 -1.087 1.00 37.41 208 PRO A CA 1
ATOM 1671 C C . PRO A 1 208 ? -12.234 -4.814 -1.237 1.00 37.41 208 PRO A C 1
ATOM 1673 O O . PRO A 1 208 ? -13.216 -4.164 -1.584 1.00 37.41 208 PRO A O 1
ATOM 1676 N N . TYR A 1 209 ? -11.058 -4.227 -0.980 1.00 44.25 209 TYR A N 1
ATOM 1677 C CA . TYR A 1 209 ? -10.880 -2.774 -0.939 1.00 44.25 209 TYR A CA 1
ATOM 1678 C C . TYR A 1 209 ? -9.599 -2.317 -1.651 1.00 44.25 209 TYR A C 1
ATOM 1680 O O . TYR A 1 209 ? -8.768 -1.647 -1.028 1.00 44.25 209 TYR A O 1
ATOM 1688 N N . PRO A 1 210 ? -9.440 -2.591 -2.964 1.00 48.19 210 PRO A N 1
ATOM 1689 C CA . PRO A 1 210 ? -8.381 -1.958 -3.749 1.00 48.19 210 PRO A CA 1
ATOM 1690 C C . PRO A 1 210 ? -8.437 -0.444 -3.515 1.00 48.19 210 PRO A C 1
ATOM 1692 O O . PRO A 1 210 ? -7.402 0.147 -3.213 1.00 48.19 210 PRO A O 1
ATOM 1695 N N . ASN A 1 211 ? -9.671 0.096 -3.509 1.00 45.97 211 ASN A N 1
ATOM 1696 C CA . ASN A 1 211 ? -10.291 1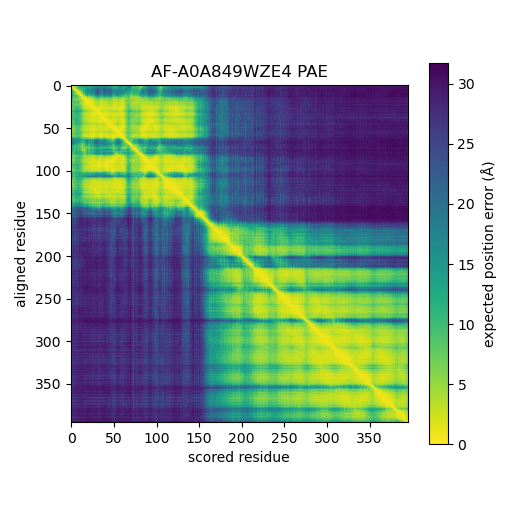.158 -2.684 1.00 45.97 211 ASN A CA 1
ATOM 1697 C C . ASN A 1 211 ? -9.417 2.036 -1.756 1.00 45.97 211 ASN A C 1
ATOM 1699 O O . ASN A 1 211 ? -9.606 3.247 -1.668 1.00 45.97 211 ASN A O 1
ATOM 1703 N N . LEU A 1 212 ? -8.514 1.422 -0.995 1.00 48.12 212 LEU A N 1
ATOM 1704 C CA . LEU A 1 212 ? -7.781 2.064 0.101 1.00 48.12 212 LEU A CA 1
ATOM 1705 C C . LEU A 1 212 ? -6.376 2.565 -0.277 1.00 48.12 212 LEU A C 1
ATOM 1707 O O . LEU A 1 212 ? -5.823 3.406 0.417 1.00 48.12 212 LEU A O 1
ATOM 1711 N N . LEU A 1 213 ? -5.815 2.146 -1.413 1.00 55.84 213 LEU A N 1
ATOM 1712 C CA . LEU A 1 213 ? -4.536 2.639 -1.968 1.00 55.84 213 LEU A CA 1
ATOM 1713 C C . LEU A 1 213 ? -4.667 3.973 -2.758 1.00 55.84 213 LEU A C 1
ATOM 1715 O O . LEU A 1 213 ? -4.046 4.153 -3.806 1.00 55.84 213 LEU A O 1
ATOM 1719 N N . PHE A 1 214 ? -5.557 4.883 -2.339 1.00 54.09 214 PHE A N 1
ATOM 1720 C CA . PHE A 1 214 ? -6.312 5.753 -3.261 1.00 54.09 214 PHE A CA 1
ATOM 1721 C C . PHE A 1 214 ? -5.878 7.222 -3.427 1.00 54.09 214 PHE A C 1
ATOM 1723 O O . PHE A 1 214 ? -6.654 8.014 -3.959 1.00 54.09 214 PHE A O 1
ATOM 1730 N N . SER A 1 215 ? -4.625 7.580 -3.142 1.00 68.56 215 SER A N 1
ATOM 1731 C CA . SER A 1 215 ? -4.016 8.790 -3.727 1.00 68.56 215 SER A CA 1
ATOM 1732 C C . SER A 1 215 ? -2.733 8.444 -4.483 1.00 68.56 215 SER A C 1
ATOM 1734 O O . SER A 1 215 ? -2.093 7.429 -4.202 1.00 68.56 215 SER A O 1
ATOM 1736 N N . ASN A 1 216 ? -2.353 9.276 -5.460 1.00 70.12 216 ASN A N 1
ATOM 1737 C CA . ASN A 1 216 ? -1.087 9.092 -6.178 1.00 70.12 216 ASN A CA 1
ATOM 1738 C C . ASN A 1 216 ? 0.110 9.087 -5.208 1.00 70.12 216 ASN A C 1
ATOM 1740 O O . ASN A 1 216 ? 1.050 8.331 -5.431 1.00 70.12 216 ASN A O 1
ATOM 1744 N N . ASP A 1 217 ? 0.035 9.846 -4.110 1.00 75.06 217 ASP A N 1
ATOM 1745 C CA . ASP A 1 217 ? 1.085 9.908 -3.087 1.00 75.06 217 ASP A CA 1
ATOM 1746 C C . ASP A 1 217 ? 1.226 8.592 -2.318 1.00 75.06 217 ASP A C 1
ATOM 1748 O O . ASP A 1 217 ? 2.336 8.087 -2.158 1.00 75.06 217 ASP A O 1
ATOM 1752 N N . HIS A 1 218 ? 0.114 7.990 -1.886 1.00 73.88 218 HIS A N 1
ATOM 1753 C CA . HIS A 1 218 ? 0.147 6.689 -1.211 1.00 73.88 218 HIS A CA 1
ATOM 1754 C C . HIS A 1 218 ? 0.593 5.575 -2.157 1.00 73.88 218 HIS A C 1
ATOM 1756 O O . HIS A 1 218 ? 1.332 4.682 -1.750 1.00 73.88 218 HIS A O 1
ATOM 1762 N N . LEU A 1 219 ? 0.208 5.642 -3.435 1.00 76.38 219 LEU A N 1
ATOM 1763 C CA . LEU A 1 219 ? 0.663 4.687 -4.442 1.00 76.38 219 LEU A CA 1
ATOM 1764 C C . LEU A 1 219 ? 2.172 4.818 -4.703 1.00 76.38 219 LEU A C 1
ATOM 1766 O O . LEU A 1 219 ? 2.877 3.815 -4.798 1.00 76.38 219 LEU A O 1
ATOM 1770 N N . PHE A 1 220 ? 2.686 6.046 -4.764 1.00 79.25 220 PHE A N 1
ATOM 1771 C CA . PHE A 1 220 ? 4.116 6.310 -4.901 1.00 79.25 220 PHE A CA 1
ATOM 1772 C C . PHE A 1 220 ? 4.908 5.827 -3.676 1.00 79.25 220 PHE A C 1
ATOM 1774 O O . PHE A 1 220 ? 5.945 5.171 -3.823 1.00 79.25 220 PHE A O 1
ATOM 1781 N N . LYS A 1 221 ? 4.402 6.095 -2.464 1.00 78.31 221 LYS A N 1
ATOM 1782 C CA . LYS A 1 221 ? 4.971 5.596 -1.202 1.00 78.31 221 LYS A CA 1
ATOM 1783 C C . LYS A 1 221 ? 4.970 4.073 -1.160 1.00 78.31 221 LYS A C 1
ATOM 1785 O O . LYS A 1 221 ? 6.011 3.489 -0.877 1.00 78.31 221 LYS A O 1
ATOM 1790 N N . PHE A 1 222 ? 3.859 3.432 -1.531 1.00 79.31 222 PHE A N 1
ATOM 1791 C CA . PHE A 1 222 ? 3.749 1.974 -1.627 1.00 79.31 222 PHE A CA 1
ATOM 1792 C C . PHE A 1 222 ? 4.854 1.392 -2.501 1.00 79.31 222 PHE A C 1
ATOM 1794 O O . PHE A 1 222 ? 5.616 0.535 -2.063 1.00 79.31 222 PHE A O 1
ATOM 1801 N N . LEU A 1 223 ? 4.965 1.899 -3.728 1.00 80.62 223 LEU A N 1
ATOM 1802 C CA . LEU A 1 223 ? 5.948 1.450 -4.705 1.00 80.62 223 LEU A CA 1
ATOM 1803 C C . LEU A 1 223 ? 7.386 1.650 -4.192 1.00 80.62 223 LEU A C 1
ATOM 1805 O O . LEU A 1 223 ? 8.226 0.759 -4.325 1.00 80.62 223 LEU A O 1
ATOM 1809 N N . SER A 1 224 ? 7.657 2.782 -3.542 1.00 82.06 224 SER A N 1
ATOM 1810 C CA . SER A 1 224 ? 8.970 3.093 -2.962 1.00 82.06 224 SER A CA 1
ATOM 1811 C C . SER A 1 224 ? 9.332 2.180 -1.784 1.00 82.06 224 SER A C 1
ATOM 1813 O O . SER A 1 224 ? 10.453 1.669 -1.719 1.00 82.06 224 SER A O 1
ATOM 1815 N N . SER A 1 225 ? 8.387 1.932 -0.873 1.00 78.31 225 SER A N 1
ATOM 1816 C CA . SER A 1 225 ? 8.559 1.003 0.248 1.00 78.31 225 SER A CA 1
ATOM 1817 C C . SER A 1 225 ? 8.736 -0.432 -0.245 1.00 78.31 225 SER A C 1
ATOM 1819 O O . SER A 1 225 ? 9.647 -1.116 0.216 1.00 78.31 225 SER A O 1
ATOM 1821 N N . PHE A 1 226 ? 7.945 -0.861 -1.234 1.00 78.25 226 PHE A N 1
ATOM 1822 C CA . PHE A 1 226 ? 8.071 -2.169 -1.879 1.00 78.25 226 PHE A CA 1
ATOM 1823 C C . PHE A 1 226 ? 9.497 -2.407 -2.374 1.00 78.25 226 PHE A C 1
ATOM 1825 O O . PHE A 1 226 ? 10.128 -3.398 -2.012 1.00 78.25 226 PHE A O 1
ATOM 1832 N N . TYR A 1 227 ? 10.044 -1.461 -3.137 1.00 78.50 227 TYR A N 1
ATOM 1833 C CA . TYR A 1 227 ? 11.422 -1.547 -3.605 1.00 78.50 227 TYR A CA 1
ATOM 1834 C C . TYR A 1 227 ? 12.412 -1.718 -2.462 1.00 78.50 227 TYR A C 1
ATOM 1836 O O . TYR A 1 227 ? 13.197 -2.656 -2.481 1.00 78.50 227 TYR A O 1
ATOM 1844 N N . LYS A 1 228 ? 12.356 -0.837 -1.459 1.00 78.38 228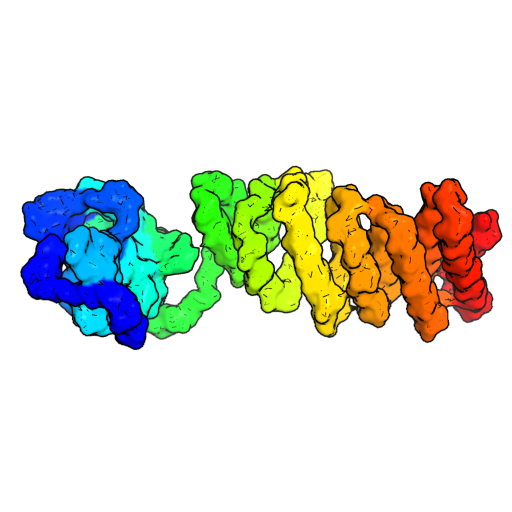 LYS A N 1
ATOM 1845 C CA . LYS A 1 228 ? 13.300 -0.844 -0.337 1.00 78.38 228 LYS A CA 1
ATOM 1846 C C . LYS A 1 228 ? 13.288 -2.178 0.416 1.00 78.38 228 LYS A C 1
ATOM 1848 O O . LYS A 1 228 ? 14.339 -2.643 0.850 1.00 78.38 228 LYS A O 1
ATOM 1853 N N . ILE A 1 229 ? 12.113 -2.790 0.546 1.00 74.38 229 ILE A N 1
ATOM 1854 C CA . ILE A 1 229 ? 11.925 -4.082 1.210 1.00 74.38 229 ILE A CA 1
ATOM 1855 C C . ILE A 1 229 ? 12.512 -5.216 0.359 1.00 74.38 229 ILE A C 1
ATOM 1857 O O . ILE A 1 229 ? 13.333 -5.991 0.850 1.00 74.38 229 ILE A O 1
ATOM 1861 N N . PHE A 1 230 ? 12.153 -5.294 -0.925 1.00 74.00 230 PHE A N 1
ATOM 1862 C CA . PHE A 1 230 ? 12.529 -6.418 -1.792 1.00 74.00 230 PHE A CA 1
ATOM 1863 C C . PHE A 1 230 ? 13.905 -6.293 -2.450 1.00 74.00 230 PHE A C 1
ATOM 1865 O O . PHE A 1 230 ? 14.441 -7.286 -2.935 1.00 74.00 230 PHE A O 1
ATOM 1872 N N . SER A 1 231 ? 14.509 -5.105 -2.442 1.00 75.25 231 SER A N 1
ATOM 1873 C CA . SER A 1 231 ? 15.909 -4.904 -2.822 1.00 75.25 231 SER A CA 1
ATOM 1874 C C . SER A 1 231 ? 16.878 -5.095 -1.649 1.00 75.25 231 SER A C 1
ATOM 1876 O O . SER A 1 231 ? 18.077 -4.884 -1.823 1.00 75.25 231 SER A O 1
ATOM 1878 N N . SER A 1 232 ? 16.384 -5.400 -0.444 1.00 77.38 232 SER A N 1
ATOM 1879 C CA . SER A 1 232 ? 17.226 -5.610 0.738 1.00 77.38 232 SER A CA 1
ATOM 1880 C C . SER A 1 232 ? 17.986 -6.942 0.668 1.00 77.38 232 SER A C 1
ATOM 1882 O O . SER A 1 232 ? 17.632 -7.839 -0.095 1.00 77.38 232 SER A O 1
ATOM 1884 N N . SER A 1 233 ? 19.046 -7.086 1.470 1.00 72.56 233 SER A N 1
ATOM 1885 C CA . SER A 1 233 ? 19.864 -8.309 1.515 1.00 72.56 233 SER A CA 1
ATOM 1886 C C . SER A 1 233 ? 19.130 -9.527 2.088 1.00 72.56 233 SER A C 1
ATOM 1888 O O . SER A 1 233 ? 19.566 -10.652 1.860 1.00 72.56 233 SER A O 1
ATOM 1890 N N . ASN A 1 234 ? 18.037 -9.313 2.824 1.00 71.69 234 ASN A N 1
ATOM 1891 C CA . ASN A 1 234 ? 17.230 -10.368 3.428 1.00 71.69 234 ASN A CA 1
ATOM 1892 C C . ASN A 1 234 ? 15.737 -10.007 3.331 1.00 71.69 234 ASN A C 1
ATOM 1894 O O . ASN A 1 234 ? 15.149 -9.565 4.322 1.00 71.69 234 ASN A O 1
ATOM 1898 N N . PRO A 1 235 ? 15.132 -10.118 2.135 1.00 67.44 235 PRO A N 1
ATOM 1899 C CA . PRO A 1 235 ? 13.731 -9.777 1.944 1.00 67.44 235 PRO A CA 1
ATOM 1900 C C . PRO A 1 235 ? 12.823 -10.727 2.748 1.00 67.44 235 PRO A C 1
ATOM 1902 O O . PRO A 1 235 ? 13.172 -11.897 2.938 1.00 67.44 235 PRO A O 1
ATOM 1905 N N . PRO A 1 236 ? 11.652 -10.254 3.216 1.00 64.75 236 PRO A N 1
ATOM 1906 C CA . PRO A 1 236 ? 10.722 -11.081 3.977 1.00 64.75 236 PRO A CA 1
ATOM 1907 C C . PRO A 1 236 ? 10.259 -12.296 3.159 1.00 64.75 236 PRO A C 1
ATOM 1909 O O . PRO A 1 236 ? 10.120 -12.231 1.933 1.00 64.75 236 PRO A O 1
ATOM 1912 N N . LYS A 1 237 ? 10.008 -13.424 3.842 1.00 59.53 237 LYS A N 1
ATOM 1913 C CA . LYS A 1 237 ? 9.439 -14.621 3.206 1.00 59.53 237 LYS A CA 1
ATOM 1914 C C . LYS A 1 237 ? 8.018 -14.314 2.763 1.00 59.53 237 LYS A C 1
ATOM 1916 O O . LYS A 1 237 ? 7.142 -14.099 3.590 1.00 59.53 237 LYS A O 1
ATOM 1921 N N . TRP A 1 238 ? 7.802 -14.335 1.457 1.00 62.09 238 TRP A N 1
ATOM 1922 C CA . TRP A 1 238 ? 6.539 -13.926 0.872 1.00 62.09 238 TRP A CA 1
ATOM 1923 C C . TRP A 1 238 ? 5.663 -15.126 0.505 1.00 62.09 238 TRP A C 1
ATOM 1925 O O . TRP A 1 238 ? 6.089 -16.018 -0.231 1.00 62.09 238 TRP A O 1
ATOM 1935 N N . ASN A 1 239 ? 4.425 -15.137 1.006 1.00 54.88 239 ASN A N 1
ATOM 1936 C CA . ASN A 1 239 ? 3.418 -16.126 0.637 1.00 54.88 239 ASN A CA 1
ATOM 1937 C C . ASN A 1 239 ? 2.668 -15.686 -0.638 1.00 54.88 239 ASN A C 1
ATOM 1939 O O . ASN A 1 239 ? 1.674 -14.963 -0.585 1.00 54.88 239 ASN A O 1
ATOM 1943 N N . LEU A 1 240 ? 3.201 -16.093 -1.793 1.00 52.88 240 LEU A N 1
ATOM 1944 C CA . LEU A 1 240 ? 2.826 -15.614 -3.133 1.00 52.88 240 LEU A CA 1
ATOM 1945 C C . LEU A 1 240 ? 1.379 -15.877 -3.551 1.00 52.88 240 LEU A C 1
ATOM 1947 O O . LEU A 1 240 ? 0.840 -15.158 -4.386 1.00 52.88 240 LEU A O 1
ATOM 1951 N N . GLU A 1 241 ? 0.736 -16.887 -2.979 1.00 51.12 241 GLU A N 1
ATOM 1952 C CA . GLU A 1 241 ? -0.552 -17.372 -3.474 1.00 51.12 241 GLU A CA 1
ATOM 1953 C C . GLU A 1 241 ? -1.699 -16.364 -3.251 1.00 51.12 241 GLU A C 1
ATOM 1955 O O . GLU A 1 241 ? -2.740 -16.460 -3.902 1.00 51.12 241 GLU A O 1
ATOM 1960 N N . TYR A 1 242 ? -1.515 -15.364 -2.368 1.00 51.34 242 TYR A N 1
ATOM 1961 C CA . TYR A 1 242 ? -2.608 -14.484 -1.944 1.00 51.34 242 TYR A CA 1
ATOM 1962 C C . TYR A 1 242 ? -2.523 -13.004 -2.357 1.00 51.34 242 TYR A C 1
ATOM 1964 O O . TYR A 1 242 ? -3.581 -12.377 -2.482 1.00 51.34 242 TYR A O 1
ATOM 1972 N N . ASP A 1 243 ? -1.326 -12.467 -2.621 1.00 59.94 243 ASP A N 1
ATOM 1973 C CA . ASP A 1 243 ? -1.080 -11.018 -2.785 1.00 59.94 243 ASP A CA 1
ATOM 1974 C C . ASP A 1 243 ? -0.770 -10.562 -4.226 1.00 59.94 243 ASP A C 1
ATOM 1976 O O . ASP A 1 243 ? -0.668 -9.362 -4.500 1.00 59.94 243 ASP A O 1
ATOM 1980 N N . GLU A 1 244 ? -0.645 -11.490 -5.176 1.00 64.50 244 GLU A N 1
ATOM 1981 C CA . GLU A 1 244 ? -0.290 -11.160 -6.563 1.00 64.50 244 GLU A CA 1
ATOM 1982 C C . GLU A 1 244 ? -1.331 -10.313 -7.293 1.00 64.50 244 GLU A C 1
ATOM 1984 O O . GLU A 1 244 ? -0.962 -9.410 -8.049 1.00 64.50 244 GLU A O 1
ATOM 1989 N N . ASP A 1 245 ? -2.620 -10.575 -7.075 1.00 61.94 245 ASP A N 1
ATOM 1990 C CA . ASP A 1 245 ? -3.706 -9.818 -7.707 1.00 61.94 245 ASP A CA 1
ATOM 1991 C C . ASP A 1 245 ? -3.718 -8.358 -7.245 1.00 61.94 245 ASP A C 1
ATOM 1993 O O . ASP A 1 245 ? -3.960 -7.446 -8.036 1.00 61.94 245 ASP A O 1
ATOM 1997 N N . LEU A 1 246 ? -3.387 -8.112 -5.974 1.00 67.62 246 LEU A N 1
ATOM 1998 C CA . LEU A 1 246 ? -3.313 -6.760 -5.432 1.00 67.62 246 LEU A CA 1
ATOM 1999 C C . LEU A 1 246 ? -2.142 -5.983 -6.035 1.00 67.62 246 LEU A C 1
ATOM 2001 O O . LEU A 1 246 ? -2.311 -4.832 -6.439 1.00 67.62 246 LEU A O 1
ATOM 2005 N N . LEU A 1 247 ? -0.965 -6.607 -6.143 1.00 72.44 247 LEU A N 1
ATOM 2006 C CA . LEU A 1 247 ? 0.181 -5.969 -6.788 1.00 72.44 247 LEU A CA 1
ATOM 2007 C C . LEU A 1 247 ? -0.111 -5.662 -8.254 1.00 72.44 247 LEU A C 1
ATOM 2009 O O . LEU A 1 247 ? 0.165 -4.555 -8.707 1.00 72.44 247 LEU A O 1
ATOM 2013 N N . GLN A 1 248 ? -0.736 -6.581 -8.989 1.00 71.12 248 GLN A N 1
ATOM 2014 C CA . GLN A 1 248 ? -1.170 -6.304 -10.360 1.00 71.12 248 GLN A CA 1
ATOM 2015 C C . GLN A 1 248 ? -2.056 -5.057 -10.431 1.00 71.12 248 GLN A C 1
ATOM 2017 O O . GLN A 1 248 ? -1.789 -4.173 -11.242 1.00 71.12 248 GLN A O 1
ATOM 2022 N N . LEU A 1 249 ? -3.060 -4.944 -9.555 1.00 70.38 249 LEU A N 1
ATOM 2023 C CA . LEU A 1 249 ? -3.928 -3.766 -9.493 1.00 70.38 249 LEU A CA 1
ATOM 2024 C C . LEU A 1 249 ? -3.147 -2.481 -9.176 1.00 70.38 249 LEU A C 1
ATOM 2026 O O . LEU A 1 249 ? -3.411 -1.446 -9.788 1.00 70.38 249 LEU A O 1
ATOM 2030 N N . VAL A 1 250 ? -2.159 -2.545 -8.279 1.00 76.25 250 VAL A N 1
ATOM 2031 C CA . VAL A 1 250 ? -1.260 -1.424 -7.951 1.00 76.25 250 VAL A CA 1
ATOM 2032 C C . VAL A 1 250 ? -0.481 -0.948 -9.177 1.00 76.25 250 VAL A C 1
ATOM 2034 O O . VAL A 1 250 ? -0.532 0.238 -9.513 1.00 76.25 250 VAL A O 1
ATOM 2037 N N . PHE A 1 251 ? 0.215 -1.854 -9.869 1.00 79.19 251 PHE A N 1
ATOM 2038 C CA . PHE A 1 251 ? 1.016 -1.501 -11.044 1.00 79.19 251 PHE A CA 1
ATOM 2039 C C . PHE A 1 251 ? 0.127 -1.027 -12.202 1.00 79.19 251 PHE A C 1
ATOM 2041 O O . PHE A 1 251 ? 0.435 -0.015 -12.829 1.00 79.19 251 PHE A O 1
ATOM 2048 N N . LEU A 1 252 ? -1.019 -1.677 -12.437 1.00 76.06 252 LEU A N 1
ATOM 2049 C CA . LEU A 1 252 ? -1.995 -1.253 -13.446 1.00 76.06 252 LEU A CA 1
ATOM 2050 C C . LEU A 1 252 ? -2.547 0.141 -13.176 1.00 76.06 252 LEU A C 1
ATOM 2052 O O . LEU A 1 252 ? -2.643 0.959 -14.089 1.00 76.06 252 LEU A O 1
ATOM 2056 N N . ARG A 1 253 ? -2.891 0.442 -11.922 1.00 79.00 253 ARG A N 1
ATOM 2057 C CA . ARG A 1 253 ? -3.326 1.785 -11.541 1.00 79.00 253 ARG A CA 1
ATOM 2058 C C . ARG A 1 253 ? -2.227 2.808 -11.799 1.00 79.00 253 ARG A C 1
ATOM 2060 O O . ARG A 1 253 ? -2.518 3.878 -12.327 1.00 79.00 253 ARG A O 1
ATOM 2067 N N . ALA A 1 254 ? -0.982 2.487 -11.447 1.00 82.56 254 ALA A N 1
ATOM 2068 C CA . ALA A 1 254 ? 0.144 3.377 -11.691 1.00 82.56 254 ALA A CA 1
ATOM 2069 C C . ALA A 1 254 ? 0.326 3.652 -13.192 1.00 82.56 254 ALA A C 1
ATOM 2071 O O . ALA A 1 254 ? 0.442 4.811 -13.585 1.00 82.56 254 ALA A O 1
ATOM 2072 N N . PHE A 1 255 ? 0.258 2.619 -14.035 1.00 83.75 255 PHE A N 1
ATOM 2073 C CA . PHE A 1 255 ? 0.345 2.725 -15.497 1.00 83.75 255 PHE A CA 1
ATOM 2074 C C . PHE A 1 255 ? -0.793 3.547 -16.117 1.00 83.75 255 PHE A C 1
ATOM 2076 O O . PHE A 1 255 ? -0.563 4.389 -16.992 1.00 83.75 255 PHE A O 1
ATOM 2083 N N . ASN A 1 256 ? -2.012 3.363 -15.614 1.00 79.81 256 ASN A N 1
ATOM 2084 C CA . ASN A 1 256 ? -3.185 4.112 -16.056 1.00 79.81 256 ASN A CA 1
ATOM 2085 C C . ASN A 1 256 ? -3.246 5.538 -15.489 1.00 79.81 256 ASN A C 1
ATOM 2087 O O . ASN A 1 256 ? -4.105 6.320 -15.892 1.00 79.81 256 ASN A O 1
ATOM 2091 N N . SER A 1 257 ? -2.337 5.913 -14.586 1.00 80.69 257 SER A N 1
ATOM 2092 C CA . SER A 1 257 ? -2.276 7.275 -14.063 1.00 80.69 257 SER A CA 1
ATOM 2093 C C . SER A 1 257 ? -1.739 8.268 -15.105 1.00 80.69 257 SER A C 1
ATOM 2095 O O . SER A 1 257 ? -0.967 7.926 -16.008 1.00 80.69 257 SER A O 1
ATOM 2097 N N . ASN A 1 258 ? -2.120 9.538 -14.957 1.00 81.88 258 ASN A N 1
ATOM 2098 C CA . ASN A 1 258 ? -1.536 10.650 -15.719 1.00 81.88 258 ASN A CA 1
ATOM 2099 C C . ASN A 1 258 ? -0.244 11.194 -15.080 1.00 81.88 258 ASN A C 1
ATOM 2101 O O . ASN A 1 258 ? 0.326 12.158 -15.581 1.00 81.88 258 ASN A O 1
ATOM 2105 N N . ASN A 1 259 ? 0.222 10.597 -13.979 1.00 83.75 259 ASN A N 1
ATOM 2106 C CA . ASN A 1 259 ? 1.427 11.020 -13.276 1.00 83.75 259 ASN A CA 1
ATOM 2107 C C . ASN A 1 259 ? 2.643 10.245 -13.820 1.00 83.75 259 ASN A C 1
ATOM 2109 O O . ASN A 1 259 ? 2.787 9.046 -13.582 1.00 83.75 259 ASN A O 1
ATOM 2113 N N . ILE A 1 260 ? 3.517 10.933 -14.559 1.00 84.69 260 ILE A N 1
ATOM 2114 C CA . ILE A 1 260 ? 4.696 10.328 -15.200 1.00 84.69 260 ILE A CA 1
ATOM 2115 C C . ILE A 1 260 ? 5.676 9.768 -14.161 1.00 84.69 260 ILE A C 1
ATOM 2117 O O . ILE A 1 260 ? 6.213 8.679 -14.367 1.00 84.69 260 ILE A O 1
ATOM 2121 N N . ASP A 1 261 ? 5.873 10.448 -13.031 1.00 84.31 261 ASP A N 1
ATOM 2122 C CA . ASP A 1 261 ? 6.770 9.977 -11.971 1.00 84.31 261 ASP A CA 1
ATOM 2123 C C . ASP A 1 261 ? 6.268 8.674 -11.362 1.00 84.31 261 ASP A C 1
ATOM 2125 O O . ASP A 1 261 ? 7.044 7.752 -11.116 1.00 84.31 261 ASP A O 1
ATOM 2129 N N . LEU A 1 262 ? 4.953 8.559 -11.190 1.00 82.75 262 LEU A N 1
ATOM 2130 C CA . LEU A 1 262 ? 4.308 7.355 -10.687 1.00 82.75 262 LEU A CA 1
ATOM 2131 C C . LEU A 1 262 ? 4.444 6.185 -11.671 1.00 82.75 262 LEU A C 1
ATOM 2133 O O . LEU A 1 262 ? 4.796 5.077 -11.265 1.00 82.75 262 LEU A O 1
ATOM 2137 N N . VAL A 1 263 ? 4.227 6.437 -12.965 1.00 84.75 263 VAL A N 1
ATOM 2138 C CA . VAL A 1 263 ? 4.436 5.451 -14.038 1.00 84.75 263 VAL A CA 1
ATOM 2139 C C . VAL A 1 263 ? 5.900 4.994 -14.068 1.00 84.75 263 VAL A C 1
ATOM 2141 O O . VAL A 1 263 ? 6.180 3.795 -14.060 1.00 84.75 263 VAL A O 1
ATOM 2144 N N . SER A 1 264 ? 6.839 5.941 -14.048 1.00 84.88 264 SER A N 1
ATOM 2145 C CA . SER A 1 264 ? 8.283 5.683 -14.028 1.00 84.88 264 SER A CA 1
ATOM 2146 C C . SER A 1 264 ? 8.695 4.859 -12.804 1.00 84.88 264 SER A C 1
ATOM 2148 O O . SER A 1 264 ? 9.428 3.877 -12.915 1.00 84.88 264 SER A O 1
ATOM 2150 N N . THR A 1 265 ? 8.151 5.198 -11.637 1.00 86.19 265 THR A N 1
ATOM 2151 C CA . THR A 1 265 ? 8.391 4.503 -10.365 1.00 86.19 265 THR A CA 1
ATOM 2152 C C . THR A 1 265 ? 7.852 3.076 -10.395 1.00 86.19 265 THR A C 1
ATOM 2154 O O . THR A 1 265 ? 8.555 2.140 -10.019 1.00 86.19 265 THR A O 1
ATOM 2157 N N . ALA A 1 266 ? 6.649 2.866 -10.929 1.00 85.25 266 ALA A N 1
ATOM 2158 C CA . ALA A 1 266 ? 6.105 1.528 -11.127 1.00 85.25 266 ALA A CA 1
ATOM 2159 C C . ALA A 1 266 ? 7.001 0.692 -12.055 1.00 85.25 266 ALA A C 1
ATOM 2161 O O . ALA A 1 266 ? 7.371 -0.436 -11.736 1.00 85.25 266 ALA A O 1
ATOM 2162 N N . VAL A 1 267 ? 7.457 1.262 -13.169 1.00 85.44 267 VAL A N 1
ATOM 2163 C CA . VAL A 1 267 ? 8.397 0.570 -14.061 1.00 85.44 267 VAL A CA 1
ATOM 2164 C C . VAL A 1 267 ? 9.720 0.252 -13.373 1.00 85.44 267 VAL A C 1
ATOM 2166 O O . VAL A 1 267 ? 10.267 -0.837 -13.546 1.00 85.44 267 VAL A O 1
ATOM 2169 N N . LYS A 1 268 ? 10.214 1.169 -12.539 1.00 83.31 268 LYS A N 1
ATOM 2170 C CA . LYS A 1 268 ? 11.450 0.986 -11.782 1.00 83.31 268 LYS A CA 1
ATOM 2171 C C . LYS A 1 268 ? 11.430 -0.276 -10.930 1.00 83.31 268 LYS A C 1
ATOM 2173 O O . LYS A 1 268 ? 12.458 -0.945 -10.810 1.00 83.31 268 LYS A O 1
ATOM 2178 N N . TYR A 1 269 ? 10.275 -0.576 -10.347 1.00 82.94 269 TYR A N 1
ATOM 2179 C CA . TYR A 1 269 ? 10.145 -1.575 -9.298 1.00 82.94 269 TYR A CA 1
ATOM 2180 C C . TYR A 1 269 ? 9.497 -2.880 -9.748 1.00 82.94 269 TYR A C 1
ATOM 2182 O O . TYR A 1 269 ? 9.636 -3.881 -9.047 1.00 82.94 269 TYR A O 1
ATOM 2190 N N . MET A 1 270 ? 8.899 -2.924 -10.945 1.00 78.94 270 MET A N 1
ATOM 2191 C CA . MET A 1 270 ? 8.313 -4.160 -11.478 1.00 78.94 270 MET A CA 1
ATOM 2192 C C . MET A 1 270 ? 9.330 -5.311 -11.590 1.00 78.94 270 MET A C 1
ATOM 2194 O O . MET A 1 270 ? 8.963 -6.476 -11.520 1.00 78.94 270 MET A O 1
ATOM 2198 N N . VAL A 1 271 ? 10.628 -5.017 -11.720 1.00 76.38 271 VAL A N 1
ATOM 2199 C CA . VAL A 1 271 ? 11.699 -6.031 -11.816 1.00 76.38 271 VAL A CA 1
ATOM 2200 C C . VAL A 1 271 ? 11.823 -6.908 -10.565 1.00 76.38 271 VAL A C 1
ATOM 2202 O O . VAL A 1 271 ? 12.210 -8.076 -10.672 1.00 76.38 271 VAL A O 1
ATOM 2205 N N . TYR A 1 272 ? 11.424 -6.374 -9.408 1.00 75.56 272 TYR A N 1
ATOM 2206 C CA . TYR A 1 272 ? 11.409 -7.069 -8.118 1.00 75.56 272 TYR A CA 1
ATOM 2207 C C . TYR A 1 272 ? 10.128 -7.869 -7.887 1.00 75.56 272 TYR A C 1
ATOM 2209 O O . TYR A 1 272 ? 9.999 -8.527 -6.859 1.00 75.56 272 TYR A O 1
ATOM 2217 N N . LEU A 1 273 ? 9.193 -7.852 -8.844 1.00 71.38 273 LEU A N 1
ATOM 2218 C CA . LEU A 1 273 ? 8.044 -8.743 -8.799 1.00 71.38 273 LEU A CA 1
ATOM 2219 C C . LEU A 1 273 ? 8.513 -10.203 -8.763 1.00 71.38 273 LEU A C 1
ATOM 2221 O O . LEU A 1 273 ? 9.511 -10.559 -9.398 1.00 71.38 273 LEU A O 1
ATOM 2225 N N . PRO A 1 274 ? 7.806 -11.063 -8.035 1.00 63.16 274 PRO A N 1
ATOM 2226 C CA . PRO A 1 274 ? 8.172 -12.456 -7.892 1.00 63.16 274 PRO A CA 1
ATOM 2227 C C . PRO A 1 274 ? 7.924 -13.190 -9.211 1.00 63.16 274 PRO A C 1
ATOM 2229 O O . PRO A 1 274 ? 7.123 -12.778 -10.048 1.00 63.16 274 PRO A O 1
ATOM 2232 N N . SER A 1 275 ? 8.652 -14.278 -9.420 1.00 56.06 275 SER A N 1
ATOM 2233 C CA . SER A 1 275 ? 8.774 -14.927 -10.729 1.00 56.06 275 SER A CA 1
ATOM 2234 C C . SER A 1 275 ? 7.710 -15.999 -11.008 1.00 56.06 275 SER A C 1
ATOM 2236 O O . SER A 1 275 ? 7.992 -16.935 -11.758 1.00 56.06 275 SER A O 1
ATOM 2238 N N . ASN A 1 276 ? 6.515 -15.921 -10.413 1.00 57.91 276 ASN A N 1
ATOM 2239 C CA . ASN A 1 276 ? 5.459 -16.880 -10.741 1.00 57.91 276 ASN A CA 1
ATOM 2240 C C . ASN A 1 276 ? 4.925 -16.607 -12.171 1.00 57.91 276 ASN A C 1
ATOM 2242 O O . ASN A 1 276 ? 4.938 -15.478 -12.662 1.00 57.91 276 ASN A O 1
ATOM 2246 N N . LYS A 1 277 ? 4.606 -17.678 -12.903 1.00 51.66 277 LYS A N 1
ATOM 2247 C CA . LYS A 1 277 ? 4.855 -17.755 -14.353 1.00 51.66 277 LYS A CA 1
ATOM 2248 C C . LYS A 1 277 ? 3.870 -17.043 -15.284 1.00 51.66 277 LYS A C 1
ATOM 2250 O O . LYS A 1 277 ? 4.132 -17.042 -16.476 1.00 51.66 277 LYS A O 1
ATOM 2255 N N . ASP A 1 278 ? 2.790 -16.422 -14.814 1.00 56.22 278 ASP A N 1
ATOM 2256 C CA . ASP A 1 278 ? 1.807 -15.887 -15.775 1.00 56.22 278 ASP A CA 1
ATOM 2257 C C . ASP A 1 278 ? 0.976 -14.685 -15.338 1.00 56.22 278 ASP A C 1
ATOM 2259 O O . ASP A 1 278 ? 0.392 -13.999 -16.182 1.00 56.22 278 ASP A O 1
ATOM 2263 N N . SER A 1 279 ? 0.951 -14.352 -14.053 1.00 59.75 279 SER A N 1
ATOM 2264 C CA . SER A 1 279 ? -0.009 -13.380 -13.532 1.00 59.75 279 SER A CA 1
ATOM 2265 C C . SER A 1 279 ? 0.200 -11.960 -14.089 1.00 59.75 279 SER A C 1
ATOM 2267 O O . SER A 1 279 ? -0.765 -11.235 -14.322 1.00 59.75 279 SER A O 1
ATOM 2269 N N . PHE A 1 280 ? 1.442 -11.563 -14.405 1.00 64.81 280 PHE A N 1
ATOM 2270 C CA . PHE A 1 280 ? 1.739 -10.263 -15.035 1.00 64.81 280 PHE A CA 1
ATOM 2271 C C . PHE A 1 280 ? 1.804 -10.317 -16.569 1.00 64.81 280 PHE A C 1
ATOM 2273 O O . PHE A 1 280 ? 1.765 -9.279 -17.235 1.00 64.81 280 PHE A O 1
ATOM 2280 N N . SER A 1 281 ? 1.870 -11.517 -17.162 1.00 68.56 281 SER A N 1
ATOM 2281 C CA . SER A 1 281 ? 2.022 -11.680 -18.612 1.00 68.56 281 SER A CA 1
ATOM 2282 C C . SER A 1 281 ? 0.833 -11.076 -19.368 1.00 68.56 281 SER A C 1
ATOM 2284 O O . SER A 1 281 ? 0.989 -10.586 -20.484 1.00 68.56 281 SER A O 1
ATOM 2286 N N . LYS A 1 282 ? -0.364 -11.057 -18.766 1.00 70.50 282 LYS A N 1
ATOM 2287 C CA . LYS A 1 282 ? -1.576 -10.436 -19.333 1.00 70.50 282 LYS A CA 1
ATOM 2288 C C . LYS A 1 282 ? -1.488 -8.911 -19.489 1.00 70.50 282 LYS A C 1
ATOM 2290 O O . LYS A 1 282 ? -2.075 -8.398 -20.431 1.00 70.50 282 LYS A O 1
ATOM 2295 N N . TYR A 1 283 ? -0.707 -8.221 -18.659 1.00 73.25 283 TYR A N 1
ATOM 2296 C CA . TYR A 1 283 ? -0.665 -6.749 -18.617 1.00 73.25 283 TYR A CA 1
ATOM 2297 C C . TYR A 1 283 ? 0.587 -6.140 -19.235 1.00 73.25 283 TYR A C 1
ATOM 2299 O O . TYR A 1 283 ? 0.745 -4.924 -19.294 1.00 73.25 283 TYR A O 1
ATOM 2307 N N . ILE A 1 284 ? 1.507 -6.971 -19.718 1.00 78.94 284 ILE A N 1
ATOM 2308 C CA . ILE A 1 284 ? 2.794 -6.494 -20.223 1.00 78.94 284 ILE A CA 1
ATOM 2309 C C . ILE A 1 284 ? 2.648 -5.568 -21.440 1.00 78.94 284 ILE A C 1
ATOM 2311 O O . ILE A 1 284 ? 3.436 -4.648 -21.648 1.00 78.94 284 ILE A O 1
ATOM 2315 N N . ASN A 1 285 ? 1.591 -5.776 -22.224 1.00 79.88 285 ASN A N 1
ATOM 2316 C CA . ASN A 1 285 ? 1.257 -4.921 -23.354 1.00 79.88 285 ASN A CA 1
ATOM 2317 C C . ASN A 1 285 ? 0.539 -3.628 -22.940 1.00 79.88 285 ASN A C 1
ATOM 2319 O O . ASN A 1 285 ? 0.478 -2.713 -23.755 1.00 79.88 285 ASN A O 1
ATOM 2323 N N . ASP A 1 286 ? 0.074 -3.522 -21.696 1.00 80.88 286 ASP A N 1
ATOM 2324 C CA . ASP A 1 286 ? -0.589 -2.328 -21.161 1.00 80.88 286 ASP A CA 1
ATOM 2325 C C . ASP A 1 286 ? 0.413 -1.342 -20.545 1.00 80.88 286 ASP A C 1
ATOM 2327 O O . ASP A 1 286 ? 0.045 -0.233 -20.165 1.00 80.88 286 ASP A O 1
ATOM 2331 N N . ILE A 1 287 ? 1.699 -1.711 -20.471 1.00 85.88 287 ILE A N 1
ATOM 2332 C CA . ILE A 1 287 ? 2.759 -0.800 -20.034 1.00 85.88 287 ILE A CA 1
ATOM 2333 C C . ILE A 1 287 ? 2.779 0.416 -20.986 1.00 85.88 287 ILE A C 1
ATOM 2335 O O . ILE A 1 287 ? 2.971 0.226 -22.199 1.00 85.88 287 ILE A O 1
ATOM 2339 N N . PRO A 1 288 ? 2.612 1.652 -20.475 1.00 88.62 288 PRO A N 1
ATOM 2340 C CA . PRO A 1 288 ? 2.508 2.866 -21.279 1.00 88.62 288 PRO A CA 1
ATOM 2341 C C . PRO A 1 288 ? 3.909 3.369 -21.645 1.00 88.62 288 PRO A C 1
ATOM 2343 O O . PRO A 1 288 ? 4.392 4.376 -21.123 1.00 88.62 288 PRO A O 1
ATOM 2346 N N . ILE A 1 289 ? 4.610 2.617 -22.499 1.00 91.06 289 ILE A N 1
ATOM 2347 C CA . ILE A 1 289 ? 6.016 2.873 -22.848 1.00 91.06 289 ILE A CA 1
ATOM 2348 C C . ILE A 1 289 ? 6.238 4.281 -23.418 1.00 91.06 289 ILE A C 1
ATOM 2350 O O . ILE A 1 289 ? 7.296 4.864 -23.234 1.00 91.06 289 ILE A O 1
ATOM 2354 N N . GLU A 1 290 ? 5.229 4.857 -24.062 1.00 90.12 290 GLU A N 1
ATOM 2355 C CA . GLU A 1 290 ? 5.246 6.209 -24.611 1.00 90.12 290 GLU A CA 1
ATOM 2356 C C . GLU A 1 290 ? 5.352 7.307 -23.545 1.00 90.12 290 GLU A C 1
ATOM 2358 O O . GLU A 1 290 ? 5.783 8.413 -23.857 1.00 90.12 290 GLU A O 1
ATOM 2363 N N . LYS A 1 291 ? 5.002 7.006 -22.287 1.00 88.69 291 LYS A N 1
ATOM 2364 C CA . LYS A 1 291 ? 5.156 7.924 -21.148 1.00 88.69 291 LYS A CA 1
ATOM 2365 C C . LYS A 1 291 ? 6.554 7.859 -20.518 1.00 88.69 291 LYS A C 1
ATOM 2367 O O . LYS A 1 291 ? 6.830 8.609 -19.585 1.00 88.69 291 LYS A O 1
ATOM 2372 N N . LEU A 1 292 ? 7.416 6.941 -20.961 1.00 87.44 292 LEU A N 1
ATOM 2373 C CA . LEU A 1 292 ? 8.690 6.646 -20.310 1.00 87.44 292 LEU A CA 1
AT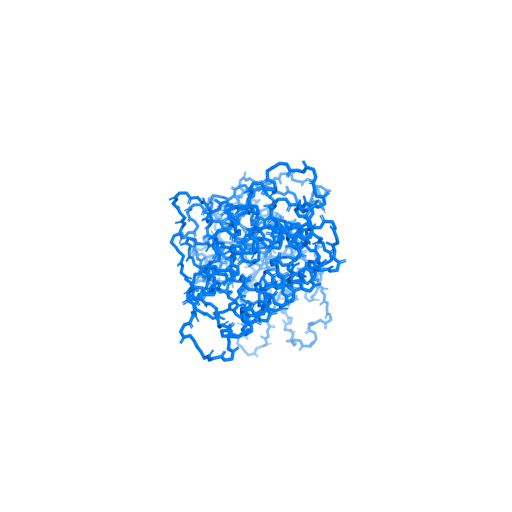OM 2374 C C . LEU A 1 292 ? 9.873 7.311 -21.013 1.00 87.44 292 LEU A C 1
ATOM 2376 O O . LEU A 1 292 ? 9.987 7.307 -22.237 1.00 87.44 292 LEU A O 1
ATOM 2380 N N . GLY A 1 293 ? 10.817 7.795 -20.206 1.00 88.12 293 GLY A N 1
ATOM 2381 C CA . GLY A 1 293 ? 12.173 8.084 -20.667 1.00 88.12 293 GLY A CA 1
ATOM 2382 C C . GLY A 1 293 ? 12.991 6.805 -20.878 1.00 88.12 293 GLY A C 1
ATOM 2383 O O . GLY A 1 293 ? 12.583 5.707 -20.493 1.00 88.12 293 GLY A O 1
ATOM 2384 N N . ILE A 1 294 ? 14.193 6.952 -21.435 1.00 87.50 294 ILE A N 1
ATOM 2385 C CA . ILE A 1 294 ? 15.028 5.820 -21.862 1.00 87.50 294 ILE A CA 1
ATOM 2386 C C . ILE A 1 294 ? 15.382 4.838 -20.736 1.00 87.50 294 ILE A C 1
ATOM 2388 O O . ILE A 1 294 ? 15.350 3.633 -20.956 1.00 87.50 294 ILE A O 1
ATOM 2392 N N . SER A 1 295 ? 15.622 5.320 -19.510 1.00 85.12 295 SER A N 1
ATOM 2393 C CA . SER A 1 295 ? 15.868 4.441 -18.355 1.00 85.12 295 SER A CA 1
ATOM 2394 C C . SER A 1 295 ? 14.633 3.611 -17.984 1.00 85.12 295 SER A C 1
ATOM 2396 O O . SER A 1 295 ? 14.757 2.466 -17.561 1.00 85.12 295 SER A O 1
ATOM 2398 N N . GLY A 1 296 ? 13.425 4.150 -18.172 1.00 87.19 296 GLY A N 1
ATOM 2399 C CA . GLY A 1 296 ? 12.197 3.376 -17.999 1.00 87.19 296 GLY A CA 1
ATOM 2400 C C . GLY A 1 296 ? 12.079 2.282 -19.060 1.00 87.19 296 GLY A C 1
ATOM 2401 O O . GLY A 1 296 ? 11.823 1.129 -18.728 1.00 87.19 296 GLY A O 1
ATOM 2402 N N . LEU A 1 297 ? 12.335 2.621 -20.327 1.00 90.00 297 LEU A N 1
ATOM 2403 C CA . LEU A 1 297 ? 12.312 1.665 -21.443 1.00 90.00 297 LEU A CA 1
ATOM 2404 C C . LEU A 1 297 ? 13.336 0.534 -21.262 1.00 90.00 297 LEU A C 1
ATOM 2406 O O . LEU A 1 297 ? 13.017 -0.630 -21.495 1.00 90.00 297 LEU A O 1
ATOM 2410 N N . GLU A 1 298 ? 14.536 0.870 -20.796 1.00 89.44 298 GLU A N 1
ATOM 2411 C CA . GLU A 1 298 ? 15.606 -0.069 -20.448 1.00 89.44 298 GLU A CA 1
ATOM 2412 C C . GLU A 1 298 ? 15.154 -1.072 -19.379 1.00 89.44 298 GLU A C 1
ATOM 2414 O O . GLU A 1 298 ? 15.283 -2.281 -19.571 1.00 89.44 298 GLU A O 1
ATOM 2419 N N . ARG A 1 299 ? 14.503 -0.602 -18.310 1.00 88.19 299 ARG A N 1
ATOM 2420 C CA . ARG A 1 299 ? 13.951 -1.479 -17.264 1.00 88.19 299 ARG A CA 1
ATOM 2421 C C . ARG A 1 299 ? 12.806 -2.357 -17.744 1.00 88.19 299 ARG A C 1
ATOM 2423 O O . ARG A 1 299 ? 12.712 -3.503 -17.309 1.00 88.19 299 ARG A O 1
ATOM 2430 N N . VAL A 1 300 ? 11.950 -1.846 -18.631 1.00 89.12 300 VAL A N 1
ATOM 2431 C CA . VAL A 1 300 ? 10.913 -2.660 -19.280 1.00 89.12 300 VAL A CA 1
ATOM 2432 C C . VAL A 1 300 ? 11.576 -3.780 -20.081 1.00 89.12 300 VAL A C 1
ATOM 2434 O O . VAL A 1 300 ? 11.241 -4.943 -19.881 1.00 89.12 300 VAL A O 1
ATOM 2437 N N . ALA A 1 301 ? 12.563 -3.467 -20.923 1.00 89.81 301 ALA A N 1
ATOM 2438 C CA . ALA A 1 301 ? 13.288 -4.472 -21.700 1.00 89.81 301 ALA A CA 1
ATOM 2439 C C . ALA A 1 301 ? 13.983 -5.516 -20.802 1.00 89.81 301 ALA A C 1
ATOM 2441 O O . ALA A 1 301 ? 13.878 -6.721 -21.058 1.00 89.81 301 ALA A O 1
ATOM 2442 N N . TYR A 1 302 ? 14.611 -5.078 -19.706 1.00 88.94 302 TYR A N 1
ATOM 2443 C CA . TYR A 1 302 ? 15.205 -5.972 -18.713 1.00 88.94 302 TYR A CA 1
ATOM 2444 C C . TYR A 1 302 ? 14.168 -6.912 -18.091 1.00 88.94 302 TYR A C 1
ATOM 2446 O O . TYR A 1 302 ? 14.343 -8.130 -18.135 1.00 88.94 302 TYR A O 1
ATOM 2454 N N . PHE A 1 303 ? 13.070 -6.359 -17.556 1.00 85.00 303 PHE A N 1
ATOM 2455 C CA . PHE A 1 303 ? 11.986 -7.114 -16.921 1.00 85.00 303 PHE A CA 1
ATOM 2456 C C . PHE A 1 303 ? 11.471 -8.233 -17.827 1.00 85.00 303 PHE A C 1
ATOM 2458 O O . PHE A 1 303 ? 11.388 -9.390 -17.419 1.00 85.00 303 PHE A O 1
ATOM 2465 N N . VAL A 1 304 ? 11.169 -7.888 -19.076 1.00 82.44 304 VAL A N 1
ATOM 2466 C CA . VAL A 1 304 ? 10.584 -8.806 -20.057 1.00 82.44 304 VAL A CA 1
ATOM 2467 C C . VAL A 1 304 ? 11.557 -9.931 -20.401 1.00 82.44 304 VAL A C 1
ATOM 2469 O O . VAL A 1 304 ? 11.145 -11.062 -20.640 1.00 82.44 304 VAL A O 1
ATOM 2472 N N . THR A 1 305 ? 12.855 -9.642 -20.383 1.00 84.88 305 THR A N 1
ATOM 2473 C CA . THR A 1 305 ? 13.893 -10.636 -20.656 1.00 84.88 305 THR A CA 1
ATOM 2474 C C . THR A 1 305 ? 14.031 -11.615 -19.493 1.00 84.88 305 THR A C 1
ATOM 2476 O O . THR A 1 305 ? 13.995 -12.821 -19.708 1.00 84.88 305 THR A O 1
ATOM 2479 N N . VAL A 1 306 ? 14.117 -11.120 -18.252 1.00 81.00 306 VAL A N 1
ATOM 2480 C CA . VAL A 1 306 ? 14.412 -11.964 -17.077 1.00 81.00 306 VAL A CA 1
ATOM 2481 C C . VAL A 1 306 ? 13.214 -12.727 -16.518 1.00 81.00 306 VAL A C 1
ATOM 2483 O O . VAL A 1 306 ? 13.405 -13.690 -15.777 1.00 81.00 306 VAL A O 1
ATOM 2486 N N . LYS A 1 307 ? 11.982 -12.300 -16.814 1.00 80.44 307 LYS A N 1
ATOM 2487 C CA . LYS A 1 307 ? 10.780 -12.949 -16.281 1.00 80.44 307 LYS A CA 1
ATOM 2488 C C . LYS A 1 307 ? 10.248 -14.042 -17.220 1.00 80.44 307 LYS A C 1
ATOM 2490 O O . LYS A 1 307 ? 10.380 -13.933 -18.447 1.00 80.44 307 LYS A O 1
ATOM 2495 N N . PRO A 1 308 ? 9.630 -15.099 -16.659 1.00 78.25 308 PRO A N 1
ATOM 2496 C CA . PRO A 1 308 ? 9.028 -16.181 -17.432 1.00 78.25 308 PRO A CA 1
ATOM 2497 C C . PRO A 1 308 ? 7.711 -15.712 -18.069 1.00 78.25 308 PRO A C 1
ATOM 2499 O O . PRO A 1 308 ? 6.639 -15.955 -17.542 1.00 78.25 308 PRO A O 1
ATOM 2502 N N . ILE A 1 309 ? 7.804 -14.981 -19.177 1.00 80.62 309 ILE A N 1
ATOM 2503 C CA . ILE A 1 309 ? 6.662 -14.471 -19.950 1.00 80.62 309 ILE A CA 1
ATOM 2504 C C . ILE A 1 309 ? 6.592 -15.219 -21.283 1.00 80.62 309 ILE A C 1
ATOM 2506 O O . ILE A 1 309 ? 7.627 -15.558 -21.856 1.00 80.62 309 ILE A O 1
ATOM 2510 N N . ASP A 1 310 ? 5.381 -15.421 -21.794 1.00 84.75 310 ASP A N 1
ATOM 2511 C CA . ASP A 1 310 ? 5.139 -15.962 -23.132 1.00 84.75 310 ASP A CA 1
ATOM 2512 C C . ASP A 1 310 ? 5.912 -15.215 -24.241 1.00 84.75 310 ASP A C 1
ATOM 2514 O O . ASP A 1 310 ? 5.923 -13.979 -24.299 1.00 84.75 310 ASP A O 1
ATOM 2518 N N . LEU A 1 311 ? 6.542 -15.978 -25.139 1.00 84.81 311 LEU A N 1
ATOM 2519 C CA . LEU A 1 311 ? 7.465 -15.473 -26.156 1.00 84.81 311 LEU A CA 1
ATOM 2520 C C . LEU A 1 311 ? 6.801 -14.482 -27.123 1.00 84.81 311 LEU A C 1
ATOM 2522 O O . LEU A 1 311 ? 7.362 -13.417 -27.394 1.00 84.81 311 LEU A O 1
ATOM 2526 N N . SER A 1 312 ? 5.580 -14.773 -27.574 1.00 85.06 312 SER A N 1
ATOM 2527 C CA . SER A 1 312 ? 4.813 -13.893 -28.463 1.00 85.06 312 SER A CA 1
ATOM 2528 C C . SER A 1 312 ? 4.546 -12.530 -27.816 1.00 85.06 312 SER A C 1
ATOM 2530 O O . SER A 1 312 ? 4.715 -11.473 -28.437 1.00 85.06 312 SER A O 1
ATOM 2532 N N . LYS A 1 313 ? 4.222 -12.515 -26.516 1.00 86.75 313 LYS A N 1
ATOM 2533 C CA . LYS A 1 313 ? 4.045 -11.262 -25.764 1.00 86.75 313 LYS A CA 1
ATOM 2534 C C . LYS A 1 313 ? 5.352 -10.483 -25.616 1.00 86.75 313 LYS A C 1
ATOM 2536 O O . LYS A 1 313 ? 5.333 -9.259 -25.768 1.00 86.75 313 LYS A O 1
ATOM 2541 N N . LYS A 1 314 ? 6.475 -11.169 -25.360 1.00 87.44 314 LYS A N 1
ATOM 2542 C CA . LYS A 1 314 ? 7.805 -10.536 -25.307 1.00 87.44 314 LYS A CA 1
ATOM 2543 C C . LYS A 1 314 ? 8.128 -9.851 -26.641 1.00 87.44 314 LYS A C 1
ATOM 2545 O O . LYS A 1 314 ? 8.446 -8.660 -26.654 1.00 87.44 314 LYS A O 1
ATOM 2550 N N . ASN A 1 315 ? 7.954 -10.558 -27.760 1.00 89.12 315 ASN A N 1
ATOM 2551 C CA . ASN A 1 315 ? 8.196 -10.031 -29.107 1.00 89.12 315 ASN A CA 1
ATOM 2552 C C . ASN A 1 315 ? 7.333 -8.798 -29.406 1.00 89.12 315 ASN A C 1
ATOM 2554 O O . ASN A 1 315 ? 7.847 -7.767 -29.845 1.00 89.12 315 ASN A O 1
ATOM 2558 N N . LYS A 1 316 ? 6.028 -8.858 -29.108 1.00 89.75 316 LYS A N 1
ATOM 2559 C CA . LYS A 1 316 ? 5.104 -7.734 -29.325 1.00 89.75 316 LYS A CA 1
ATOM 2560 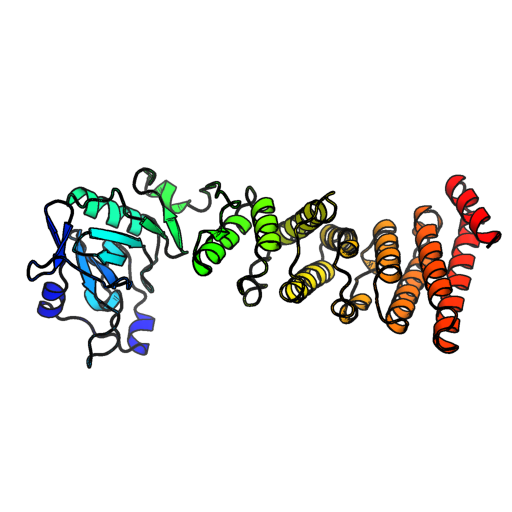C C . LYS A 1 316 ? 5.538 -6.466 -28.585 1.00 89.75 316 LYS A C 1
ATOM 2562 O O . LYS A 1 316 ? 5.462 -5.371 -29.146 1.00 89.75 316 LYS A O 1
ATOM 2567 N N . LEU A 1 317 ? 6.013 -6.593 -27.348 1.00 89.81 317 LEU A N 1
ATOM 2568 C CA . LEU A 1 317 ? 6.492 -5.446 -26.584 1.00 89.81 317 LEU A CA 1
ATOM 2569 C C . LEU A 1 317 ? 7.813 -4.895 -27.132 1.00 89.81 317 LEU A C 1
ATOM 2571 O O . LEU A 1 317 ? 7.936 -3.679 -27.272 1.00 89.81 317 LEU A O 1
ATOM 2575 N N . PHE A 1 318 ? 8.761 -5.749 -27.526 1.00 90.75 318 PHE A N 1
ATOM 2576 C CA . PHE A 1 318 ? 9.981 -5.291 -28.200 1.00 90.75 318 PHE A CA 1
ATOM 2577 C C . PHE A 1 318 ? 9.679 -4.545 -29.509 1.00 90.75 318 PHE A C 1
ATOM 2579 O O . PHE A 1 318 ? 10.294 -3.512 -29.774 1.00 90.75 318 PHE A O 1
ATOM 2586 N N . PHE A 1 319 ? 8.676 -4.979 -30.281 1.00 91.31 319 PHE A N 1
ATOM 2587 C CA . PHE A 1 319 ? 8.195 -4.225 -31.444 1.00 91.31 319 PHE A CA 1
ATOM 2588 C C . PHE A 1 319 ? 7.627 -2.847 -31.080 1.00 91.31 319 PHE A C 1
ATOM 2590 O O . PHE A 1 319 ? 7.813 -1.880 -31.820 1.00 91.31 319 PHE A O 1
ATOM 2597 N N . ARG A 1 320 ? 6.937 -2.717 -29.944 1.00 92.56 320 ARG A N 1
ATOM 2598 C CA . ARG A 1 320 ? 6.481 -1.403 -29.470 1.00 92.56 320 ARG A CA 1
ATOM 2599 C C . ARG A 1 320 ? 7.666 -0.517 -29.071 1.00 92.56 320 ARG A C 1
ATOM 2601 O O . ARG A 1 320 ? 7.703 0.640 -29.485 1.00 92.56 320 ARG A O 1
ATOM 2608 N N . LEU A 1 321 ? 8.636 -1.062 -28.331 1.00 90.69 321 LEU A N 1
ATOM 2609 C CA . LEU A 1 321 ? 9.841 -0.344 -27.897 1.00 90.69 321 LEU A CA 1
ATOM 2610 C C . LEU A 1 321 ? 10.635 0.189 -29.091 1.00 90.69 321 LEU A C 1
ATOM 2612 O O . LEU A 1 321 ? 10.954 1.373 -29.140 1.00 90.69 321 LEU A O 1
ATOM 2616 N N . ILE A 1 322 ? 10.899 -0.651 -30.091 1.00 89.50 322 ILE A N 1
ATOM 2617 C CA . ILE A 1 322 ? 11.668 -0.235 -31.263 1.00 89.50 322 ILE A CA 1
ATOM 2618 C C . ILE A 1 322 ? 10.946 0.827 -32.094 1.00 89.50 322 ILE A C 1
ATOM 2620 O O . ILE A 1 322 ? 11.562 1.815 -32.478 1.00 89.50 322 ILE A O 1
ATOM 2624 N N . ASN A 1 323 ? 9.633 0.684 -32.302 1.00 91.12 323 ASN A N 1
ATOM 2625 C CA . ASN A 1 323 ? 8.840 1.686 -33.015 1.00 91.12 323 ASN A CA 1
ATOM 2626 C C . ASN A 1 323 ? 8.879 3.045 -32.296 1.00 91.12 323 ASN A C 1
ATOM 2628 O O . ASN A 1 323 ? 8.856 4.091 -32.945 1.00 91.12 323 ASN A O 1
ATOM 2632 N N . LEU A 1 324 ? 8.917 3.041 -30.960 1.00 91.44 324 LEU A N 1
ATOM 2633 C CA . LEU A 1 324 ? 9.050 4.256 -30.162 1.00 91.44 324 LEU A CA 1
ATOM 2634 C C . LEU A 1 324 ? 10.451 4.869 -30.298 1.00 91.44 324 LEU A C 1
ATOM 2636 O O . LEU A 1 324 ? 10.563 6.085 -30.461 1.00 91.44 324 LEU A O 1
ATOM 2640 N N . ILE A 1 325 ? 11.501 4.042 -30.265 1.00 87.88 325 ILE A N 1
ATOM 2641 C CA . ILE A 1 325 ? 12.897 4.482 -30.411 1.00 87.88 325 ILE A CA 1
ATOM 2642 C C . ILE A 1 325 ? 13.156 5.070 -31.800 1.00 87.88 325 ILE A C 1
ATOM 2644 O O . ILE A 1 325 ? 13.782 6.120 -31.916 1.00 87.88 325 ILE A O 1
ATOM 2648 N N . GLU A 1 326 ? 12.632 4.457 -32.859 1.00 87.56 326 GLU A N 1
ATOM 2649 C CA . GLU A 1 326 ? 12.757 4.984 -34.224 1.00 87.56 326 GLU A CA 1
ATOM 2650 C C . GLU A 1 326 ? 12.135 6.377 -34.368 1.00 87.56 326 GLU A C 1
ATOM 2652 O O . GLU A 1 326 ? 12.692 7.242 -35.042 1.00 87.56 326 GLU A O 1
ATOM 2657 N N . LYS A 1 327 ? 10.992 6.611 -33.712 1.00 89.19 327 LYS A N 1
ATOM 2658 C CA . LYS A 1 327 ? 10.281 7.895 -33.773 1.00 89.19 327 LYS A CA 1
ATOM 2659 C C . LYS A 1 327 ? 10.948 8.992 -32.941 1.00 89.19 327 LYS A C 1
ATOM 2661 O O . LYS A 1 327 ? 10.824 10.163 -33.289 1.00 89.19 327 LYS A O 1
ATOM 2666 N N . ASN A 1 328 ? 11.653 8.635 -31.867 1.00 87.81 328 ASN A N 1
ATOM 2667 C CA . ASN A 1 328 ? 12.261 9.586 -30.936 1.00 87.81 328 ASN A CA 1
ATOM 2668 C C . ASN A 1 328 ? 13.785 9.635 -31.084 1.00 87.81 328 ASN A C 1
ATOM 2670 O O . ASN A 1 328 ? 14.521 8.925 -30.399 1.00 87.81 328 ASN A O 1
ATOM 2674 N N . LYS A 1 329 ? 14.264 10.548 -31.937 1.00 81.25 329 LYS A N 1
ATOM 2675 C CA . LYS A 1 329 ? 15.702 10.742 -32.204 1.00 81.25 329 LYS A CA 1
ATOM 2676 C C . LYS A 1 329 ? 16.534 11.089 -30.966 1.00 81.25 329 LYS A C 1
ATOM 2678 O O . LYS A 1 329 ? 17.726 10.812 -30.952 1.00 81.25 329 LYS A O 1
ATOM 2683 N N . SER A 1 330 ? 15.934 11.652 -29.916 1.00 81.00 330 SER A N 1
ATOM 2684 C CA . SER A 1 330 ? 16.635 11.935 -28.653 1.00 81.00 330 SER A CA 1
ATOM 2685 C C . SER A 1 330 ? 17.211 10.677 -27.994 1.00 81.00 330 SER A C 1
ATOM 2687 O O . SER A 1 330 ? 18.237 10.753 -27.323 1.00 81.00 330 SER A O 1
ATOM 2689 N N . PHE A 1 331 ? 16.600 9.510 -28.215 1.00 81.62 331 PHE A N 1
ATOM 2690 C CA . PHE A 1 331 ? 17.096 8.242 -27.680 1.00 81.62 331 PHE A CA 1
ATOM 2691 C C . PHE A 1 331 ? 18.322 7.717 -28.419 1.00 81.62 331 PHE A C 1
ATOM 2693 O O . PHE A 1 331 ? 19.060 6.913 -27.863 1.00 81.62 331 PHE A O 1
ATOM 2700 N N . HIS A 1 332 ? 18.563 8.176 -29.649 1.00 82.06 332 HIS A N 1
ATOM 2701 C CA . HIS A 1 332 ? 19.664 7.690 -30.482 1.00 82.06 332 HIS A CA 1
ATOM 2702 C C . HIS A 1 332 ? 21.011 8.069 -29.861 1.00 82.06 332 HIS A C 1
ATOM 2704 O O . HIS A 1 332 ? 21.953 7.292 -29.900 1.00 82.06 332 HIS A O 1
ATOM 2710 N N . SER A 1 333 ? 21.090 9.227 -29.211 1.00 77.19 333 SER A N 1
ATOM 2711 C CA . SER A 1 333 ? 22.306 9.716 -28.557 1.00 77.19 333 SER A CA 1
ATOM 2712 C C . SER A 1 333 ? 22.500 9.247 -27.109 1.00 77.19 333 SER A C 1
ATOM 2714 O O . SER A 1 333 ? 23.537 9.556 -26.522 1.00 77.19 333 SER A O 1
ATOM 2716 N N . ASP A 1 334 ? 21.537 8.538 -26.508 1.00 83.38 334 ASP A N 1
ATOM 2717 C CA . ASP A 1 334 ? 21.623 8.123 -25.102 1.00 83.38 334 ASP A CA 1
ATOM 2718 C C . ASP A 1 334 ? 22.339 6.765 -24.958 1.00 83.38 334 ASP A C 1
ATOM 2720 O O . ASP A 1 334 ? 21.854 5.771 -25.505 1.00 83.38 334 ASP A O 1
ATOM 2724 N N . PRO A 1 335 ? 23.449 6.660 -24.202 1.00 80.00 335 PRO A N 1
ATOM 2725 C CA . PRO A 1 335 ? 24.163 5.396 -23.977 1.00 80.00 335 PRO A CA 1
ATOM 2726 C C . PRO A 1 335 ? 23.313 4.257 -23.409 1.00 80.00 335 PRO A C 1
ATOM 2728 O O . PRO A 1 335 ? 23.582 3.098 -23.712 1.00 80.00 335 PRO A O 1
ATOM 2731 N N . ASN A 1 336 ? 22.277 4.556 -22.625 1.00 82.00 336 ASN A N 1
ATOM 2732 C CA . ASN A 1 336 ? 21.416 3.532 -22.035 1.00 82.00 336 ASN A CA 1
ATOM 2733 C C . ASN A 1 336 ? 20.465 2.905 -23.059 1.00 82.00 336 ASN A C 1
ATOM 2735 O O . ASN A 1 336 ? 19.950 1.815 -22.822 1.00 82.00 336 ASN A O 1
ATOM 2739 N N . SER A 1 337 ? 20.245 3.551 -24.209 1.00 83.88 337 SER A N 1
ATOM 2740 C CA . SER A 1 337 ? 19.426 2.980 -25.284 1.00 83.88 337 SER A CA 1
ATOM 2741 C C . SER A 1 337 ? 20.013 1.676 -25.836 1.00 83.88 337 SER A C 1
ATOM 2743 O O . SER A 1 337 ? 19.258 0.779 -26.208 1.00 83.88 337 SER A O 1
ATOM 2745 N N . ILE A 1 338 ? 21.342 1.524 -25.790 1.00 85.56 338 ILE A N 1
ATOM 2746 C CA . ILE A 1 338 ? 22.057 0.313 -26.210 1.00 85.56 338 ILE A CA 1
ATOM 2747 C C . ILE A 1 338 ? 21.673 -0.898 -25.349 1.00 85.56 338 ILE A C 1
ATOM 2749 O O . ILE A 1 338 ? 21.556 -2.003 -25.870 1.00 85.56 338 ILE A O 1
ATOM 2753 N N . LEU A 1 339 ? 21.376 -0.709 -24.060 1.00 86.81 339 LEU A N 1
ATOM 2754 C CA . LEU A 1 339 ? 20.986 -1.814 -23.175 1.00 86.81 339 LEU A CA 1
ATOM 2755 C C . LEU A 1 339 ? 19.696 -2.505 -23.650 1.00 86.81 339 LEU A C 1
ATOM 2757 O O . LEU A 1 339 ? 19.513 -3.702 -23.448 1.00 86.81 339 LEU A O 1
ATOM 2761 N N . ILE A 1 340 ? 18.820 -1.782 -24.356 1.00 88.44 340 ILE A N 1
ATOM 2762 C CA . ILE A 1 340 ? 17.607 -2.354 -24.957 1.00 88.44 340 ILE A CA 1
ATOM 2763 C C . ILE A 1 340 ? 17.970 -3.367 -26.056 1.00 88.44 340 ILE A C 1
ATOM 2765 O O . ILE A 1 340 ? 17.307 -4.401 -26.167 1.00 88.44 340 ILE A O 1
ATOM 2769 N N . PHE A 1 341 ? 19.034 -3.114 -26.831 1.00 86.88 341 PHE A N 1
ATOM 2770 C CA . PHE A 1 341 ? 19.582 -4.091 -27.779 1.00 86.88 341 PHE A CA 1
ATOM 2771 C C . PHE A 1 341 ? 20.097 -5.334 -27.059 1.00 86.88 341 PHE A C 1
ATOM 2773 O O . PHE A 1 341 ? 19.754 -6.446 -27.453 1.00 86.88 341 PHE A O 1
ATOM 2780 N N . ASP A 1 342 ? 20.872 -5.152 -25.988 1.00 87.56 342 ASP A N 1
ATOM 2781 C CA . ASP A 1 342 ? 21.460 -6.259 -25.229 1.00 87.56 342 ASP A CA 1
ATOM 2782 C C . ASP A 1 342 ? 20.390 -7.200 -24.679 1.00 87.56 342 ASP A C 1
ATOM 2784 O O . ASP A 1 342 ? 20.513 -8.424 -24.780 1.00 87.56 342 ASP A O 1
ATOM 2788 N N . TYR A 1 343 ? 19.304 -6.633 -24.154 1.00 90.56 343 TYR A N 1
ATOM 2789 C CA . TYR A 1 343 ? 18.165 -7.397 -23.660 1.00 90.56 343 TYR A CA 1
ATOM 2790 C C . TYR A 1 343 ? 17.409 -8.110 -24.785 1.00 90.56 343 TYR A C 1
ATOM 2792 O O . TYR A 1 343 ? 17.122 -9.299 -24.650 1.00 90.56 343 TYR A O 1
ATOM 2800 N N . ALA A 1 344 ? 17.165 -7.451 -25.923 1.00 88.12 344 ALA A N 1
ATOM 2801 C CA . ALA A 1 344 ? 16.569 -8.105 -27.092 1.00 88.12 344 ALA A CA 1
ATOM 2802 C C . ALA A 1 344 ? 17.445 -9.262 -27.611 1.00 88.12 344 ALA A C 1
ATOM 2804 O O . ALA A 1 344 ? 16.936 -10.317 -27.987 1.00 88.12 344 ALA A O 1
ATOM 2805 N N . ASN A 1 345 ? 18.768 -9.089 -27.595 1.00 86.75 345 ASN A N 1
ATOM 2806 C CA . ASN A 1 345 ? 19.723 -10.083 -28.076 1.00 86.75 345 ASN A CA 1
ATOM 2807 C C . ASN A 1 345 ? 19.821 -11.272 -27.114 1.00 86.75 345 ASN A C 1
ATOM 2809 O O . ASN A 1 345 ? 19.804 -12.431 -27.524 1.00 86.75 345 ASN A O 1
ATOM 2813 N N . LYS A 1 346 ? 19.869 -10.999 -25.806 1.00 88.06 346 LYS A N 1
ATOM 2814 C CA . LYS A 1 346 ? 19.757 -12.034 -24.774 1.00 88.06 346 LYS A CA 1
ATOM 2815 C C . LYS A 1 346 ? 18.465 -12.835 -24.948 1.00 88.06 346 LYS A C 1
ATOM 2817 O O . LYS A 1 346 ? 18.531 -14.059 -25.003 1.00 88.06 346 LYS A O 1
ATOM 2822 N N . HIS A 1 347 ? 17.337 -12.146 -25.114 1.00 86.88 347 HIS A N 1
ATOM 2823 C CA . HIS A 1 347 ? 16.036 -12.767 -25.350 1.00 86.88 347 HIS A CA 1
ATOM 2824 C C . HIS A 1 347 ? 16.042 -13.666 -26.601 1.00 86.88 347 HIS A C 1
ATOM 2826 O O . HIS A 1 347 ? 15.504 -14.770 -26.553 1.00 86.88 347 HIS A O 1
ATOM 2832 N N . LEU A 1 348 ? 16.718 -13.267 -27.688 1.00 84.94 348 LEU A N 1
ATOM 2833 C CA . LEU A 1 348 ? 16.856 -14.113 -28.883 1.00 84.94 348 LEU A CA 1
ATOM 2834 C C . LEU A 1 348 ? 17.683 -15.361 -28.614 1.00 84.94 348 LEU A C 1
ATOM 2836 O O . LEU A 1 348 ? 17.260 -16.453 -28.975 1.00 84.94 348 LEU A O 1
ATOM 2840 N N . ARG A 1 349 ? 18.847 -15.216 -27.977 1.00 83.75 349 ARG A N 1
ATOM 2841 C CA . ARG A 1 349 ? 19.737 -16.350 -27.693 1.00 83.75 349 ARG A CA 1
ATOM 2842 C C . ARG A 1 349 ? 19.068 -17.399 -26.813 1.00 83.75 349 ARG A C 1
ATOM 2844 O O . ARG A 1 349 ? 19.232 -18.587 -27.060 1.00 83.75 349 ARG A O 1
ATOM 2851 N N . GLU A 1 350 ? 18.286 -16.964 -25.829 1.00 85.69 350 GLU A N 1
ATOM 2852 C CA . GLU A 1 350 ? 17.539 -17.860 -24.940 1.00 85.69 350 GLU A CA 1
ATOM 2853 C C . GLU A 1 350 ? 16.390 -18.597 -25.652 1.00 85.69 350 GLU A C 1
ATOM 2855 O O . GLU A 1 350 ? 15.974 -19.652 -25.183 1.00 85.69 350 GLU A O 1
ATOM 2860 N N . ASN A 1 351 ? 15.895 -18.080 -26.784 1.00 82.69 351 ASN A N 1
ATOM 2861 C CA . ASN A 1 351 ? 14.721 -18.607 -27.492 1.00 82.69 351 ASN A CA 1
ATOM 2862 C C . ASN A 1 351 ? 14.999 -18.941 -28.968 1.00 82.69 351 ASN A C 1
ATOM 2864 O O . ASN A 1 351 ? 14.072 -19.028 -29.771 1.00 82.69 351 ASN A O 1
ATOM 2868 N N . TYR A 1 352 ? 16.266 -19.133 -29.345 1.00 75.19 352 TYR A N 1
ATOM 2869 C CA . TYR A 1 352 ? 16.672 -19.328 -30.743 1.00 75.19 352 TYR A CA 1
ATOM 2870 C C . TYR A 1 352 ? 16.078 -20.602 -31.371 1.00 75.19 352 TYR A C 1
ATOM 2872 O O . TYR A 1 352 ? 15.902 -20.670 -32.582 1.00 75.19 352 TYR A O 1
ATOM 2880 N N . SER A 1 353 ? 15.745 -21.597 -30.545 1.00 69.94 353 SER A N 1
ATOM 2881 C CA . SER A 1 353 ? 15.123 -22.867 -30.940 1.00 69.94 353 SER A CA 1
ATOM 2882 C C . SER A 1 353 ? 13.586 -22.867 -30.903 1.00 69.94 353 SER A C 1
ATOM 2884 O O . SER A 1 353 ? 12.982 -23.927 -31.071 1.00 69.94 353 SER A O 1
ATOM 2886 N N . ALA A 1 354 ? 12.945 -21.721 -30.639 1.00 73.31 354 ALA A N 1
ATOM 2887 C CA . ALA A 1 354 ? 11.489 -21.579 -30.700 1.00 73.31 354 ALA A CA 1
ATOM 2888 C C . ALA A 1 354 ? 10.972 -21.686 -32.150 1.00 73.31 354 ALA A C 1
ATOM 2890 O O . ALA A 1 354 ? 11.749 -21.896 -33.079 1.00 73.31 354 ALA A O 1
ATOM 2891 N N . SER A 1 355 ? 9.656 -21.562 -32.367 1.00 72.44 355 SER A N 1
ATOM 2892 C CA . SER A 1 355 ? 9.092 -21.669 -33.720 1.00 72.44 355 SER A CA 1
ATOM 2893 C C . SER A 1 355 ? 9.780 -20.704 -34.701 1.00 72.44 355 SER A C 1
ATOM 2895 O O . SER A 1 355 ? 10.092 -19.565 -34.338 1.00 72.44 355 SER A O 1
ATOM 2897 N N . ASP A 1 356 ? 9.966 -21.124 -35.962 1.00 73.00 356 ASP A N 1
ATOM 2898 C CA . ASP A 1 356 ? 10.637 -20.313 -36.998 1.00 73.00 356 ASP A CA 1
ATOM 2899 C C . ASP A 1 356 ? 10.069 -18.887 -37.078 1.00 73.00 356 ASP A C 1
ATOM 2901 O O . ASP A 1 356 ? 10.796 -17.915 -37.293 1.00 73.00 356 ASP A O 1
ATOM 2905 N N . LYS A 1 357 ? 8.758 -18.740 -36.856 1.00 79.12 357 LYS A N 1
ATOM 2906 C CA . LYS A 1 357 ? 8.059 -17.454 -36.870 1.00 79.12 357 LYS A CA 1
ATOM 2907 C C . LYS A 1 357 ? 8.500 -16.526 -35.733 1.00 79.12 357 LYS A C 1
ATOM 2909 O O . LYS A 1 357 ? 8.800 -15.362 -35.988 1.00 79.12 357 LYS A O 1
ATOM 2914 N N . GLU A 1 358 ? 8.544 -17.013 -34.496 1.00 77.38 358 GLU A N 1
ATOM 2915 C CA . GLU A 1 358 ? 8.873 -16.194 -33.319 1.00 77.38 358 GLU A CA 1
ATOM 2916 C C . GLU A 1 358 ? 10.350 -15.788 -33.309 1.00 77.38 358 GLU A C 1
ATOM 2918 O O . GLU A 1 358 ? 10.681 -14.644 -32.984 1.00 77.38 358 GLU A O 1
ATOM 2923 N N . ALA A 1 359 ? 11.235 -16.692 -33.739 1.00 74.94 359 ALA A N 1
ATOM 2924 C CA . ALA A 1 359 ? 12.646 -16.383 -33.944 1.00 74.94 359 ALA A CA 1
ATOM 2925 C C . ALA A 1 359 ? 12.838 -15.356 -35.077 1.00 74.94 359 ALA A C 1
ATOM 2927 O O . ALA A 1 359 ? 13.666 -14.447 -34.970 1.00 74.94 359 ALA A O 1
ATOM 2928 N N . THR A 1 360 ? 12.050 -15.447 -36.155 1.00 84.25 360 THR A N 1
ATOM 2929 C CA . THR A 1 360 ? 12.081 -14.478 -37.265 1.00 84.25 360 THR A CA 1
ATOM 2930 C C . THR A 1 360 ? 11.665 -13.078 -36.813 1.00 84.25 360 THR A C 1
ATOM 2932 O O . THR A 1 360 ? 12.343 -12.100 -37.131 1.00 84.25 360 THR A O 1
ATOM 2935 N N . GLU A 1 361 ? 10.586 -12.964 -36.039 1.00 86.81 361 GLU A N 1
ATOM 2936 C CA . GLU A 1 361 ? 10.108 -11.689 -35.492 1.00 86.81 361 GLU A CA 1
ATOM 2937 C C . GLU A 1 361 ? 11.183 -10.970 -34.667 1.00 86.81 361 GLU A C 1
ATOM 2939 O O . GLU A 1 361 ? 11.445 -9.780 -34.860 1.00 86.81 361 GLU A O 1
ATOM 2944 N N . LEU A 1 362 ? 11.857 -11.702 -33.786 1.00 80.88 362 LEU A N 1
ATOM 2945 C CA . LEU A 1 362 ? 12.883 -11.133 -32.924 1.00 80.88 362 LEU A CA 1
ATOM 2946 C C . LEU A 1 362 ? 14.180 -10.801 -33.678 1.00 80.88 362 LEU A C 1
ATOM 2948 O O . LEU A 1 362 ? 14.814 -9.781 -33.405 1.00 80.88 362 LEU A O 1
ATOM 2952 N N . ASN A 1 363 ? 14.528 -11.575 -34.708 1.00 84.25 363 ASN A N 1
ATOM 2953 C CA . ASN A 1 363 ? 15.599 -11.212 -35.638 1.00 84.25 363 ASN A CA 1
ATOM 2954 C C . ASN A 1 363 ? 15.314 -9.888 -36.371 1.00 84.25 363 ASN A C 1
ATOM 2956 O O . ASN A 1 363 ? 16.221 -9.073 -36.557 1.00 84.25 363 ASN A O 1
ATOM 2960 N N . ILE A 1 364 ? 14.060 -9.637 -36.767 1.00 89.00 364 ILE A N 1
ATOM 2961 C CA . ILE A 1 364 ? 13.656 -8.355 -37.371 1.00 89.00 364 ILE A CA 1
ATOM 2962 C C . ILE A 1 364 ? 13.855 -7.206 -36.374 1.00 89.00 364 ILE A C 1
ATOM 2964 O O . ILE A 1 364 ? 14.383 -6.157 -36.754 1.00 89.00 364 ILE A O 1
ATOM 2968 N N . ILE A 1 365 ? 13.473 -7.403 -35.107 1.00 87.06 365 ILE A N 1
ATOM 2969 C CA . ILE A 1 365 ? 13.685 -6.426 -34.028 1.00 87.06 365 ILE A CA 1
ATOM 2970 C C . ILE A 1 365 ? 15.174 -6.080 -33.901 1.00 87.06 365 ILE A C 1
ATOM 2972 O O . ILE A 1 365 ? 15.530 -4.902 -33.942 1.00 87.06 365 ILE A O 1
ATOM 2976 N N . LEU A 1 366 ? 16.052 -7.083 -33.805 1.00 86.56 366 LEU A N 1
ATOM 2977 C CA . LEU A 1 366 ? 17.491 -6.852 -33.645 1.00 86.56 366 LEU A CA 1
ATOM 2978 C C . LEU A 1 366 ? 18.104 -6.097 -34.819 1.00 86.56 366 LEU A C 1
ATOM 2980 O O . LEU A 1 366 ? 18.829 -5.128 -34.608 1.00 86.56 366 LEU A O 1
ATOM 2984 N N . ARG A 1 367 ? 17.781 -6.485 -36.058 1.00 88.50 367 ARG A N 1
ATOM 2985 C CA . ARG A 1 367 ? 18.307 -5.809 -37.257 1.00 88.50 367 ARG A CA 1
ATOM 2986 C C . ARG A 1 367 ? 17.938 -4.331 -37.290 1.00 88.50 367 ARG A C 1
ATOM 2988 O O . ARG A 1 367 ? 18.763 -3.490 -37.643 1.00 88.50 367 ARG A O 1
ATOM 2995 N N . ARG A 1 368 ? 16.699 -4.011 -36.923 1.00 91.25 368 ARG A N 1
ATOM 2996 C CA . ARG A 1 368 ? 16.219 -2.629 -36.870 1.00 91.25 368 ARG A CA 1
ATOM 2997 C C . ARG A 1 368 ? 16.897 -1.846 -35.740 1.00 91.25 368 ARG A C 1
ATOM 2999 O O . ARG A 1 368 ? 17.367 -0.744 -35.998 1.00 91.25 368 ARG A O 1
ATOM 3006 N N . LEU A 1 369 ? 17.035 -2.422 -34.539 1.00 87.94 369 LEU A N 1
ATOM 3007 C CA . LEU A 1 369 ? 17.730 -1.767 -33.422 1.00 87.94 369 LEU A CA 1
ATOM 3008 C C . LEU A 1 369 ? 19.194 -1.498 -33.779 1.00 87.94 369 LEU A C 1
ATOM 3010 O O . LEU A 1 369 ? 19.677 -0.383 -33.608 1.00 87.94 369 LEU A O 1
ATOM 3014 N N . PHE A 1 370 ? 19.874 -2.486 -34.360 1.00 86.88 370 PHE A N 1
ATOM 3015 C CA . PHE A 1 370 ? 21.249 -2.341 -34.821 1.00 86.88 370 PHE A CA 1
ATOM 3016 C C . PHE A 1 370 ? 21.398 -1.218 -35.852 1.00 86.88 370 PHE A C 1
ATOM 3018 O O . PHE A 1 370 ? 22.324 -0.416 -35.758 1.00 86.88 370 PHE A O 1
ATOM 3025 N N . LYS A 1 371 ? 20.470 -1.115 -36.815 1.00 87.69 371 LYS A N 1
ATOM 3026 C CA . LYS A 1 371 ? 20.467 -0.027 -37.801 1.00 87.69 371 LYS A CA 1
ATOM 3027 C C . LYS A 1 371 ? 20.359 1.345 -37.126 1.00 87.69 371 LYS A C 1
ATOM 3029 O O . LYS A 1 371 ? 21.162 2.219 -37.438 1.00 87.69 371 LYS A O 1
ATOM 3034 N N . ILE A 1 372 ? 19.424 1.506 -36.188 1.00 85.75 372 ILE A N 1
ATOM 3035 C CA . ILE A 1 372 ? 19.245 2.755 -35.429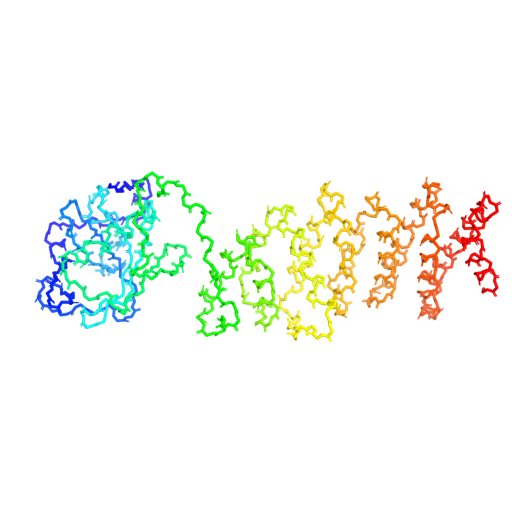 1.00 85.75 372 ILE A CA 1
ATOM 3036 C C . ILE A 1 372 ? 20.536 3.118 -34.692 1.00 85.75 372 ILE A C 1
ATOM 3038 O O . ILE A 1 372 ? 21.026 4.237 -34.816 1.00 85.75 372 ILE A O 1
ATOM 3042 N N . PHE A 1 373 ? 21.120 2.168 -33.957 1.00 85.62 373 PHE A N 1
ATOM 3043 C CA . PHE A 1 373 ? 22.327 2.435 -33.176 1.00 85.62 373 PHE A CA 1
ATOM 3044 C C . PHE A 1 373 ? 23.557 2.675 -34.048 1.00 85.62 373 PHE A C 1
ATOM 3046 O O . PHE A 1 373 ? 24.403 3.482 -33.676 1.00 85.62 373 PHE A O 1
ATOM 3053 N N . LYS A 1 374 ? 23.628 2.068 -35.237 1.00 85.62 374 LYS A N 1
ATOM 3054 C CA . LYS A 1 374 ? 24.670 2.358 -36.226 1.00 85.62 374 LYS A CA 1
ATOM 3055 C C . LYS A 1 374 ? 24.584 3.794 -36.725 1.00 85.62 374 LYS A C 1
ATOM 3057 O O . LYS A 1 374 ? 25.586 4.503 -36.693 1.00 85.62 374 LYS A O 1
ATOM 3062 N N . GLU A 1 375 ? 23.401 4.225 -37.159 1.00 83.44 375 GLU A N 1
ATOM 3063 C CA . GLU A 1 375 ? 23.163 5.607 -37.594 1.00 83.44 375 GLU A CA 1
ATOM 3064 C C . GLU A 1 375 ? 23.518 6.585 -36.465 1.00 83.44 375 GLU A C 1
ATOM 3066 O O . GLU A 1 375 ? 24.306 7.516 -36.651 1.00 83.44 375 GLU A O 1
ATOM 3071 N N . ALA A 1 376 ? 23.053 6.294 -35.252 1.00 80.88 376 ALA A N 1
ATOM 3072 C CA . ALA A 1 376 ? 23.350 7.089 -34.075 1.00 80.88 376 ALA A CA 1
ATOM 3073 C C . ALA A 1 376 ? 24.853 7.172 -33.762 1.00 80.88 376 ALA A C 1
ATOM 3075 O O . ALA A 1 376 ? 25.381 8.269 -33.588 1.00 80.88 376 ALA A O 1
ATOM 3076 N N . ALA A 1 377 ? 25.565 6.041 -33.754 1.00 81.06 377 ALA A N 1
ATOM 3077 C CA . ALA A 1 377 ? 26.992 5.967 -33.441 1.00 81.06 377 ALA A CA 1
ATOM 3078 C C . ALA A 1 377 ? 27.844 6.734 -34.455 1.00 81.06 377 ALA A C 1
ATOM 3080 O O . ALA A 1 377 ? 28.820 7.379 -34.070 1.00 81.06 377 ALA A O 1
ATOM 3081 N N . THR A 1 378 ? 27.457 6.709 -35.735 1.00 81.81 378 THR A N 1
ATOM 3082 C CA . THR A 1 378 ? 28.134 7.499 -36.773 1.00 81.81 378 THR A CA 1
ATOM 3083 C C . THR A 1 378 ? 27.952 9.003 -36.585 1.00 81.81 378 THR A C 1
ATOM 3085 O O . THR A 1 378 ? 28.858 9.764 -36.912 1.00 81.81 378 THR A O 1
ATOM 3088 N N . SER A 1 379 ? 26.823 9.429 -36.011 1.00 78.44 379 SER A N 1
ATOM 3089 C CA . SER A 1 379 ? 26.495 10.845 -35.790 1.00 78.44 379 SER A CA 1
ATOM 3090 C C . SER A 1 379 ? 26.875 11.391 -34.405 1.00 78.44 379 SER A C 1
ATOM 3092 O O . SER A 1 379 ? 26.928 12.602 -34.218 1.00 78.44 379 SER A O 1
ATOM 3094 N N . SER A 1 380 ? 27.127 10.520 -33.425 1.00 77.06 380 SER A N 1
ATOM 3095 C CA . SER A 1 380 ? 27.333 10.900 -32.024 1.00 77.06 380 SER A CA 1
ATOM 3096 C C . SER A 1 380 ? 28.776 11.324 -31.740 1.00 77.06 380 SER A C 1
ATOM 3098 O O . SER A 1 380 ? 29.718 10.696 -32.215 1.00 77.06 380 SER A O 1
ATOM 3100 N N . GLU A 1 381 ? 28.992 12.336 -30.902 1.00 76.56 381 GLU A N 1
ATOM 3101 C CA . GLU A 1 381 ? 30.323 12.666 -30.356 1.00 76.56 381 GLU A CA 1
ATOM 3102 C C . GLU A 1 381 ? 30.632 11.909 -29.051 1.00 76.56 381 GLU A C 1
ATOM 3104 O O . GLU A 1 381 ? 31.755 11.941 -28.549 1.00 76.56 381 GLU A O 1
ATOM 3109 N N . ASN A 1 382 ? 29.660 11.170 -28.505 1.00 77.31 382 ASN A N 1
ATOM 3110 C CA . ASN A 1 382 ? 29.809 10.465 -27.238 1.00 77.31 382 ASN A CA 1
ATOM 3111 C C . ASN A 1 382 ? 30.697 9.213 -27.393 1.00 77.31 382 ASN A C 1
ATOM 3113 O O . ASN A 1 382 ? 30.292 8.197 -27.966 1.00 77.31 382 ASN A O 1
ATOM 3117 N N . ILE A 1 383 ? 31.913 9.278 -26.842 1.00 79.44 383 ILE A N 1
ATOM 3118 C CA . ILE A 1 383 ? 32.925 8.209 -26.912 1.00 79.44 383 ILE A CA 1
ATOM 3119 C C . ILE A 1 383 ? 32.439 6.917 -26.237 1.00 79.44 383 ILE A C 1
ATOM 3121 O O . ILE A 1 383 ? 32.690 5.829 -26.754 1.00 79.44 383 ILE A O 1
ATOM 3125 N N . VAL A 1 384 ? 31.703 7.015 -25.123 1.00 74.75 384 VAL A N 1
ATOM 3126 C CA . VAL A 1 384 ? 31.166 5.846 -24.400 1.00 74.75 384 VAL A CA 1
ATOM 3127 C C . VAL A 1 384 ? 30.126 5.123 -25.253 1.00 74.75 384 VAL A C 1
ATOM 3129 O O . VAL A 1 384 ? 30.160 3.897 -25.354 1.00 74.75 384 VAL A O 1
ATOM 3132 N N . PHE A 1 385 ? 29.245 5.878 -25.913 1.00 77.19 385 PHE A N 1
ATOM 3133 C CA . PHE A 1 385 ? 28.252 5.334 -26.839 1.00 77.19 385 PHE A CA 1
ATOM 3134 C C . PHE A 1 385 ? 28.920 4.601 -28.011 1.00 77.19 385 PHE A C 1
ATOM 3136 O O . PHE A 1 385 ? 28.591 3.451 -28.290 1.00 77.19 385 PHE A O 1
ATOM 3143 N N . LYS A 1 386 ? 29.907 5.235 -28.662 1.00 78.69 386 LYS A N 1
ATOM 3144 C CA . LYS A 1 386 ? 30.670 4.629 -29.768 1.00 78.69 386 LYS A CA 1
ATOM 3145 C C . LYS A 1 386 ? 31.397 3.357 -29.346 1.00 78.69 386 LYS A C 1
ATOM 3147 O O . LYS A 1 386 ? 31.338 2.358 -30.053 1.00 78.69 386 LYS A O 1
ATOM 3152 N N . HIS A 1 387 ? 32.057 3.382 -28.190 1.00 81.06 387 HIS A N 1
ATOM 3153 C CA . HIS A 1 387 ? 32.769 2.220 -27.668 1.00 81.06 387 HIS A CA 1
ATOM 3154 C C . HIS A 1 387 ? 31.819 1.043 -27.412 1.00 81.06 387 HIS A C 1
ATOM 3156 O O . HIS A 1 387 ? 32.093 -0.071 -27.853 1.00 81.06 387 HIS A O 1
ATOM 3162 N N . ARG A 1 388 ? 30.673 1.299 -26.766 1.00 75.31 388 ARG A N 1
ATOM 3163 C CA . ARG A 1 388 ? 29.631 0.287 -26.537 1.00 75.31 388 ARG A CA 1
ATOM 3164 C C . ARG A 1 388 ? 29.049 -0.253 -27.843 1.00 75.31 388 ARG A C 1
ATOM 3166 O O . ARG A 1 388 ? 28.871 -1.456 -27.964 1.00 75.31 388 ARG A O 1
ATOM 3173 N N . PHE A 1 389 ? 28.797 0.606 -28.830 1.00 78.69 389 PHE A N 1
ATOM 3174 C CA . PHE A 1 389 ? 28.310 0.174 -30.140 1.00 78.69 389 PHE A CA 1
ATOM 3175 C C . PHE A 1 389 ? 29.324 -0.705 -30.889 1.00 78.69 389 PHE A C 1
ATOM 3177 O O . PHE A 1 389 ? 28.936 -1.711 -31.473 1.00 78.69 389 PHE A O 1
ATOM 3184 N N . ASN A 1 390 ? 30.618 -0.378 -30.842 1.00 78.50 390 ASN A N 1
ATOM 3185 C CA . ASN A 1 390 ? 31.650 -1.185 -31.496 1.00 78.50 390 ASN A CA 1
ATOM 3186 C C . ASN A 1 390 ? 31.724 -2.606 -30.917 1.00 78.50 390 ASN A C 1
ATOM 3188 O O . ASN A 1 390 ? 31.819 -3.557 -31.685 1.00 78.50 390 ASN A O 1
ATOM 3192 N N . GLN A 1 391 ? 31.581 -2.764 -29.594 1.00 74.25 391 GLN A N 1
ATOM 3193 C CA . GLN A 1 391 ? 31.485 -4.087 -28.957 1.00 74.25 391 GLN A CA 1
ATOM 3194 C C . GLN A 1 391 ? 30.307 -4.915 -29.495 1.00 74.25 391 GLN A C 1
ATOM 3196 O O . GLN A 1 391 ? 30.382 -6.137 -29.527 1.00 74.25 391 GLN A O 1
ATOM 3201 N N . LEU A 1 392 ? 29.223 -4.265 -29.933 1.00 70.38 392 LEU A N 1
ATOM 3202 C CA . LEU A 1 392 ? 28.066 -4.942 -30.521 1.00 70.38 392 LEU A CA 1
ATOM 3203 C C . LEU A 1 392 ? 28.235 -5.308 -31.990 1.00 70.38 392 LEU A C 1
ATOM 3205 O O . LEU A 1 392 ? 27.520 -6.184 -32.449 1.00 70.38 392 LEU A O 1
ATOM 3209 N N . GLN A 1 393 ? 29.120 -4.641 -32.736 1.00 68.31 393 GLN A N 1
ATOM 3210 C CA . GLN A 1 393 ? 29.388 -5.006 -34.133 1.00 68.31 393 GLN A CA 1
ATOM 3211 C C . GLN A 1 393 ? 30.206 -6.294 -34.263 1.00 68.31 393 GLN A C 1
ATOM 3213 O O . GLN A 1 393 ? 30.170 -6.925 -35.315 1.00 68.31 393 GLN A O 1
ATOM 3218 N N . GLU A 1 394 ? 30.980 -6.638 -33.231 1.00 61.09 394 GLU A N 1
ATOM 3219 C CA . GLU A 1 394 ? 31.783 -7.866 -33.185 1.00 61.09 394 GLU A CA 1
ATOM 3220 C C . GLU A 1 394 ? 30.933 -9.121 -32.919 1.00 61.09 394 GLU A C 1
ATOM 3222 O O . GLU A 1 394 ? 31.361 -10.228 -33.246 1.00 61.09 394 GLU A O 1
ATOM 3227 N N . PHE A 1 395 ? 29.742 -8.937 -32.339 1.00 56.69 395 PHE A N 1
ATOM 3228 C CA . PHE A 1 395 ? 28.720 -9.962 -32.104 1.00 56.69 395 PHE A CA 1
ATOM 3229 C C . PHE A 1 395 ? 27.776 -10.100 -33.300 1.00 56.69 395 PHE A C 1
ATOM 3231 O O . PHE A 1 395 ? 27.322 -11.246 -33.532 1.00 56.69 395 PHE A O 1
#

pLDDT: mean 72.57, std 16.13, range [32.28, 96.38]

Radius of gyration: 31.05 Å; Cα contacts (8 Å, |Δi|>4): 558; chains: 1; bounding box: 75×46×82 Å

Secondary structure (DSSP, 8-state):
-BPB-THHHHHTTB-PPPHHHHHHTB-EEETBEEE-TTSPBP--TTSPEEEEE-TT--EEEE-SEETTTEE--THHHHTT--BSEEEEEEEETTEEEEEE---TTB---HHHHHHHHHHHHHTTB--TTPEEE-TT--EE-GGG-----TTGGGG-S-------GGGGGGS-HHHHHHHHHHHHSSTTTHHHHHHHHHHH---TTSTT-GGGS-SHHHHHHHHHHHHHHHTSSS-----HHHHHHHHHHHHHHHHHSS-HHHHHHHHHHGGGS---SSTTTTTGGG--GGG--HHHHHHHHHHHHHS---HHHHHHHHHHHHHHHHH-GGGTT-TTHHHHHHHHHHHHHHTTTS-HHHHHHHHHHHHHHHHHHHHHHHH---HHHHHHHHHHH--